Protein AF-A0A7C3UW31-F1 (afdb_monomer_lite)

Sequence (428 aa):
MVKKEIFLSFMVFFFLNVLSAPSYPFHGLLKGRIVSFPKDRMHVSVGDRIEVDLGAKEGLVKGDMLILGSEQRSVIDASGRCVVRAVDEKGSLCEVIRVKREIGAEDFVFARPLTCRDHKFRPLVYSLASRIMEPYEPHERPRVWVDEIFDESGNVTEFSRRLKGEILYTMAQKAQIRLREDLPEGLSPLGASEADREIEEAFRKGVDVFVT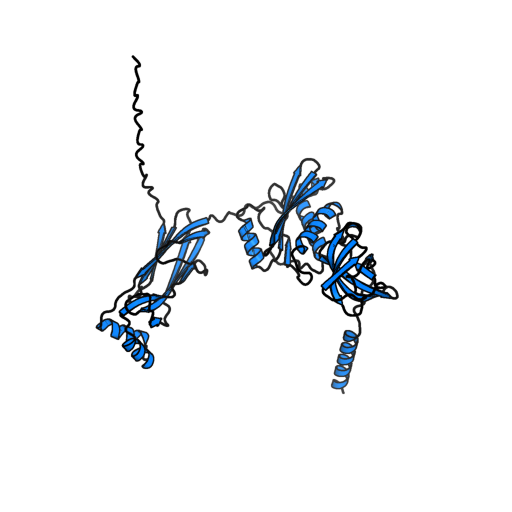GLYKTSGDLIEVEIRKYDARHGGERLSYTIHVDREAEEISKVVLPFRERERKALVGVKVVRMEKGFVPKASEKREIIAYEAQGDPFLQKFLATSGFNVVAPRDVKILIDNKIVPVESENPLHVQLEKGTHRIAISFRRGYFQDSRDVCVFTSLKEIRKEILVELKEEGPYTVITRIDASFVKDPITLAVRRGVERERMVLREIMEETLDDTVELFR

Foldseek 3Di:
DVVVVVVVVVVVVVVVVVPDDDWDQLPQKDKWFFPDWPPPDQWDDQFTKTKIQDAVCNQDAFLFKKFKADDDPRIGRGQFIWTFQAGDNGMTITGTHTGNDTGGRNIIIIGRHFDFPDPLCSVVLRVVLRVVCNVDDSPAAFAEEEAWEAEPQFFGFLVRVSNSVRNCSRQVVRPRYHYDPVDDHDDTPDDPVSVVVVVVVCVVVRGQKYKYWYWYDDPQKIWIWIWIQGPPPGIDIDIDIGGRDPCPVRVPGGPGHHDPDPPQDKAKEKEAAAWDKDFDDPVVQLVVLCVLCVPPPVSSVQSVPLQFGMKIWDPKFKAKQNDTDPDDNGDIDIDIDGQAKIKIKIKTWIFTAHPDPPHTSDTGPDIDMDMDIDGRHDHAYKYWYWYAYRDPDPPRIDTDIDGDPDPPPPPPDDDDPPDPPPPDDDDD

Radius of gyration: 35.06 Å; chains: 1; bounding box: 73×136×91 Å

pLDDT: mean 81.32, std 17.06, range [28.28, 95.81]

Structure (mmCIF, N/CA/C/O backbone):
data_AF-A0A7C3UW31-F1
#
_entry.id   AF-A0A7C3UW31-F1
#
loop_
_atom_site.group_PDB
_atom_site.id
_atom_site.type_symbol
_atom_site.label_atom_id
_atom_site.label_alt_id
_atom_site.label_comp_id
_atom_site.label_asym_id
_atom_site.label_entity_id
_atom_site.label_seq_id
_atom_site.pdbx_PDB_ins_code
_atom_site.Cartn_x
_atom_site.Cartn_y
_atom_site.Cartn_z
_atom_site.occupancy
_atom_site.B_iso_or_equiv
_atom_site.auth_seq_id
_atom_site.auth_comp_id
_atom_site.auth_asym_id
_atom_site.auth_atom_id
_atom_site.pdbx_PDB_model_num
ATOM 1 N N . MET A 1 1 ? 16.174 -56.436 -1.802 1.00 50.59 1 MET A N 1
ATOM 2 C CA . MET A 1 1 ? 16.988 -55.690 -2.792 1.00 50.59 1 MET A CA 1
ATOM 3 C C . MET A 1 1 ? 16.473 -54.276 -3.075 1.00 50.59 1 MET A C 1
ATOM 5 O O . MET A 1 1 ? 17.295 -53.382 -3.174 1.00 50.59 1 MET A O 1
ATOM 9 N N . VAL A 1 2 ? 15.159 -54.023 -3.070 1.00 50.16 2 VAL A N 1
ATOM 10 C CA . VAL A 1 2 ? 14.540 -52.736 -3.472 1.00 50.16 2 VAL A CA 1
ATOM 11 C C . VAL A 1 2 ? 14.982 -51.486 -2.671 1.00 50.16 2 VAL A C 1
ATOM 13 O O . VAL A 1 2 ? 15.043 -50.391 -3.217 1.00 50.16 2 VAL A O 1
ATOM 16 N N . LYS A 1 3 ? 15.365 -51.607 -1.388 1.00 50.91 3 LYS A N 1
ATOM 17 C CA . LYS A 1 3 ? 15.746 -50.436 -0.562 1.00 50.91 3 LYS A CA 1
ATOM 18 C C . LYS A 1 3 ? 17.105 -49.804 -0.910 1.00 50.91 3 LYS A C 1
ATOM 20 O O . LYS A 1 3 ? 17.285 -48.620 -0.646 1.00 50.91 3 LYS A O 1
ATOM 25 N N . LYS A 1 4 ? 18.055 -50.556 -1.484 1.00 50.47 4 LYS A N 1
ATOM 26 C CA . LYS A 1 4 ? 19.385 -50.015 -1.839 1.00 50.47 4 LYS A CA 1
ATOM 27 C C . LYS A 1 4 ? 19.361 -49.220 -3.147 1.00 50.47 4 LYS A C 1
ATOM 29 O O . LYS A 1 4 ? 20.062 -48.222 -3.251 1.00 50.47 4 LYS A O 1
ATOM 34 N N . GLU A 1 5 ? 18.518 -49.614 -4.098 1.00 51.91 5 GLU A N 1
ATOM 35 C CA . GLU A 1 5 ? 18.401 -48.935 -5.397 1.00 51.91 5 GLU A CA 1
ATOM 36 C C . GLU A 1 5 ? 17.684 -47.585 -5.283 1.00 51.91 5 GLU A C 1
ATOM 38 O O . GLU A 1 5 ? 18.119 -46.607 -5.884 1.00 51.91 5 GLU A O 1
ATOM 43 N N . ILE A 1 6 ? 16.667 -47.485 -4.418 1.00 61.50 6 ILE A N 1
ATOM 44 C CA . ILE A 1 6 ? 15.974 -46.214 -4.155 1.00 61.50 6 ILE A CA 1
ATOM 45 C C . ILE A 1 6 ? 16.914 -45.209 -3.474 1.00 61.50 6 ILE A C 1
ATOM 47 O O . ILE A 1 6 ? 16.918 -44.032 -3.828 1.00 61.50 6 ILE A O 1
ATOM 51 N N . PHE A 1 7 ? 17.750 -45.665 -2.534 1.00 63.69 7 PHE A N 1
ATOM 52 C CA . PHE A 1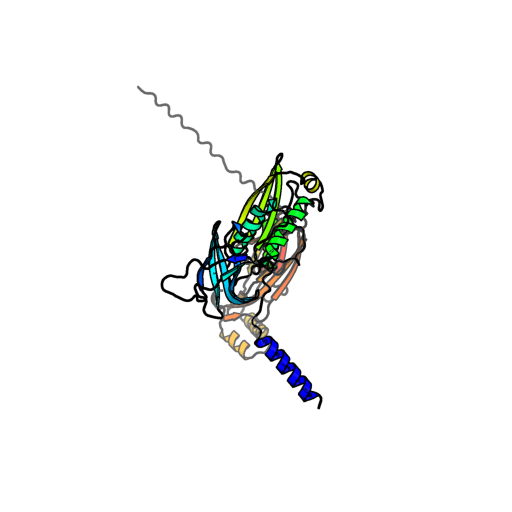 7 ? 18.689 -44.789 -1.830 1.00 63.69 7 PHE A CA 1
ATOM 53 C C . PHE A 1 7 ? 19.815 -44.293 -2.750 1.00 63.69 7 PHE A C 1
ATOM 55 O O . PHE A 1 7 ? 20.170 -43.118 -2.705 1.00 63.69 7 PHE A O 1
ATOM 62 N N . LEU A 1 8 ? 20.325 -45.157 -3.639 1.00 61.97 8 LEU A N 1
ATOM 63 C CA . LEU A 1 8 ? 21.324 -44.776 -4.639 1.00 61.97 8 LEU A CA 1
ATOM 64 C C . LEU A 1 8 ? 20.741 -43.791 -5.667 1.00 61.97 8 LEU A C 1
ATOM 66 O O . LEU A 1 8 ? 21.383 -42.795 -5.988 1.00 61.97 8 LEU A O 1
ATOM 70 N N . SER A 1 9 ? 19.498 -44.007 -6.110 1.00 58.41 9 SER A N 1
ATOM 71 C CA . SER A 1 9 ? 18.806 -43.085 -7.017 1.00 58.41 9 SER A CA 1
ATOM 72 C C . SER A 1 9 ? 18.563 -41.719 -6.373 1.00 58.41 9 SER A C 1
ATOM 74 O O . SER A 1 9 ? 18.753 -40.702 -7.034 1.00 58.41 9 SER A O 1
ATOM 76 N N . PHE A 1 10 ? 18.199 -41.669 -5.086 1.00 61.31 10 PHE A N 1
ATOM 77 C CA . PHE A 1 10 ? 18.030 -40.402 -4.365 1.00 61.31 10 PHE A CA 1
ATOM 78 C C . PHE A 1 10 ? 19.360 -39.668 -4.183 1.00 61.31 10 PHE A C 1
ATOM 80 O O . PHE A 1 10 ? 19.412 -38.451 -4.337 1.00 61.31 10 PHE A O 1
ATOM 87 N N . MET A 1 11 ? 20.447 -40.394 -3.906 1.00 57.91 11 MET A N 1
ATOM 88 C CA . MET A 1 11 ? 21.761 -39.784 -3.710 1.00 57.91 11 MET A CA 1
ATOM 89 C C . MET A 1 11 ? 22.353 -39.237 -5.017 1.00 57.91 11 MET A C 1
ATOM 91 O O . MET A 1 11 ? 22.917 -38.147 -5.009 1.00 57.91 11 MET A O 1
ATOM 95 N N . VAL A 1 12 ? 22.161 -39.933 -6.145 1.00 59.00 12 VAL A N 1
ATOM 96 C CA . VAL A 1 12 ? 22.562 -39.451 -7.479 1.00 59.00 12 VAL A CA 1
ATOM 97 C C . VAL A 1 12 ? 21.731 -38.231 -7.893 1.00 59.00 12 VAL A C 1
ATOM 99 O O . VAL A 1 12 ? 22.290 -37.264 -8.405 1.00 59.00 12 VAL A O 1
ATOM 102 N N . PHE A 1 13 ? 20.425 -38.211 -7.597 1.00 51.75 13 PHE A N 1
ATOM 103 C CA . PHE A 1 13 ? 19.570 -37.048 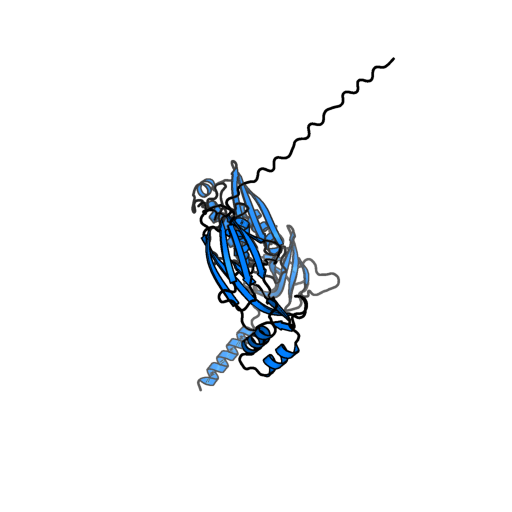-7.870 1.00 51.75 13 PHE A CA 1
ATOM 104 C C . PHE A 1 13 ? 19.938 -35.836 -7.000 1.00 51.75 13 PHE A C 1
ATOM 106 O O . PHE A 1 13 ? 19.914 -34.700 -7.474 1.00 51.75 13 PHE A O 1
ATOM 113 N N . PHE A 1 14 ? 20.326 -36.062 -5.741 1.00 49.41 14 PHE A N 1
ATOM 114 C CA . PHE A 1 14 ? 20.783 -34.996 -4.849 1.00 49.41 14 PHE A CA 1
ATOM 115 C C . PHE A 1 14 ? 22.159 -34.458 -5.276 1.00 49.41 14 PHE A C 1
ATOM 117 O O . PHE A 1 14 ? 22.354 -33.247 -5.312 1.00 49.41 14 PHE A O 1
ATOM 124 N N . PHE A 1 15 ? 23.089 -35.325 -5.695 1.00 47.75 15 PHE A N 1
ATOM 125 C CA . PHE A 1 15 ? 24.402 -34.899 -6.193 1.00 47.75 15 PHE A CA 1
ATOM 126 C C . PHE A 1 15 ? 24.334 -34.166 -7.541 1.00 47.75 15 PHE A C 1
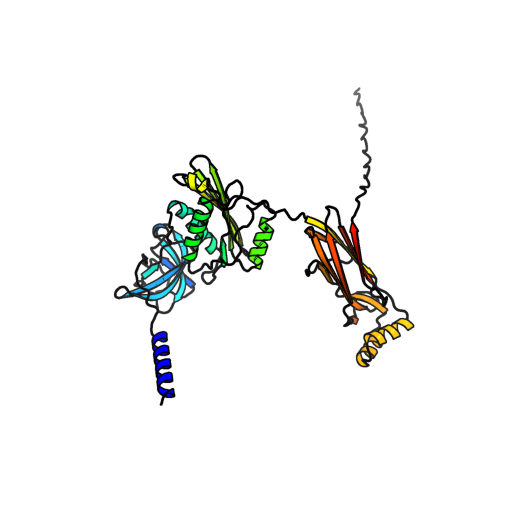ATOM 128 O O . PHE A 1 15 ? 25.063 -33.191 -7.724 1.00 47.75 15 PHE A O 1
ATOM 135 N N . LEU A 1 16 ? 23.433 -34.555 -8.456 1.00 42.38 16 LEU A N 1
ATOM 136 C CA . LEU A 1 16 ? 23.244 -33.828 -9.719 1.00 42.38 16 LEU A CA 1
ATOM 137 C C . LEU A 1 16 ? 22.656 -32.423 -9.516 1.00 42.38 16 LEU A C 1
ATOM 139 O O . LEU A 1 16 ? 23.034 -31.509 -10.241 1.00 42.38 16 LEU A O 1
ATOM 143 N N . ASN A 1 17 ? 21.792 -32.221 -8.514 1.00 40.34 17 ASN A N 1
ATOM 144 C CA . ASN A 1 17 ? 21.222 -30.899 -8.219 1.00 40.34 17 ASN A CA 1
ATOM 145 C C . ASN A 1 17 ? 22.174 -29.979 -7.433 1.00 40.34 17 ASN A C 1
ATOM 147 O O . ASN A 1 17 ? 22.025 -28.760 -7.484 1.00 40.34 17 ASN A O 1
ATOM 151 N N . VAL A 1 18 ? 23.154 -30.534 -6.711 1.00 45.91 18 VAL A N 1
ATOM 152 C CA . VAL A 1 18 ? 24.107 -29.746 -5.904 1.00 45.91 18 VAL A CA 1
ATOM 153 C C . VAL A 1 18 ? 25.330 -29.293 -6.719 1.00 45.91 18 VAL A C 1
ATOM 155 O O . VAL A 1 18 ? 25.956 -28.297 -6.362 1.00 45.91 18 VAL A O 1
ATOM 158 N N . LEU A 1 19 ? 25.647 -29.954 -7.840 1.00 35.84 19 LEU A N 1
ATOM 159 C CA . LEU A 1 19 ? 26.820 -29.632 -8.671 1.00 35.84 19 LEU A CA 1
ATOM 160 C C . LEU A 1 19 ? 26.526 -28.811 -9.936 1.00 35.84 19 LEU A C 1
ATOM 162 O O . LEU A 1 19 ? 27.460 -28.271 -10.529 1.00 35.84 19 LEU A O 1
ATOM 166 N N . SER A 1 20 ? 25.268 -28.648 -10.348 1.00 33.97 20 SER A N 1
ATOM 167 C CA . SER A 1 20 ? 24.935 -27.736 -11.445 1.00 33.97 20 SER A CA 1
ATOM 168 C C . SER A 1 20 ? 24.818 -26.302 -10.925 1.00 33.97 20 SER A C 1
ATOM 170 O O . SER A 1 20 ? 23.807 -25.916 -10.331 1.00 33.97 20 SER A O 1
ATOM 172 N N . ALA A 1 21 ? 25.843 -25.480 -11.166 1.00 40.66 21 ALA A N 1
ATOM 173 C CA . ALA A 1 21 ? 25.660 -24.033 -11.141 1.00 40.66 21 ALA A CA 1
ATOM 174 C C . ALA A 1 21 ? 24.498 -23.679 -12.095 1.00 40.66 21 ALA A C 1
ATOM 176 O O . ALA A 1 21 ? 24.407 -24.271 -13.170 1.00 40.66 21 ALA A O 1
ATOM 177 N N . PRO A 1 22 ? 23.581 -22.766 -11.724 1.00 40.03 22 PRO A N 1
ATOM 178 C CA . PRO A 1 22 ? 22.459 -22.422 -12.585 1.00 40.03 22 PRO A CA 1
ATOM 179 C C . PRO A 1 22 ? 22.987 -21.769 -13.867 1.00 40.03 22 PRO A C 1
ATOM 181 O O . PRO A 1 22 ? 23.393 -20.609 -13.848 1.00 40.03 22 PRO A O 1
ATOM 184 N N . SER A 1 23 ? 22.996 -22.533 -14.956 1.00 41.38 23 SER A N 1
ATOM 185 C CA . SER A 1 23 ? 23.279 -22.077 -16.312 1.00 41.38 23 SER A CA 1
ATOM 186 C C . SER A 1 23 ? 22.018 -21.437 -16.887 1.00 41.38 23 SER A C 1
ATOM 188 O O . SER A 1 23 ? 21.002 -22.115 -17.053 1.00 41.38 23 SER A O 1
ATOM 190 N N . TYR A 1 24 ? 22.069 -20.138 -17.176 1.00 48.62 24 TYR A N 1
ATOM 191 C CA . TYR A 1 24 ? 20.974 -19.427 -17.835 1.00 48.62 24 TYR A CA 1
ATOM 192 C C . TYR A 1 24 ? 21.246 -19.392 -19.346 1.00 48.62 24 TYR A C 1
ATOM 194 O O . TYR A 1 24 ? 22.352 -19.008 -19.737 1.00 48.62 24 TYR A O 1
ATOM 202 N N . PRO A 1 25 ? 20.289 -19.792 -20.205 1.00 52.75 25 PRO A N 1
ATOM 203 C CA . PRO A 1 25 ? 20.436 -19.608 -21.644 1.00 52.75 25 PRO A CA 1
ATOM 204 C C . PRO A 1 25 ? 20.530 -18.109 -21.975 1.00 52.75 25 PRO A C 1
ATOM 206 O O . PRO A 1 25 ? 19.784 -17.303 -21.424 1.00 52.75 25 PRO A O 1
ATOM 209 N N . PHE A 1 26 ? 21.435 -17.742 -22.887 1.00 53.62 26 PHE A N 1
ATOM 210 C CA . PHE A 1 26 ? 21.744 -16.350 -23.256 1.00 53.62 26 PHE A CA 1
ATOM 211 C C . PHE A 1 26 ? 20.622 -15.621 -24.033 1.00 53.62 26 PHE A C 1
ATOM 213 O O . PHE A 1 26 ? 20.703 -14.417 -24.270 1.00 53.62 26 PHE A O 1
ATOM 220 N N . HIS A 1 27 ? 19.558 -16.317 -24.450 1.00 61.22 27 HIS A N 1
ATOM 221 C CA . HIS A 1 27 ? 18.514 -15.728 -25.294 1.00 61.22 27 HIS A CA 1
ATOM 222 C C . HIS A 1 27 ? 17.815 -14.531 -24.623 1.00 61.22 27 HIS A C 1
ATOM 224 O O . HIS A 1 27 ? 17.085 -14.686 -23.647 1.00 61.22 27 HIS A O 1
ATOM 230 N N . GLY A 1 28 ? 18.005 -13.339 -25.201 1.00 70.12 28 GLY A N 1
ATOM 231 C CA . GLY A 1 28 ? 17.332 -12.102 -24.790 1.00 70.12 28 GLY A CA 1
ATOM 232 C C . GLY A 1 28 ? 18.005 -11.333 -23.649 1.00 70.12 28 GLY A C 1
ATOM 233 O O . GLY A 1 28 ? 17.405 -10.386 -23.143 1.00 70.12 28 GLY A O 1
ATOM 234 N N . LEU A 1 29 ? 19.221 -11.715 -23.241 1.00 86.38 29 LEU A N 1
ATOM 235 C CA . LEU A 1 29 ? 20.023 -10.949 -22.285 1.00 86.38 29 LEU A CA 1
ATOM 236 C C . LEU A 1 29 ? 20.954 -9.977 -23.017 1.00 86.38 29 LEU A C 1
ATOM 238 O O . LEU A 1 29 ? 21.604 -10.334 -23.998 1.00 86.38 29 LEU A O 1
ATOM 242 N N . LEU A 1 30 ? 21.031 -8.747 -22.518 1.00 89.94 30 LEU A N 1
ATOM 243 C CA . LEU A 1 30 ? 22.027 -7.768 -22.930 1.00 89.94 30 LEU A CA 1
ATOM 244 C C . LEU A 1 30 ? 23.336 -8.052 -22.211 1.00 89.94 30 LEU A C 1
ATOM 246 O O . LEU A 1 30 ? 23.337 -8.313 -21.010 1.00 89.94 30 LEU A O 1
ATOM 250 N N . LYS A 1 31 ? 24.439 -7.974 -22.951 1.00 92.75 31 LYS A N 1
ATOM 251 C CA . LYS A 1 31 ? 25.794 -8.113 -22.426 1.00 92.75 31 LYS A CA 1
ATOM 252 C C . LYS A 1 31 ? 26.446 -6.739 -22.349 1.00 92.75 31 LYS A C 1
ATOM 254 O O . LYS A 1 31 ? 26.498 -6.040 -23.356 1.00 92.75 31 LYS A O 1
ATOM 259 N N . GLY A 1 32 ? 26.973 -6.409 -21.179 1.00 92.25 32 GLY A N 1
ATOM 260 C CA . GLY A 1 32 ? 27.764 -5.213 -20.920 1.00 92.25 32 GLY A CA 1
ATOM 261 C C . GLY A 1 32 ? 29.061 -5.537 -20.188 1.00 92.25 32 GLY A C 1
ATOM 262 O O . GLY A 1 32 ? 29.323 -6.686 -19.821 1.00 92.25 32 GLY A O 1
ATOM 263 N N . ARG A 1 33 ? 29.878 -4.515 -19.971 1.00 92.31 33 ARG A N 1
ATOM 264 C CA . ARG A 1 33 ? 31.160 -4.550 -19.267 1.00 92.31 33 ARG A CA 1
ATOM 265 C C . ARG A 1 33 ? 31.065 -3.829 -17.930 1.00 92.31 33 ARG A C 1
ATOM 267 O O . ARG A 1 33 ? 30.300 -2.879 -17.765 1.00 92.31 33 ARG A O 1
ATOM 274 N N . ILE A 1 34 ? 31.894 -4.269 -16.991 1.00 90.19 34 ILE A N 1
ATOM 275 C CA . ILE A 1 34 ? 32.153 -3.540 -15.751 1.00 90.19 34 ILE A CA 1
ATOM 276 C C . ILE A 1 34 ? 33.192 -2.462 -16.075 1.00 90.19 34 ILE A C 1
ATOM 278 O O . ILE A 1 34 ? 34.306 -2.770 -16.491 1.00 90.19 34 ILE A O 1
ATOM 282 N N . VAL A 1 35 ? 32.803 -1.195 -15.947 1.00 87.00 35 VAL A N 1
ATOM 283 C CA . VAL A 1 35 ? 33.617 -0.033 -16.340 1.00 87.00 35 VAL A CA 1
ATOM 284 C C . VAL A 1 35 ? 34.512 0.422 -15.193 1.00 87.00 35 VAL A C 1
ATOM 286 O O . VAL A 1 35 ? 35.631 0.879 -15.425 1.00 87.00 35 VAL A O 1
ATOM 289 N N . SER A 1 36 ? 34.045 0.282 -13.951 1.00 84.06 36 SER A N 1
ATOM 290 C CA . SER A 1 36 ? 34.819 0.667 -12.775 1.00 84.06 36 SER A CA 1
ATOM 291 C C . SER A 1 36 ? 34.530 -0.217 -11.560 1.00 84.06 36 SER A C 1
ATOM 293 O O . SER A 1 36 ? 33.429 -0.747 -11.377 1.00 84.06 36 SER A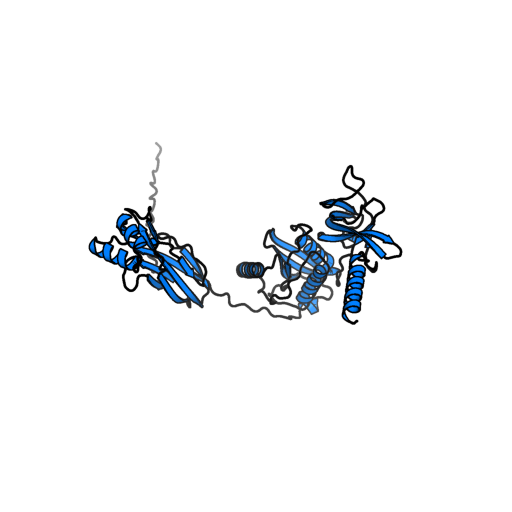 O 1
ATOM 295 N N . PHE A 1 37 ? 35.567 -0.364 -10.732 1.00 81.12 37 PHE A N 1
ATOM 296 C CA . PHE A 1 37 ? 35.561 -1.060 -9.447 1.00 81.12 37 PHE A CA 1
ATOM 297 C C . PHE A 1 37 ? 35.774 -0.040 -8.313 1.00 81.12 37 PHE A C 1
ATOM 299 O O . PHE A 1 37 ? 36.331 1.038 -8.556 1.00 81.12 37 PHE A O 1
ATOM 306 N N . PRO A 1 38 ? 35.381 -0.358 -7.066 1.00 74.75 38 PRO A N 1
ATOM 307 C CA . PRO A 1 38 ? 35.715 0.463 -5.907 1.00 74.75 38 PRO A CA 1
ATOM 308 C C . PRO A 1 38 ? 37.224 0.728 -5.825 1.00 74.75 38 PRO A C 1
ATOM 310 O O . PRO A 1 38 ? 38.031 -0.171 -6.075 1.00 74.75 38 PRO A O 1
ATOM 313 N N . LYS A 1 39 ? 37.608 1.958 -5.457 1.00 61.38 39 LYS A N 1
ATOM 314 C CA . LYS A 1 39 ? 39.020 2.356 -5.341 1.00 61.38 39 LYS A CA 1
ATOM 315 C C . LYS A 1 39 ? 39.789 1.363 -4.453 1.00 61.38 39 LYS A C 1
ATOM 317 O O . LYS A 1 39 ? 39.315 0.987 -3.384 1.00 61.38 39 LYS A O 1
ATOM 322 N N . ASP A 1 40 ? 40.966 0.962 -4.931 1.00 62.72 40 ASP A N 1
ATOM 323 C CA . ASP A 1 40 ? 41.961 0.115 -4.254 1.00 62.72 40 ASP A CA 1
ATOM 324 C C . ASP A 1 40 ? 41.663 -1.397 -4.145 1.00 62.72 40 ASP A C 1
ATOM 326 O O . ASP A 1 40 ? 42.360 -2.099 -3.408 1.00 62.72 40 ASP A O 1
ATOM 330 N N . ARG A 1 41 ? 40.688 -1.950 -4.889 1.00 66.00 41 ARG A N 1
ATOM 331 C CA . ARG A 1 41 ? 40.416 -3.406 -4.894 1.00 66.00 41 ARG A CA 1
ATOM 332 C C . ARG A 1 41 ? 40.364 -4.010 -6.299 1.00 66.00 41 ARG A C 1
ATOM 334 O O . ARG A 1 41 ? 39.706 -3.481 -7.184 1.00 66.00 41 ARG A O 1
ATOM 341 N N . MET A 1 42 ? 41.033 -5.157 -6.476 1.00 62.56 42 MET A N 1
ATOM 342 C CA . MET A 1 42 ? 40.993 -5.961 -7.714 1.00 62.56 42 MET A CA 1
ATOM 343 C C . MET A 1 42 ? 39.780 -6.906 -7.793 1.00 62.56 42 MET A C 1
ATOM 345 O O . MET A 1 42 ? 39.551 -7.505 -8.838 1.00 62.56 42 MET A O 1
ATOM 349 N N . HIS A 1 43 ? 39.014 -7.041 -6.704 1.00 72.19 43 HIS A N 1
ATOM 350 C CA . HIS A 1 43 ? 37.860 -7.934 -6.605 1.00 72.19 43 HIS A CA 1
ATOM 351 C C . HIS A 1 43 ? 36.665 -7.249 -5.941 1.00 72.19 43 HIS A C 1
ATOM 353 O O . HIS A 1 43 ? 36.824 -6.373 -5.088 1.00 72.19 43 HIS A O 1
ATOM 359 N N . VAL A 1 44 ? 35.466 -7.701 -6.309 1.00 82.56 44 VAL A N 1
ATOM 360 C CA . VAL A 1 44 ? 34.188 -7.182 -5.804 1.00 82.56 44 VAL A CA 1
ATOM 361 C C . VAL A 1 44 ? 33.651 -8.052 -4.670 1.00 82.56 44 VAL A C 1
ATOM 363 O O . VAL A 1 44 ? 33.593 -9.276 -4.784 1.00 82.56 44 VAL A O 1
ATOM 366 N N . SER A 1 45 ? 33.204 -7.415 -3.592 1.00 86.31 45 SER A N 1
ATOM 367 C CA . SER A 1 45 ? 32.519 -8.034 -2.454 1.00 86.31 45 SER A CA 1
ATOM 368 C C . SER A 1 45 ? 31.037 -7.652 -2.404 1.00 86.31 45 SER A C 1
ATOM 370 O O . SER A 1 45 ? 30.576 -6.737 -3.081 1.00 86.31 45 SER A O 1
ATOM 372 N N . VAL A 1 46 ? 30.257 -8.356 -1.581 1.00 88.81 46 VAL A N 1
ATOM 373 C CA . VAL A 1 46 ? 28.867 -7.959 -1.302 1.00 88.81 46 VAL A CA 1
ATOM 374 C C . VAL A 1 46 ? 28.853 -6.575 -0.637 1.00 88.81 46 VAL A C 1
ATOM 376 O O . VAL A 1 46 ? 29.604 -6.342 0.305 1.00 88.81 46 VAL A O 1
ATOM 379 N N . GLY A 1 47 ? 27.996 -5.678 -1.126 1.00 87.50 47 GLY A N 1
ATOM 380 C CA . GLY A 1 47 ? 27.884 -4.276 -0.713 1.00 87.50 47 GLY A CA 1
ATOM 381 C C . GLY A 1 47 ? 28.712 -3.303 -1.559 1.00 87.50 47 GLY A C 1
ATOM 382 O O . GLY A 1 47 ? 28.449 -2.100 -1.532 1.00 87.50 47 GLY A O 1
ATOM 383 N N . ASP A 1 48 ? 29.669 -3.800 -2.347 1.00 90.00 48 ASP A N 1
ATOM 384 C CA . ASP A 1 48 ? 30.464 -2.951 -3.230 1.00 90.00 48 ASP A CA 1
ATOM 385 C C . ASP A 1 48 ? 29.614 -2.404 -4.382 1.00 90.00 48 ASP A C 1
ATOM 387 O O . ASP A 1 48 ? 28.664 -3.040 -4.856 1.00 90.00 48 ASP A O 1
ATOM 391 N N . ARG A 1 49 ? 29.979 -1.208 -4.849 1.00 91.62 49 ARG A N 1
ATOM 392 C CA . ARG A 1 49 ? 29.335 -0.549 -5.985 1.00 91.62 49 ARG A CA 1
ATOM 393 C C . ARG A 1 49 ? 30.237 -0.612 -7.208 1.00 91.62 49 ARG A C 1
ATOM 395 O O . ARG A 1 49 ? 31.406 -0.247 -7.127 1.00 91.62 49 ARG A O 1
ATOM 402 N N . ILE A 1 50 ? 29.670 -1.062 -8.318 1.00 91.75 50 ILE A N 1
ATOM 403 C CA . ILE A 1 50 ? 30.334 -1.174 -9.617 1.00 91.75 50 ILE A CA 1
ATOM 404 C C . ILE A 1 50 ? 29.577 -0.349 -10.651 1.00 91.75 50 ILE A C 1
ATOM 406 O O . ILE A 1 50 ? 28.347 -0.258 -10.593 1.00 91.75 50 ILE A O 1
ATOM 410 N N . GLU A 1 51 ? 30.295 0.226 -11.607 1.00 93.12 51 GLU A N 1
ATOM 411 C CA . GLU A 1 51 ? 29.677 0.880 -12.762 1.00 93.12 51 GLU A CA 1
ATOM 412 C C . GLU A 1 51 ? 29.688 -0.060 -13.958 1.00 93.12 51 GLU A C 1
ATOM 414 O O . GLU A 1 51 ? 30.662 -0.778 -14.198 1.00 93.12 51 GLU A O 1
ATOM 419 N N . VAL A 1 52 ? 28.598 -0.046 -14.716 1.00 93.88 52 VAL A N 1
ATOM 420 C CA . VAL A 1 52 ? 28.436 -0.855 -15.924 1.00 93.88 52 VAL A CA 1
ATOM 421 C C . VAL A 1 52 ? 28.017 0.008 -17.106 1.00 93.88 52 VAL A C 1
ATOM 423 O O . VAL A 1 52 ? 27.348 1.022 -16.920 1.00 93.88 52 VAL A O 1
ATOM 426 N N . ASP A 1 53 ? 28.369 -0.411 -18.319 1.00 94.19 53 ASP A N 1
ATOM 427 C CA . ASP A 1 53 ? 28.061 0.284 -19.584 1.00 94.19 53 ASP A CA 1
ATOM 428 C C . ASP A 1 53 ? 26.668 -0.043 -20.159 1.00 94.19 53 ASP A C 1
ATOM 430 O O . ASP A 1 53 ? 26.427 0.084 -21.359 1.00 94.19 53 ASP A O 1
ATOM 434 N N . LEU A 1 54 ? 25.742 -0.466 -19.296 1.00 94.56 54 LEU A N 1
ATOM 435 C CA . LEU A 1 54 ? 24.328 -0.646 -19.619 1.00 94.56 54 LEU A CA 1
ATOM 436 C C . LEU A 1 54 ? 23.517 0.394 -18.851 1.00 94.56 54 LEU A C 1
ATOM 438 O O . LEU A 1 54 ? 23.647 0.494 -17.630 1.00 94.56 54 LEU A O 1
ATOM 442 N N . GLY A 1 55 ? 22.672 1.154 -19.539 1.00 92.50 55 GLY A N 1
ATOM 443 C CA . GLY A 1 55 ? 21.888 2.243 -18.970 1.00 92.50 55 GLY A CA 1
ATOM 444 C C . GLY A 1 55 ? 20.430 2.245 -19.423 1.00 92.50 55 GLY A C 1
ATOM 445 O O . GLY A 1 55 ? 19.855 1.233 -19.832 1.00 92.50 55 GLY A O 1
ATOM 446 N N . ALA A 1 56 ? 19.801 3.415 -19.331 1.00 90.88 56 ALA A N 1
ATOM 447 C CA . ALA A 1 56 ? 18.391 3.588 -19.667 1.00 90.88 56 ALA A CA 1
ATOM 448 C C . ALA A 1 56 ? 18.102 3.364 -21.161 1.00 90.88 56 ALA A C 1
ATOM 450 O O . ALA A 1 56 ? 17.002 2.920 -21.502 1.00 90.88 56 ALA A O 1
ATOM 451 N N . LYS A 1 57 ? 19.065 3.630 -22.062 1.00 89.25 57 LYS A N 1
ATOM 452 C CA . LYS A 1 57 ? 18.905 3.376 -23.509 1.00 89.25 57 LYS A CA 1
ATOM 453 C C . LYS A 1 57 ? 18.742 1.896 -23.816 1.00 89.25 57 LYS A C 1
ATOM 455 O O . LYS A 1 57 ? 17.980 1.527 -24.706 1.00 89.25 57 LYS A O 1
ATOM 460 N N . GLU A 1 58 ? 19.405 1.066 -23.028 1.00 90.31 58 GLU A N 1
ATOM 461 C CA . GLU A 1 58 ? 19.331 -0.385 -23.067 1.00 90.31 58 GLU A CA 1
ATOM 462 C C . GLU A 1 58 ? 18.085 -0.923 -22.343 1.00 90.31 58 GLU A C 1
ATOM 464 O O . GLU A 1 58 ? 17.821 -2.120 -22.375 1.00 90.31 58 GLU A O 1
ATOM 469 N N . GLY A 1 59 ? 17.280 -0.054 -21.724 1.00 88.75 59 GLY A N 1
ATOM 470 C CA . GLY A 1 59 ? 16.051 -0.428 -21.030 1.00 88.75 59 GLY A CA 1
ATOM 471 C C . GLY A 1 59 ? 16.260 -0.887 -19.589 1.00 88.75 59 GLY A C 1
ATOM 472 O O . GLY A 1 59 ? 15.413 -1.619 -19.076 1.00 88.75 59 GLY A O 1
ATOM 473 N N . LEU A 1 60 ? 17.361 -0.484 -18.943 1.00 93.00 60 LEU A N 1
ATOM 474 C CA . LEU A 1 60 ? 17.551 -0.679 -17.506 1.00 93.00 60 LEU A CA 1
ATOM 475 C C . LEU A 1 60 ? 16.841 0.425 -16.719 1.00 93.00 60 LEU A C 1
ATOM 477 O O . LEU A 1 60 ? 16.811 1.588 -17.120 1.00 93.00 60 LEU A O 1
ATOM 481 N N . VAL A 1 61 ? 16.310 0.067 -15.554 1.00 92.88 61 VAL A N 1
ATOM 482 C CA . VAL A 1 61 ? 15.776 1.010 -14.565 1.00 92.88 61 VAL A CA 1
ATOM 483 C C . VAL A 1 61 ? 16.245 0.627 -13.160 1.00 92.88 61 VAL A C 1
ATOM 485 O O . VAL A 1 61 ? 16.694 -0.494 -12.903 1.00 92.88 61 VAL A O 1
ATOM 488 N N . LYS A 1 62 ? 16.104 1.551 -12.205 1.00 92.81 62 LYS A N 1
ATOM 489 C CA . LYS A 1 62 ? 16.445 1.300 -10.797 1.00 92.81 62 LYS A CA 1
ATOM 490 C C . LYS A 1 62 ? 15.751 0.035 -10.269 1.00 92.81 62 LYS A C 1
ATOM 492 O O . LYS A 1 62 ? 14.594 -0.255 -10.590 1.00 92.81 62 LYS A O 1
ATOM 49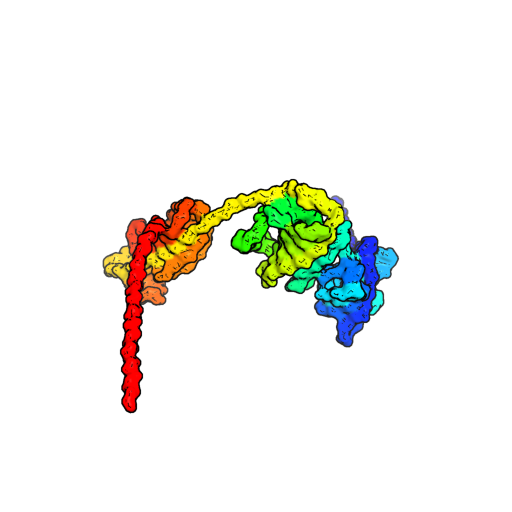7 N N . GLY A 1 63 ? 16.480 -0.759 -9.492 1.00 90.94 63 GLY A N 1
ATOM 498 C CA . GLY A 1 63 ? 16.023 -2.050 -8.972 1.00 90.94 63 GLY A CA 1
ATOM 499 C C . GLY A 1 63 ? 16.069 -3.214 -9.972 1.00 90.94 63 GLY A C 1
ATOM 500 O O . GLY A 1 63 ? 15.561 -4.297 -9.680 1.00 90.94 63 GLY A O 1
ATOM 501 N N . ASP A 1 64 ? 16.629 -3.040 -11.173 1.00 92.69 64 ASP A N 1
ATOM 502 C CA . ASP A 1 64 ? 16.916 -4.196 -12.029 1.00 92.69 64 ASP A CA 1
ATOM 503 C C . ASP A 1 64 ? 18.032 -5.055 -11.438 1.00 92.69 64 ASP A C 1
ATOM 505 O O . ASP A 1 64 ? 19.010 -4.554 -10.885 1.00 92.69 64 ASP A O 1
ATOM 509 N N . MET A 1 65 ? 17.864 -6.374 -11.542 1.00 92.31 65 MET A N 1
ATOM 510 C CA . MET A 1 65 ? 18.839 -7.348 -11.065 1.00 92.31 65 MET A CA 1
ATOM 511 C C . MET A 1 65 ? 19.673 -7.844 -12.238 1.00 92.31 65 MET A C 1
ATOM 513 O O . MET A 1 65 ? 19.142 -8.416 -13.189 1.00 92.31 65 MET A O 1
ATOM 517 N N . LEU A 1 66 ? 20.983 -7.670 -12.127 1.00 93.62 66 LEU A N 1
ATOM 518 C CA . LEU A 1 66 ? 21.951 -8.060 -13.137 1.00 93.62 66 LEU A CA 1
ATOM 519 C C . LEU A 1 66 ? 22.721 -9.301 -12.688 1.00 93.62 66 LEU A C 1
ATOM 521 O O . LEU A 1 66 ? 22.918 -9.546 -11.491 1.00 93.62 66 LEU A O 1
ATOM 525 N N . ILE A 1 67 ? 23.157 -10.093 -13.661 1.00 93.69 67 ILE A N 1
ATOM 526 C CA . ILE A 1 67 ? 24.005 -11.266 -13.447 1.00 93.69 67 ILE A CA 1
ATOM 527 C C . ILE A 1 67 ? 25.445 -10.863 -13.746 1.00 93.69 67 ILE A C 1
ATOM 529 O O . ILE A 1 67 ? 25.717 -10.302 -14.801 1.00 93.69 67 ILE A O 1
ATOM 533 N N . LEU A 1 68 ? 26.358 -11.172 -12.830 1.00 92.50 68 LEU A N 1
ATOM 534 C CA . LEU A 1 68 ? 27.795 -10.983 -13.021 1.00 92.50 68 LEU A CA 1
ATOM 535 C C . LEU A 1 68 ? 28.429 -12.336 -13.330 1.00 92.50 68 LEU A C 1
ATOM 537 O O . LEU A 1 68 ? 28.123 -13.314 -12.638 1.00 92.50 68 LEU A O 1
ATOM 541 N N . GLY A 1 69 ? 29.295 -12.408 -14.335 1.00 91.31 69 GLY A N 1
ATOM 542 C CA . GLY A 1 69 ? 30.038 -13.629 -14.630 1.00 91.31 69 GLY A CA 1
ATOM 543 C C . GLY A 1 69 ? 30.666 -13.673 -16.014 1.00 91.31 69 GLY A C 1
ATOM 544 O O . GLY A 1 69 ? 30.690 -12.684 -16.747 1.00 91.31 69 GLY A O 1
ATOM 545 N N . SER A 1 70 ? 31.129 -14.863 -16.384 1.00 88.25 70 SER A N 1
ATOM 546 C CA . SER A 1 70 ? 31.789 -15.105 -17.666 1.00 88.25 70 SER A CA 1
ATOM 547 C C . SER A 1 70 ? 30.859 -15.806 -18.654 1.00 88.25 70 SER A C 1
ATOM 549 O O . SER A 1 70 ? 29.921 -16.515 -18.279 1.00 88.25 70 SER A O 1
ATOM 551 N N . GLU A 1 71 ? 31.111 -15.599 -19.944 1.00 82.75 71 GLU A N 1
ATOM 552 C CA . GLU A 1 71 ? 30.400 -16.288 -21.017 1.00 82.75 71 GLU A CA 1
ATOM 553 C C . GLU A 1 71 ? 31.265 -17.430 -21.557 1.00 82.75 71 GLU A C 1
ATOM 555 O O . GLU A 1 71 ? 32.372 -17.203 -22.046 1.00 82.75 71 GLU A O 1
ATOM 560 N N . GLN A 1 72 ? 30.748 -18.658 -21.518 1.00 79.12 72 GLN A N 1
ATOM 561 C CA . GLN A 1 72 ? 31.391 -19.823 -22.122 1.00 79.12 72 GLN A CA 1
ATOM 562 C C . GLN A 1 72 ? 30.407 -20.534 -23.046 1.00 79.12 72 GLN A C 1
ATOM 564 O O . GLN A 1 72 ? 29.399 -21.069 -22.594 1.00 79.12 72 GLN A O 1
ATOM 569 N N . ARG A 1 73 ? 30.706 -20.569 -24.353 1.00 69.69 73 ARG A N 1
ATOM 570 C CA . ARG A 1 73 ? 29.903 -21.286 -25.369 1.00 69.69 73 ARG A CA 1
ATOM 571 C C . ARG A 1 73 ? 28.393 -20.980 -25.264 1.00 69.69 73 ARG A C 1
ATOM 573 O O . ARG A 1 73 ? 27.575 -21.896 -25.266 1.00 69.69 73 ARG A O 1
ATOM 580 N N . SER A 1 74 ? 28.047 -19.694 -25.139 1.00 70.81 74 SER A N 1
ATOM 581 C CA . SER A 1 74 ? 26.664 -19.189 -25.018 1.00 70.81 74 SER A CA 1
ATOM 582 C C . SER A 1 74 ? 25.921 -19.571 -23.729 1.00 70.81 74 SER A C 1
ATOM 584 O O . SER A 1 74 ? 24.701 -19.419 -23.640 1.00 70.81 74 SER A O 1
ATOM 586 N N . VAL A 1 75 ? 26.650 -20.034 -22.714 1.00 78.31 75 VAL A N 1
ATOM 587 C CA . VAL A 1 75 ? 26.158 -20.220 -21.348 1.00 78.31 75 VAL A CA 1
ATOM 588 C C . VAL A 1 75 ? 26.818 -19.186 -20.445 1.00 78.31 75 VAL A C 1
ATOM 590 O O . VAL A 1 75 ? 28.026 -18.959 -20.521 1.00 78.31 75 VAL A O 1
ATOM 593 N N . ILE A 1 76 ? 26.019 -18.564 -19.579 1.00 82.88 76 ILE A N 1
ATOM 594 C CA . ILE A 1 76 ? 26.521 -17.643 -18.558 1.00 82.88 76 ILE A CA 1
ATOM 595 C C . ILE A 1 76 ? 26.911 -18.457 -17.320 1.00 82.88 76 ILE A C 1
ATOM 597 O O . ILE A 1 76 ? 26.040 -19.051 -16.675 1.00 82.88 76 ILE A O 1
ATOM 601 N N . ASP A 1 77 ? 28.200 -18.460 -16.970 1.00 86.06 77 ASP A N 1
ATOM 602 C CA . ASP A 1 77 ? 28.673 -18.952 -15.672 1.00 86.06 77 ASP A CA 1
ATOM 603 C C . ASP A 1 77 ? 28.525 -17.830 -14.637 1.00 86.06 77 ASP A C 1
ATOM 605 O O . ASP A 1 77 ? 29.332 -16.903 -14.562 1.00 86.06 77 ASP A O 1
ATOM 609 N N . ALA A 1 78 ? 27.425 -17.872 -13.881 1.00 88.81 78 ALA A N 1
ATOM 610 C CA . ALA A 1 78 ? 27.040 -16.805 -12.964 1.00 88.81 78 ALA A CA 1
ATOM 611 C C . ALA A 1 78 ? 27.909 -16.786 -11.690 1.00 88.81 78 ALA A C 1
ATOM 613 O O . ALA A 1 78 ? 27.629 -17.503 -10.717 1.00 88.81 78 ALA A O 1
ATOM 614 N N . SER A 1 79 ? 28.892 -15.885 -11.670 1.00 89.06 79 SER A N 1
ATOM 615 C CA . SER A 1 79 ? 29.785 -15.585 -10.544 1.00 89.06 79 SER A CA 1
ATOM 616 C C . SER A 1 79 ? 29.134 -14.714 -9.467 1.00 89.06 79 SER A C 1
ATOM 618 O O . SER A 1 79 ? 29.501 -14.812 -8.298 1.00 89.06 79 SER A O 1
ATOM 620 N N . GLY A 1 80 ? 28.125 -13.908 -9.805 1.00 91.38 80 GLY A N 1
ATOM 621 C CA . GLY A 1 80 ? 27.483 -13.007 -8.849 1.00 91.38 80 GLY A CA 1
ATOM 622 C C . GLY A 1 80 ? 26.185 -12.373 -9.337 1.00 91.38 80 GLY A C 1
ATOM 623 O O . GLY A 1 80 ? 25.660 -12.707 -10.401 1.00 91.38 80 GLY A O 1
ATOM 624 N N . ARG A 1 81 ? 25.635 -11.478 -8.513 1.00 93.25 81 ARG A N 1
ATOM 625 C CA . ARG A 1 81 ? 24.479 -10.635 -8.840 1.00 93.25 81 ARG A CA 1
ATOM 626 C C . ARG A 1 81 ? 24.632 -9.252 -8.231 1.00 93.25 81 ARG A C 1
ATOM 628 O O . ARG A 1 81 ? 25.079 -9.128 -7.089 1.00 93.25 81 ARG A O 1
ATOM 635 N N . CYS A 1 82 ? 24.164 -8.246 -8.950 1.00 93.31 82 CYS A N 1
ATOM 636 C CA . CYS A 1 82 ? 24.047 -6.883 -8.452 1.00 93.31 82 CYS A CA 1
ATOM 637 C C . CYS A 1 82 ? 22.671 -6.298 -8.773 1.00 93.31 82 CYS A C 1
ATOM 639 O O . CYS A 1 82 ? 21.907 -6.859 -9.561 1.00 93.31 82 CYS A O 1
ATOM 641 N N . VAL A 1 83 ? 22.337 -5.207 -8.096 1.00 94.88 83 VAL A N 1
ATOM 642 C CA . VAL A 1 83 ? 21.080 -4.480 -8.259 1.00 94.88 83 VAL A CA 1
ATOM 643 C C . VAL A 1 83 ? 21.395 -3.055 -8.667 1.00 94.88 83 VAL A C 1
ATOM 645 O O . VAL A 1 83 ? 22.214 -2.389 -8.038 1.00 94.88 83 VAL A O 1
ATOM 648 N N . VAL A 1 84 ? 20.716 -2.582 -9.700 1.00 95.06 84 VAL A N 1
ATOM 649 C CA . VAL A 1 84 ? 20.843 -1.222 -10.212 1.00 95.06 84 VAL A CA 1
ATOM 650 C C . VAL A 1 84 ? 20.338 -0.213 -9.175 1.00 95.06 84 VAL A C 1
ATOM 652 O O . VAL A 1 84 ? 19.178 -0.257 -8.762 1.00 95.06 84 VAL A O 1
ATOM 655 N N . ARG A 1 85 ? 21.200 0.717 -8.756 1.00 93.88 85 ARG A N 1
ATOM 656 C CA . ARG A 1 85 ? 20.901 1.774 -7.773 1.00 93.88 85 ARG A CA 1
ATOM 657 C C . ARG A 1 85 ? 20.737 3.152 -8.403 1.00 93.88 85 ARG A C 1
ATOM 659 O O . ARG A 1 85 ? 19.934 3.942 -7.912 1.00 93.88 85 ARG A O 1
ATOM 666 N N . ALA A 1 86 ? 21.462 3.418 -9.481 1.00 93.12 86 ALA A N 1
ATOM 667 C CA . ALA A 1 86 ? 21.300 4.606 -10.307 1.00 93.12 86 ALA A CA 1
ATOM 668 C C . ALA A 1 86 ? 21.472 4.221 -11.777 1.00 93.12 86 ALA A C 1
ATOM 670 O O . ALA A 1 86 ? 22.212 3.284 -12.081 1.00 93.12 86 ALA A O 1
ATOM 671 N N . VAL A 1 87 ? 20.771 4.927 -12.659 1.00 93.44 87 VAL A N 1
ATOM 672 C CA . VAL A 1 87 ? 20.784 4.690 -14.104 1.00 93.44 87 VAL A CA 1
ATOM 673 C C . VAL A 1 87 ? 20.937 6.022 -14.809 1.00 93.44 87 VAL A C 1
ATOM 675 O O . VAL A 1 87 ? 20.121 6.918 -14.602 1.00 93.44 87 VAL A O 1
ATOM 678 N N . ASP A 1 88 ? 21.933 6.091 -15.679 1.00 92.81 88 ASP A N 1
ATOM 679 C CA . ASP A 1 88 ? 22.128 7.157 -16.650 1.00 92.81 88 ASP A CA 1
ATOM 680 C C . ASP A 1 88 ? 21.801 6.637 -18.058 1.00 92.81 88 ASP A C 1
ATOM 682 O O . ASP A 1 88 ? 21.524 5.454 -18.265 1.00 92.81 88 ASP A O 1
ATOM 686 N N . GLU A 1 89 ? 21.849 7.499 -19.077 1.00 90.06 89 GLU A N 1
ATOM 687 C CA . GLU A 1 89 ? 21.522 7.081 -20.448 1.00 90.06 89 GLU A CA 1
ATOM 688 C C . GLU A 1 89 ? 22.376 5.918 -20.969 1.00 90.06 89 GLU A C 1
ATOM 690 O O . GLU A 1 89 ? 21.868 5.116 -21.744 1.00 90.06 89 GLU A O 1
ATOM 695 N N . LYS A 1 90 ? 23.662 5.864 -20.595 1.00 91.62 90 LYS A N 1
ATOM 696 C CA . LYS A 1 90 ? 24.669 4.945 -21.164 1.00 91.62 90 LYS A CA 1
ATOM 697 C C . LYS A 1 90 ? 25.298 3.997 -20.141 1.00 91.62 90 LYS A C 1
ATOM 699 O O . LYS A 1 90 ? 26.218 3.264 -20.479 1.00 91.62 90 LYS A O 1
ATOM 704 N N . GLY A 1 91 ? 24.887 4.072 -18.882 1.00 94.19 91 GLY A N 1
ATOM 705 C CA . GLY A 1 91 ? 25.511 3.297 -17.822 1.00 94.19 91 GLY A CA 1
ATOM 706 C C . GLY A 1 91 ? 24.676 3.275 -16.558 1.00 94.19 91 GLY A C 1
ATOM 707 O O . GLY A 1 91 ? 23.699 4.012 -16.432 1.00 94.19 91 GLY A O 1
ATOM 708 N N . SER A 1 92 ? 25.057 2.407 -15.630 1.00 95.50 92 SER A N 1
ATOM 709 C CA . SER A 1 92 ? 24.353 2.230 -14.364 1.00 95.50 92 SER A CA 1
ATOM 710 C C . SER A 1 92 ? 25.328 1.981 -13.224 1.00 95.50 92 SER A C 1
ATOM 712 O O . SER A 1 92 ? 26.319 1.267 -13.378 1.00 95.50 92 SER A O 1
ATOM 714 N N . LEU A 1 93 ? 24.993 2.503 -12.046 1.00 94.69 93 LEU A N 1
ATOM 715 C CA . LEU A 1 93 ? 25.659 2.169 -10.794 1.00 94.69 93 LEU A CA 1
ATOM 716 C C . LEU A 1 93 ? 24.918 1.008 -10.136 1.00 94.69 93 LEU A C 1
ATOM 718 O O . LEU A 1 93 ? 23.729 1.122 -9.827 1.00 94.69 93 LEU A O 1
ATOM 722 N N . CYS A 1 94 ? 25.615 -0.094 -9.888 1.00 94.12 94 CYS A N 1
ATOM 723 C CA . CYS A 1 94 ? 25.028 -1.316 -9.355 1.00 94.12 94 CYS A CA 1
ATOM 724 C C . CYS A 1 94 ? 25.674 -1.707 -8.029 1.00 94.12 94 CYS A C 1
ATOM 726 O O . CYS A 1 94 ? 26.891 -1.679 -7.892 1.00 94.12 94 CYS A O 1
ATOM 728 N N . GLU A 1 95 ? 24.863 -2.122 -7.063 1.00 93.94 95 GLU A N 1
ATOM 729 C CA . GLU A 1 95 ? 25.327 -2.633 -5.775 1.00 93.94 95 GLU A CA 1
ATOM 730 C C . GLU A 1 95 ? 25.330 -4.159 -5.786 1.00 93.94 95 GLU A C 1
ATOM 732 O O . GLU A 1 95 ? 24.328 -4.796 -6.125 1.00 93.94 95 GLU A O 1
ATOM 737 N N . VAL A 1 96 ? 26.459 -4.762 -5.436 1.00 92.69 96 VAL A N 1
ATOM 738 C CA . VAL A 1 96 ? 26.629 -6.213 -5.469 1.00 92.69 96 VAL A CA 1
ATOM 739 C C . VAL A 1 96 ? 25.948 -6.848 -4.268 1.00 92.69 96 VAL A C 1
ATOM 741 O O . VAL A 1 96 ? 26.292 -6.590 -3.123 1.00 92.69 96 VAL A O 1
ATOM 744 N N . ILE A 1 97 ? 24.993 -7.734 -4.530 1.00 92.06 97 ILE A N 1
ATOM 745 C CA . ILE A 1 97 ? 24.197 -8.400 -3.488 1.00 92.06 97 ILE A CA 1
ATOM 746 C C . ILE A 1 97 ? 24.594 -9.858 -3.280 1.00 92.06 97 ILE A C 1
ATOM 748 O O . ILE A 1 97 ? 24.193 -10.487 -2.302 1.00 92.06 97 ILE A O 1
ATOM 752 N N . ARG A 1 98 ? 25.344 -10.437 -4.224 1.00 91.62 98 ARG A N 1
ATOM 753 C CA . ARG A 1 98 ? 25.790 -11.826 -4.146 1.00 91.62 98 ARG A CA 1
ATOM 754 C C . ARG A 1 98 ? 27.070 -12.036 -4.935 1.00 91.62 98 ARG A C 1
ATOM 756 O O . ARG A 1 98 ? 27.122 -11.699 -6.113 1.00 91.62 98 ARG A O 1
ATOM 763 N N . VAL A 1 99 ? 28.021 -12.726 -4.318 1.00 90.69 99 VAL A N 1
ATOM 764 C CA . VAL A 1 99 ? 29.269 -13.180 -4.940 1.00 90.69 99 VAL A CA 1
ATOM 765 C C . VAL A 1 99 ? 29.441 -14.669 -4.632 1.00 90.69 99 VAL A C 1
ATOM 767 O O . VAL A 1 99 ? 29.219 -15.102 -3.503 1.00 90.69 99 VAL A O 1
ATOM 770 N N . LYS A 1 100 ? 29.747 -15.476 -5.649 1.00 88.31 100 LYS A N 1
ATOM 771 C CA . LYS A 1 100 ? 30.052 -16.915 -5.537 1.00 88.31 100 LYS A CA 1
ATOM 772 C C . LYS A 1 100 ? 31.511 -17.221 -5.861 1.00 88.31 100 LYS A C 1
ATOM 774 O O . LYS A 1 100 ? 32.053 -18.192 -5.345 1.00 88.31 100 LYS A O 1
ATOM 779 N N . ARG A 1 101 ? 32.103 -16.432 -6.753 1.00 85.31 101 ARG A N 1
ATOM 780 C CA . ARG A 1 101 ? 33.506 -16.475 -7.165 1.00 85.31 101 ARG A CA 1
ATOM 781 C C . ARG A 1 101 ? 34.002 -15.047 -7.299 1.00 85.31 101 ARG A C 1
ATOM 783 O O . ARG A 1 101 ? 33.184 -14.136 -7.392 1.00 85.31 101 ARG A O 1
ATOM 790 N N . GLU A 1 102 ? 35.316 -14.883 -7.294 1.00 83.50 102 GLU A N 1
ATOM 791 C CA . GLU A 1 102 ? 35.949 -13.599 -7.568 1.00 83.50 102 GLU A CA 1
ATOM 792 C C . GLU A 1 102 ? 35.427 -13.022 -8.890 1.00 83.50 102 GLU A C 1
ATOM 794 O O . GLU A 1 102 ? 35.285 -13.756 -9.869 1.00 83.50 102 GLU A O 1
ATOM 799 N N . ILE A 1 103 ? 35.072 -11.736 -8.864 1.00 85.12 103 ILE A N 1
ATOM 800 C CA . ILE A 1 103 ? 34.578 -10.988 -10.019 1.00 85.12 103 ILE A CA 1
ATOM 801 C C . ILE A 1 103 ? 35.662 -9.982 -10.372 1.00 85.12 103 ILE A C 1
ATOM 803 O O . ILE A 1 103 ? 35.961 -9.103 -9.558 1.00 85.12 103 ILE A O 1
ATOM 807 N N . GLY A 1 104 ? 36.255 -10.152 -11.548 1.00 77.81 104 GLY A N 1
ATOM 808 C CA . GLY A 1 104 ? 37.363 -9.343 -12.044 1.00 77.81 104 GLY A CA 1
ATOM 809 C C . GLY A 1 104 ? 36.983 -8.503 -13.261 1.00 77.81 104 GLY A C 1
ATOM 810 O O . GLY A 1 104 ? 35.850 -8.527 -13.735 1.00 77.81 104 GLY A O 1
ATOM 811 N N . ALA A 1 105 ? 37.956 -7.764 -13.795 1.00 74.44 105 ALA A N 1
ATOM 812 C CA . ALA A 1 105 ? 37.767 -6.885 -14.956 1.00 74.44 105 ALA A CA 1
ATOM 813 C C . ALA A 1 105 ? 37.391 -7.622 -16.258 1.00 74.44 105 ALA A C 1
ATOM 815 O O . ALA A 1 105 ? 36.824 -7.016 -17.162 1.00 74.44 105 ALA A O 1
ATOM 816 N N . GLU A 1 106 ? 37.685 -8.921 -16.343 1.00 79.56 106 GLU A N 1
ATOM 817 C CA . GLU A 1 106 ? 37.354 -9.773 -17.494 1.00 79.56 106 GLU A CA 1
ATOM 818 C C . GLU A 1 106 ? 35.921 -10.337 -17.435 1.00 79.56 106 GLU A C 1
ATOM 820 O O . GLU A 1 106 ? 35.458 -10.965 -18.390 1.00 79.56 106 GLU A O 1
ATOM 825 N N . ASP A 1 107 ? 35.211 -10.139 -16.318 1.00 88.00 107 ASP A N 1
ATOM 826 C CA . ASP A 1 107 ? 33.814 -10.541 -16.193 1.00 88.00 107 ASP A CA 1
ATOM 827 C C . ASP A 1 107 ? 32.875 -9.539 -16.871 1.00 88.00 107 ASP A C 1
ATOM 829 O O . ASP A 1 107 ? 33.120 -8.334 -16.966 1.00 88.00 107 ASP A O 1
ATOM 833 N N . PHE A 1 108 ? 31.737 -10.059 -17.319 1.00 92.19 108 PHE A N 1
ATOM 834 C CA . PHE A 1 108 ? 30.683 -9.283 -17.946 1.00 92.19 108 PHE A CA 1
ATOM 835 C C . PHE A 1 108 ? 29.492 -9.126 -17.009 1.00 92.19 108 PHE A C 1
ATOM 837 O O . PHE A 1 108 ? 29.291 -9.881 -16.050 1.00 92.19 108 PHE A O 1
ATOM 844 N N . VAL A 1 109 ? 28.660 -8.147 -17.345 1.00 93.38 109 VAL A N 1
ATOM 845 C CA . VAL A 1 109 ? 27.331 -8.006 -16.772 1.00 93.38 109 VAL A CA 1
ATOM 846 C C . VAL A 1 109 ? 26.284 -8.432 -17.792 1.00 93.38 109 VAL A C 1
ATOM 848 O O . VAL A 1 109 ? 26.377 -8.106 -18.976 1.00 93.38 109 VAL A O 1
ATOM 851 N N . PHE A 1 110 ? 25.275 -9.164 -17.330 1.00 93.88 110 PHE A N 1
ATOM 852 C CA . PHE A 1 110 ? 24.148 -9.586 -18.146 1.00 93.88 110 PHE A CA 1
ATOM 853 C C . PHE A 1 110 ? 22.846 -9.057 -17.556 1.00 93.88 110 PHE A C 1
ATOM 855 O O . PHE A 1 110 ? 22.519 -9.324 -16.394 1.00 93.88 110 PHE A O 1
ATOM 862 N N . ALA A 1 111 ? 22.104 -8.310 -18.369 1.00 92.31 111 ALA A N 1
ATOM 863 C CA . ALA A 1 111 ? 20.847 -7.677 -18.000 1.00 92.31 111 ALA A CA 1
ATOM 864 C C . ALA A 1 111 ? 19.699 -8.264 -18.812 1.00 92.31 111 ALA A C 1
ATOM 866 O O . ALA A 1 111 ? 19.841 -8.504 -20.010 1.00 92.31 111 ALA A O 1
ATOM 867 N N . ARG A 1 112 ? 18.530 -8.426 -18.193 1.00 90.38 112 ARG A N 1
ATOM 868 C CA . ARG A 1 112 ? 17.291 -8.568 -18.956 1.00 90.38 112 ARG A CA 1
ATOM 869 C C . ARG A 1 112 ? 16.676 -7.175 -19.086 1.00 90.38 112 ARG A C 1
ATOM 871 O O . ARG A 1 112 ? 16.292 -6.631 -18.054 1.00 90.38 112 ARG A O 1
ATOM 878 N N . PRO A 1 113 ? 16.598 -6.598 -20.294 1.00 87.38 113 PRO A N 1
ATOM 879 C CA . PRO A 1 113 ? 16.017 -5.278 -20.457 1.00 87.38 113 PRO A CA 1
ATOM 880 C C . PRO A 1 113 ? 14.527 -5.336 -20.145 1.00 87.38 113 PRO A C 1
ATOM 882 O O . PRO A 1 113 ? 13.853 -6.322 -20.473 1.00 87.38 113 PRO A O 1
ATOM 885 N N . LEU A 1 114 ? 14.005 -4.276 -19.531 1.00 88.94 114 LEU A N 1
ATOM 886 C CA . LEU A 1 114 ? 12.564 -4.114 -19.436 1.00 88.94 114 LEU A CA 1
ATOM 887 C C . LEU A 1 114 ? 11.981 -3.977 -20.836 1.00 88.94 114 LEU A C 1
ATOM 889 O O . LEU A 1 114 ? 12.563 -3.354 -21.728 1.00 88.94 114 LEU A O 1
ATOM 893 N N . THR A 1 115 ? 10.812 -4.576 -21.018 1.00 88.25 115 THR A N 1
ATOM 894 C CA . THR A 1 115 ? 10.034 -4.456 -22.245 1.00 88.25 115 THR A CA 1
ATOM 895 C C . THR A 1 115 ? 8.672 -3.859 -21.929 1.00 88.25 115 THR A C 1
ATOM 897 O O . THR A 1 115 ? 8.083 -4.153 -20.890 1.00 88.25 115 THR A O 1
ATOM 900 N N . CYS A 1 116 ? 8.173 -3.039 -22.847 1.00 85.06 116 CYS A N 1
ATOM 901 C CA . CYS A 1 116 ? 6.820 -2.491 -22.843 1.00 85.06 116 CYS A CA 1
ATOM 902 C C . CYS A 1 116 ? 6.141 -2.967 -24.129 1.00 85.06 116 CYS A C 1
ATOM 904 O O . CYS A 1 116 ? 6.808 -2.982 -25.170 1.00 85.06 116 CYS A O 1
ATOM 906 N N . ARG A 1 117 ? 4.869 -3.381 -24.087 1.00 88.56 117 ARG A N 1
ATOM 907 C CA . ARG A 1 117 ? 4.186 -3.852 -25.307 1.00 88.56 117 ARG A CA 1
ATOM 908 C C . ARG A 1 117 ? 3.813 -2.669 -26.187 1.00 88.56 117 ARG A C 1
ATOM 910 O O . ARG A 1 117 ? 3.914 -2.763 -27.407 1.00 88.56 117 ARG A O 1
ATOM 917 N N . ASP A 1 118 ? 3.477 -1.546 -25.560 1.00 87.94 118 ASP A N 1
ATOM 918 C CA . ASP A 1 118 ? 3.263 -0.276 -26.240 1.00 87.94 118 ASP A CA 1
ATOM 919 C C . ASP A 1 118 ? 4.294 0.773 -25.799 1.00 87.94 118 ASP A C 1
ATOM 921 O O . ASP A 1 118 ? 4.338 1.239 -24.660 1.00 87.94 118 ASP A O 1
ATOM 925 N N . HIS A 1 119 ? 5.151 1.154 -26.743 1.00 86.50 119 HIS A N 1
ATOM 926 C CA . HIS A 1 119 ? 6.231 2.114 -26.549 1.00 86.50 119 HIS A CA 1
ATOM 927 C C . HIS A 1 119 ? 5.761 3.489 -26.052 1.00 86.50 119 HIS A C 1
ATOM 929 O O . HIS A 1 119 ? 6.549 4.167 -25.392 1.00 86.50 119 HIS A O 1
ATOM 935 N N . LYS A 1 120 ? 4.502 3.879 -26.300 1.00 87.75 120 LYS A N 1
ATOM 936 C CA . LYS A 1 120 ? 3.936 5.147 -25.816 1.00 87.75 120 LYS A CA 1
ATOM 937 C C . LYS A 1 120 ? 3.914 5.240 -24.292 1.00 87.75 120 LYS A C 1
ATOM 939 O O . LYS A 1 120 ? 4.157 6.309 -23.741 1.00 87.75 120 LYS A O 1
ATOM 944 N N . PHE A 1 121 ? 3.690 4.123 -23.597 1.00 90.31 121 PHE A N 1
ATOM 945 C CA . PHE A 1 121 ? 3.666 4.100 -22.131 1.00 90.31 121 PHE A CA 1
ATOM 946 C C . PHE A 1 121 ? 5.047 3.933 -21.501 1.00 90.31 121 PHE A C 1
ATOM 948 O O . PHE A 1 121 ? 5.165 4.033 -20.280 1.00 90.31 121 PHE A O 1
ATOM 955 N N . ARG A 1 122 ? 6.102 3.709 -22.300 1.00 89.69 122 ARG A N 1
ATOM 956 C CA . ARG A 1 122 ? 7.457 3.446 -21.795 1.00 89.69 122 ARG A CA 1
ATOM 957 C C . ARG A 1 122 ? 7.929 4.493 -20.774 1.00 89.69 122 ARG A C 1
ATOM 959 O O . ARG A 1 122 ? 8.386 4.067 -19.714 1.00 89.69 122 ARG A O 1
ATOM 966 N N . PRO A 1 123 ? 7.803 5.817 -21.015 1.00 90.38 123 PRO A N 1
ATOM 967 C CA . PRO A 1 123 ? 8.241 6.817 -20.039 1.00 90.38 123 PRO A CA 1
ATOM 968 C C . PRO A 1 123 ? 7.518 6.682 -18.693 1.00 90.38 123 PRO A C 1
ATOM 970 O O . PRO A 1 123 ? 8.161 6.732 -17.644 1.00 90.38 123 PRO A O 1
ATOM 973 N N . LEU A 1 124 ? 6.203 6.440 -18.728 1.00 93.50 124 LEU A N 1
ATOM 974 C CA . LEU A 1 124 ? 5.358 6.283 -17.545 1.00 93.50 124 LEU A CA 1
ATOM 975 C C . LEU A 1 124 ? 5.724 5.023 -16.762 1.00 93.50 124 LEU A C 1
ATOM 977 O O . LEU A 1 124 ? 6.044 5.100 -15.577 1.00 93.50 124 LEU A O 1
ATOM 981 N N . VAL A 1 125 ? 5.713 3.858 -17.414 1.00 93.88 125 VAL A N 1
ATOM 982 C CA . VAL A 1 125 ? 5.879 2.575 -16.715 1.00 93.88 125 VAL A CA 1
ATOM 983 C C . VAL A 1 125 ? 7.308 2.372 -16.207 1.00 93.88 125 VAL A C 1
ATOM 985 O O . VAL A 1 125 ? 7.493 1.796 -15.135 1.00 93.88 125 VAL A O 1
ATOM 988 N N . TYR A 1 126 ? 8.324 2.898 -16.904 1.00 92.94 126 TYR A N 1
ATOM 989 C CA . TYR A 1 126 ? 9.724 2.794 -16.460 1.00 92.94 126 TYR A CA 1
ATOM 990 C C . TYR A 1 126 ? 9.993 3.718 -15.278 1.00 92.94 126 TYR A C 1
ATOM 992 O O . TYR A 1 126 ? 10.636 3.319 -14.304 1.00 92.94 126 TYR A O 1
ATOM 1000 N N . SER A 1 127 ? 9.474 4.944 -15.342 1.00 93.12 127 SER A N 1
ATOM 1001 C CA . SER A 1 127 ? 9.606 5.903 -14.253 1.00 93.12 127 SER A CA 1
ATOM 1002 C C . SER A 1 127 ? 8.868 5.420 -13.003 1.00 93.12 127 SER A C 1
ATOM 1004 O O . SER A 1 127 ? 9.473 5.378 -11.933 1.00 93.12 127 SER A O 1
ATOM 1006 N N . LEU A 1 128 ? 7.632 4.926 -13.140 1.00 95.38 128 LEU A N 1
ATOM 1007 C CA . LEU A 1 128 ? 6.882 4.316 -12.041 1.00 95.38 128 LEU A CA 1
ATOM 1008 C C . LEU A 1 128 ? 7.640 3.132 -11.419 1.00 95.38 128 LEU A C 1
ATOM 1010 O O . LEU A 1 128 ? 7.804 3.079 -10.202 1.00 95.38 128 LEU A O 1
ATOM 1014 N N . ALA A 1 129 ? 8.158 2.209 -12.236 1.00 93.56 129 ALA A N 1
ATOM 1015 C CA . ALA A 1 129 ? 8.929 1.068 -11.744 1.00 93.56 129 ALA A CA 1
ATOM 1016 C C . ALA A 1 129 ? 10.189 1.495 -10.969 1.00 93.56 129 ALA A C 1
ATOM 1018 O O . ALA A 1 129 ? 10.503 0.911 -9.931 1.00 93.56 129 ALA A O 1
ATOM 1019 N N . SER A 1 130 ? 10.887 2.531 -11.444 1.00 93.12 130 SER A N 1
ATOM 1020 C CA . SER A 1 130 ? 12.041 3.118 -10.755 1.00 93.12 130 SER A CA 1
ATOM 1021 C C . SER A 1 130 ? 11.642 3.744 -9.411 1.00 93.12 130 SER A C 1
ATOM 1023 O O . SER A 1 130 ? 12.254 3.449 -8.384 1.00 93.12 130 SER A O 1
ATOM 1025 N N . ARG A 1 131 ? 10.563 4.541 -9.390 1.00 94.44 131 ARG A N 1
ATOM 1026 C CA . ARG A 1 131 ? 10.044 5.228 -8.192 1.00 94.44 131 ARG A CA 1
ATOM 1027 C C . ARG A 1 131 ? 9.539 4.283 -7.114 1.00 94.44 131 ARG A C 1
ATOM 1029 O O . ARG A 1 131 ? 9.627 4.592 -5.926 1.00 94.44 131 ARG A O 1
ATOM 1036 N N . ILE A 1 132 ? 9.006 3.132 -7.503 1.00 94.69 132 ILE A N 1
ATOM 1037 C CA . ILE A 1 132 ? 8.600 2.089 -6.556 1.00 94.69 132 ILE A CA 1
ATOM 1038 C C . ILE A 1 132 ? 9.817 1.491 -5.863 1.00 94.69 132 ILE A C 1
ATOM 1040 O O . ILE A 1 132 ? 9.779 1.296 -4.657 1.00 94.69 132 ILE A O 1
ATOM 1044 N N . MET A 1 133 ? 10.895 1.236 -6.605 1.00 93.31 133 MET A N 1
ATOM 1045 C CA . MET A 1 133 ? 12.094 0.599 -6.059 1.00 93.31 133 MET A CA 1
ATOM 1046 C C . MET A 1 133 ? 13.035 1.568 -5.344 1.00 93.31 133 MET A C 1
ATOM 1048 O O . MET A 1 133 ? 13.868 1.136 -4.556 1.00 93.31 133 MET A O 1
ATOM 1052 N N . GLU A 1 134 ? 12.919 2.867 -5.611 1.00 91.19 134 GLU A N 1
ATOM 1053 C CA . GLU A 1 134 ? 13.813 3.899 -5.095 1.00 91.19 134 GLU A CA 1
ATOM 1054 C C . GLU A 1 134 ? 14.076 3.869 -3.579 1.00 91.19 134 GLU A C 1
ATOM 1056 O O . GLU A 1 134 ? 15.256 3.941 -3.223 1.00 91.19 134 GLU A O 1
ATOM 1061 N N . PRO A 1 135 ? 13.057 3.755 -2.706 1.00 91.81 135 PRO A N 1
ATOM 1062 C CA . PRO A 1 135 ? 13.268 3.792 -1.263 1.00 91.81 135 PRO A CA 1
ATOM 1063 C C . PRO A 1 135 ? 13.602 2.425 -0.637 1.00 91.81 135 PRO A C 1
ATOM 1065 O O . PRO A 1 135 ? 13.844 2.365 0.564 1.00 91.81 135 PRO A O 1
ATOM 1068 N N . TYR A 1 136 ? 13.610 1.337 -1.417 1.00 91.75 136 TYR A N 1
ATOM 1069 C CA . TYR A 1 136 ? 13.810 -0.022 -0.904 1.00 91.75 136 TYR A CA 1
ATOM 1070 C C . TYR A 1 136 ? 15.272 -0.471 -0.994 1.00 91.75 136 TYR A C 1
ATOM 1072 O O . TYR A 1 136 ? 16.002 -0.189 -1.954 1.00 91.75 136 TYR A O 1
ATOM 1080 N N . GLU A 1 137 ? 15.696 -1.254 -0.008 1.00 90.00 137 GLU A N 1
ATOM 1081 C CA . GLU A 1 137 ? 16.995 -1.918 -0.027 1.00 90.00 137 GLU A CA 1
ATOM 1082 C C . GLU A 1 137 ? 17.022 -3.064 -1.058 1.00 90.00 137 GLU A C 1
ATOM 1084 O O . GLU A 1 137 ? 15.985 -3.624 -1.416 1.00 90.00 137 GLU A O 1
ATOM 1089 N N . PRO A 1 138 ? 18.193 -3.484 -1.571 1.00 86.44 138 PRO A N 1
ATOM 1090 C CA . PRO A 1 138 ? 18.269 -4.329 -2.756 1.00 86.44 138 PRO A CA 1
ATOM 1091 C C . PRO A 1 138 ? 17.957 -5.804 -2.441 1.00 86.44 138 PRO A C 1
ATOM 1093 O O . PRO A 1 138 ? 17.858 -6.646 -3.336 1.00 86.44 138 PRO A O 1
ATOM 1096 N N . HIS A 1 139 ? 17.792 -6.141 -1.165 1.00 84.12 139 HIS A N 1
ATOM 1097 C CA . HIS A 1 139 ? 17.292 -7.434 -0.715 1.00 84.12 139 HIS A CA 1
ATOM 1098 C C . HIS A 1 139 ? 15.781 -7.413 -0.432 1.00 84.12 139 HIS A C 1
ATOM 1100 O O . HIS A 1 139 ? 15.171 -8.482 -0.337 1.00 84.12 139 HIS A O 1
ATOM 1106 N N . GLU A 1 140 ? 15.172 -6.230 -0.313 1.00 89.88 140 GLU A N 1
ATOM 1107 C CA . GLU A 1 140 ? 13.740 -6.092 -0.078 1.00 89.88 140 GLU A CA 1
ATOM 1108 C C . GLU A 1 140 ? 12.942 -6.377 -1.350 1.00 89.88 140 GLU A C 1
ATOM 1110 O O . GLU A 1 140 ? 13.420 -6.226 -2.478 1.00 89.88 140 GLU A O 1
ATOM 1115 N N . ARG A 1 141 ? 11.706 -6.845 -1.153 1.00 92.69 141 ARG A N 1
ATOM 1116 C CA . ARG A 1 141 ? 10.778 -7.128 -2.245 1.00 92.69 141 ARG A CA 1
ATOM 1117 C C . ARG A 1 141 ? 9.388 -6.582 -1.936 1.00 92.69 141 ARG A C 1
ATOM 1119 O O . ARG A 1 141 ? 8.592 -7.341 -1.371 1.00 92.69 141 ARG A O 1
ATOM 1126 N N . PRO A 1 142 ? 9.099 -5.306 -2.257 1.00 94.88 142 PRO A N 1
ATOM 1127 C CA . PRO A 1 142 ? 7.796 -4.721 -1.976 1.00 94.88 142 PRO A CA 1
ATOM 1128 C C . PRO A 1 142 ? 6.665 -5.510 -2.630 1.00 94.88 142 PRO A C 1
ATOM 1130 O O . PRO A 1 142 ? 6.754 -5.931 -3.789 1.00 94.88 142 PRO A O 1
ATOM 1133 N N . ARG A 1 143 ? 5.581 -5.680 -1.875 1.00 95.81 143 ARG A N 1
ATOM 1134 C CA . ARG A 1 143 ? 4.293 -6.165 -2.362 1.00 95.81 143 ARG A CA 1
ATOM 1135 C C . ARG A 1 143 ? 3.535 -4.992 -2.960 1.00 95.81 143 ARG A C 1
ATOM 1137 O O . ARG A 1 143 ? 3.067 -4.119 -2.230 1.00 95.81 143 ARG A O 1
ATOM 1144 N N . VAL A 1 144 ? 3.439 -4.976 -4.280 1.00 95.19 144 VAL A N 1
ATOM 1145 C CA . VAL A 1 144 ? 2.813 -3.899 -5.041 1.00 95.19 144 VAL A CA 1
ATOM 1146 C C . VAL A 1 144 ? 1.417 -4.331 -5.458 1.00 95.19 144 VAL A C 1
ATOM 1148 O O . VAL A 1 144 ? 1.243 -5.411 -6.025 1.00 95.19 144 VAL A O 1
ATOM 1151 N N . TRP A 1 145 ? 0.432 -3.483 -5.195 1.00 93.25 145 TRP A N 1
ATOM 1152 C CA . TRP A 1 145 ? -0.919 -3.629 -5.717 1.00 93.25 145 TRP A CA 1
ATOM 1153 C C . TRP A 1 145 ? -1.220 -2.460 -6.652 1.00 93.25 145 TRP A C 1
ATOM 1155 O O . TRP A 1 145 ? -1.032 -1.302 -6.278 1.00 93.25 145 TRP A O 1
ATOM 1165 N N . VAL A 1 146 ? -1.647 -2.778 -7.873 1.00 92.44 146 VAL A N 1
ATOM 1166 C CA . VAL A 1 146 ? -2.074 -1.802 -8.878 1.00 92.44 146 VAL A CA 1
ATOM 1167 C C . VAL A 1 146 ? -3.582 -1.931 -9.014 1.00 92.44 146 VAL A C 1
ATOM 1169 O O . VAL A 1 146 ? -4.083 -2.942 -9.507 1.00 92.44 146 VAL A O 1
ATOM 1172 N N . ASP A 1 147 ? -4.290 -0.922 -8.539 1.00 90.44 147 ASP A N 1
ATOM 1173 C CA . ASP A 1 147 ? -5.734 -0.820 -8.667 1.00 90.44 147 ASP A CA 1
ATOM 1174 C C . ASP A 1 147 ? -6.127 -0.214 -10.027 1.00 90.44 147 ASP A C 1
ATOM 1176 O O . ASP A 1 147 ? -5.302 -0.087 -10.939 1.00 90.44 147 ASP A O 1
ATOM 1180 N N . GLU A 1 148 ? -7.410 0.079 -10.207 1.00 89.88 148 GLU A N 1
ATOM 1181 C CA . GLU A 1 148 ? -7.948 0.678 -11.412 1.00 89.88 148 GLU A CA 1
ATOM 1182 C C . GLU A 1 148 ? -7.388 2.076 -11.692 1.00 89.88 148 GLU A C 1
ATOM 1184 O O . GLU A 1 148 ? -6.902 2.806 -10.819 1.00 89.88 148 GLU A O 1
ATOM 1189 N N . ILE A 1 149 ? -7.464 2.424 -12.974 1.00 91.62 149 ILE A N 1
ATOM 1190 C CA . ILE A 1 149 ? -7.132 3.741 -13.499 1.00 91.62 149 ILE A CA 1
ATOM 1191 C C . ILE A 1 149 ? -8.415 4.321 -14.070 1.00 91.62 149 ILE A C 1
ATOM 1193 O O . ILE A 1 149 ? -9.076 3.685 -14.889 1.00 91.62 149 ILE A O 1
ATOM 1197 N N . PHE A 1 150 ? -8.770 5.521 -13.644 1.00 91.00 150 PHE A N 1
ATOM 1198 C CA . PHE A 1 150 ? -10.074 6.099 -13.941 1.00 91.00 150 PHE A CA 1
ATOM 1199 C C . PHE A 1 150 ? -9.977 7.185 -15.008 1.00 91.00 150 PHE A C 1
ATOM 1201 O O . PHE A 1 150 ? -8.963 7.872 -15.103 1.00 91.00 150 PHE A O 1
ATOM 1208 N N . ASP A 1 151 ? -11.030 7.355 -15.798 1.00 90.88 151 ASP A N 1
ATOM 1209 C CA . ASP A 1 151 ? -11.222 8.573 -16.581 1.00 90.88 151 ASP A CA 1
ATOM 1210 C C . ASP A 1 151 ? -11.642 9.749 -15.672 1.00 90.88 151 ASP A C 1
ATOM 1212 O O . ASP A 1 151 ? -11.834 9.606 -14.460 1.00 90.88 151 ASP A O 1
ATOM 1216 N N . GLU A 1 152 ? -11.813 10.933 -16.256 1.00 88.56 152 GLU A N 1
ATOM 1217 C CA . GLU A 1 152 ? -12.239 12.147 -15.545 1.00 88.56 152 GLU A CA 1
ATOM 1218 C C . GLU A 1 152 ? -13.639 12.057 -14.916 1.00 88.56 152 GLU A C 1
ATOM 1220 O O . GLU A 1 152 ? -13.947 12.796 -13.982 1.00 88.56 152 GLU A O 1
ATOM 1225 N N . SER A 1 153 ? -14.475 11.143 -15.411 1.00 86.94 153 SER A N 1
ATOM 1226 C CA . SER A 1 153 ? -15.818 10.863 -14.897 1.00 86.94 153 SER A CA 1
ATOM 1227 C C . SER A 1 153 ? -15.828 9.722 -13.874 1.00 86.94 153 SER A C 1
ATOM 1229 O O . SER A 1 153 ? -16.888 9.372 -13.356 1.00 86.94 153 SER A O 1
ATOM 1231 N N . GLY A 1 154 ? -14.668 9.139 -13.563 1.00 85.44 154 GLY A N 1
ATOM 1232 C CA . GLY A 1 154 ? -14.545 8.057 -12.601 1.00 85.44 154 GLY A CA 1
ATOM 1233 C C . GLY A 1 154 ? -14.825 6.653 -13.144 1.00 85.44 154 GLY A C 1
ATOM 1234 O O . GLY A 1 154 ? -14.966 5.719 -12.353 1.00 85.44 154 GLY A O 1
ATOM 1235 N N . ASN A 1 155 ? -14.937 6.482 -14.461 1.00 88.69 155 ASN A N 1
ATOM 1236 C CA . ASN A 1 155 ? -15.139 5.185 -15.104 1.00 88.69 155 ASN A CA 1
ATOM 1237 C C . ASN A 1 155 ? -13.807 4.478 -15.379 1.00 88.69 155 ASN A C 1
ATOM 1239 O O . ASN A 1 155 ? -12.764 5.109 -15.527 1.00 88.69 155 ASN A O 1
ATOM 1243 N N . VAL A 1 156 ? -13.862 3.159 -15.556 1.00 89.94 156 VAL A N 1
ATOM 1244 C CA . VAL A 1 156 ? -12.772 2.365 -16.136 1.00 89.94 156 VAL A CA 1
ATOM 1245 C C . VAL A 1 156 ? -13.111 2.071 -17.591 1.00 89.94 156 VAL A C 1
ATOM 1247 O O . VAL A 1 156 ? -14.128 1.435 -17.881 1.00 89.94 156 VAL A O 1
ATOM 1250 N N . THR A 1 157 ? -12.255 2.501 -18.509 1.00 93.19 157 THR A N 1
ATOM 1251 C CA . THR A 1 157 ? -12.424 2.330 -19.960 1.00 93.19 157 THR A CA 1
ATOM 1252 C C . THR A 1 157 ? -11.526 1.213 -20.501 1.00 93.19 157 THR A C 1
ATOM 1254 O O . THR A 1 157 ? -10.767 0.578 -19.760 1.00 93.19 157 THR A O 1
ATOM 1257 N N . GLU A 1 158 ? -11.595 0.933 -21.803 1.00 93.44 158 GLU A N 1
ATOM 1258 C CA . GLU A 1 158 ? -10.651 0.011 -22.444 1.00 93.44 158 GLU A CA 1
ATOM 1259 C C . GLU A 1 158 ? -9.221 0.574 -22.399 1.00 93.44 158 GLU A C 1
ATOM 1261 O O . GLU A 1 158 ? -8.281 -0.173 -22.108 1.00 93.44 158 GLU A O 1
ATOM 1266 N N . PHE A 1 159 ? -9.071 1.898 -22.529 1.00 94.06 159 PHE A N 1
ATOM 1267 C CA . PHE A 1 159 ? -7.793 2.585 -22.339 1.00 94.06 159 PHE A CA 1
ATOM 1268 C C . PHE A 1 159 ? -7.255 2.405 -20.909 1.00 94.06 159 PHE A C 1
ATOM 1270 O O . PHE A 1 159 ? -6.088 2.042 -20.736 1.00 94.06 159 PHE A O 1
ATOM 1277 N N . SER A 1 160 ? -8.103 2.565 -19.880 1.00 93.56 160 SER A N 1
ATOM 1278 C CA . SER A 1 160 ? -7.731 2.304 -18.480 1.00 93.56 160 SER A CA 1
ATOM 1279 C C . SER A 1 160 ? -7.136 0.911 -18.292 1.00 93.56 160 SER A C 1
ATOM 1281 O O . SER A 1 160 ? -6.073 0.751 -17.689 1.00 93.56 160 SER A O 1
ATOM 1283 N N . ARG A 1 161 ? -7.815 -0.112 -18.830 1.00 92.56 161 ARG A N 1
ATOM 1284 C CA . ARG A 1 161 ? -7.382 -1.509 -18.716 1.00 92.56 161 ARG A CA 1
ATOM 1285 C C . ARG A 1 161 ? -6.090 -1.773 -19.470 1.00 92.56 161 ARG A C 1
ATOM 1287 O O . ARG A 1 161 ? -5.236 -2.494 -18.955 1.00 92.56 161 ARG A O 1
ATOM 1294 N N . ARG A 1 162 ? -5.928 -1.190 -20.661 1.00 93.69 162 ARG A N 1
ATOM 1295 C CA . ARG A 1 162 ? -4.686 -1.286 -21.435 1.00 93.69 162 ARG A CA 1
ATOM 1296 C C . ARG A 1 162 ? -3.520 -0.695 -20.648 1.00 93.69 162 ARG A C 1
ATOM 1298 O O . ARG A 1 162 ? -2.517 -1.377 -20.458 1.00 93.69 162 ARG A O 1
ATOM 1305 N N . LEU A 1 163 ? -3.678 0.515 -20.111 1.00 94.38 163 LEU A N 1
ATOM 1306 C CA . LEU A 1 163 ? -2.653 1.174 -19.303 1.00 94.38 163 LEU A CA 1
ATOM 1307 C C . LEU A 1 163 ? -2.316 0.377 -18.031 1.00 94.38 163 LEU A C 1
ATOM 1309 O O . LEU A 1 163 ? -1.140 0.120 -17.769 1.00 94.38 163 LEU A O 1
ATOM 1313 N N . LYS A 1 164 ? -3.323 -0.084 -17.273 1.00 94.12 164 LYS A N 1
ATOM 1314 C CA . LYS A 1 164 ? -3.123 -0.965 -16.106 1.00 94.12 164 LYS A CA 1
ATOM 1315 C C . LYS A 1 164 ? -2.370 -2.241 -16.499 1.00 94.12 164 LYS A C 1
ATOM 1317 O O . LYS A 1 164 ? -1.430 -2.645 -15.815 1.00 94.12 164 LYS A O 1
ATOM 1322 N N . GLY A 1 165 ? -2.738 -2.846 -17.628 1.00 93.56 165 GLY A N 1
ATOM 1323 C CA . GLY A 1 165 ? -2.085 -4.028 -18.185 1.00 93.56 165 GLY A CA 1
ATOM 1324 C C . GLY A 1 165 ? -0.606 -3.809 -18.504 1.00 93.56 165 GLY A C 1
ATOM 1325 O O . GLY A 1 165 ? 0.214 -4.666 -18.180 1.00 93.56 165 GLY A O 1
ATOM 1326 N N . GLU A 1 166 ? -0.241 -2.659 -19.072 1.00 94.12 166 GLU A N 1
ATOM 1327 C CA . GLU A 1 166 ? 1.161 -2.310 -19.344 1.00 94.12 166 GLU A CA 1
ATOM 1328 C C . GLU A 1 166 ? 1.966 -2.089 -18.063 1.00 94.12 166 GLU A C 1
ATOM 1330 O O . GLU A 1 166 ? 3.114 -2.536 -17.964 1.00 94.12 166 GLU A O 1
ATOM 1335 N N . ILE A 1 167 ? 1.359 -1.459 -17.054 1.00 95.19 167 ILE A N 1
ATOM 1336 C CA . ILE A 1 167 ? 1.969 -1.298 -15.732 1.00 95.19 167 ILE A CA 1
ATOM 1337 C C . ILE A 1 167 ? 2.257 -2.674 -15.117 1.00 95.19 167 ILE A C 1
ATOM 1339 O O . ILE A 1 167 ? 3.401 -2.960 -14.754 1.00 95.19 167 ILE A O 1
ATOM 1343 N N . LEU A 1 168 ? 1.247 -3.547 -15.046 1.00 94.31 168 LEU A N 1
ATOM 1344 C CA . LEU A 1 168 ? 1.381 -4.895 -14.489 1.00 94.31 168 LEU A CA 1
ATOM 1345 C C . LEU A 1 168 ? 2.413 -5.725 -15.261 1.00 94.31 168 LEU A C 1
ATOM 1347 O O . LEU A 1 168 ? 3.288 -6.342 -14.654 1.00 94.31 168 LEU A O 1
ATOM 1351 N N . TYR A 1 169 ? 2.368 -5.690 -16.595 1.00 93.88 169 TYR A N 1
ATOM 1352 C CA . TYR A 1 169 ? 3.324 -6.391 -17.453 1.00 93.88 169 TYR A CA 1
ATOM 1353 C C . TYR A 1 169 ? 4.769 -5.942 -17.199 1.00 93.88 169 TYR A C 1
ATOM 1355 O O . TYR A 1 169 ? 5.681 -6.769 -17.126 1.00 93.88 169 TYR A O 1
ATOM 1363 N N . THR A 1 170 ? 4.986 -4.637 -17.040 1.00 91.75 170 THR A N 1
ATOM 1364 C CA . THR A 1 170 ? 6.306 -4.059 -16.757 1.00 91.75 170 THR A CA 1
ATOM 1365 C C . THR A 1 170 ? 6.792 -4.463 -15.363 1.00 91.75 170 THR A C 1
ATOM 1367 O O . THR A 1 170 ? 7.916 -4.937 -15.205 1.00 91.75 170 THR A O 1
ATOM 1370 N N . MET A 1 171 ? 5.937 -4.348 -14.343 1.00 92.12 171 MET A N 1
ATOM 1371 C CA . MET A 1 171 ? 6.285 -4.700 -12.964 1.00 92.12 171 MET A CA 1
ATOM 1372 C C . MET A 1 171 ? 6.567 -6.195 -12.779 1.00 92.12 171 MET A C 1
ATOM 1374 O O . MET A 1 171 ? 7.499 -6.551 -12.060 1.00 92.12 171 MET A O 1
ATOM 1378 N N . ALA A 1 172 ? 5.822 -7.071 -13.461 1.00 91.62 172 ALA A N 1
ATOM 1379 C CA . ALA A 1 172 ? 5.999 -8.523 -13.391 1.00 91.62 172 ALA A CA 1
ATOM 1380 C C . ALA A 1 172 ? 7.380 -8.992 -13.885 1.00 91.62 172 ALA A C 1
ATOM 1382 O O . ALA A 1 172 ? 7.857 -10.057 -13.491 1.00 91.62 172 ALA A O 1
ATOM 1383 N N . GLN A 1 173 ? 8.048 -8.202 -14.733 1.00 90.44 173 GLN A N 1
ATOM 1384 C CA . GLN A 1 173 ? 9.401 -8.499 -15.211 1.00 90.44 173 GLN A CA 1
ATOM 1385 C C . GLN A 1 173 ? 10.474 -8.255 -14.134 1.00 90.44 173 GLN A C 1
ATOM 1387 O O . GLN A 1 173 ? 11.582 -8.788 -14.245 1.00 90.44 173 GLN A O 1
ATOM 1392 N N . LYS A 1 174 ? 10.172 -7.487 -13.076 1.00 88.12 174 LYS A N 1
ATOM 1393 C CA . LYS A 1 174 ? 11.143 -7.124 -12.038 1.00 88.12 174 LYS A CA 1
ATOM 1394 C C . LYS A 1 174 ? 11.182 -8.162 -10.925 1.00 88.12 174 LYS A C 1
ATOM 1396 O O . LYS A 1 174 ? 10.258 -8.293 -10.131 1.00 88.12 174 LYS A O 1
ATOM 1401 N N . ALA A 1 175 ? 12.328 -8.826 -10.776 1.00 86.44 175 ALA A N 1
ATOM 1402 C CA . ALA A 1 175 ? 12.538 -9.851 -9.747 1.00 86.44 175 ALA A CA 1
ATOM 1403 C C . ALA A 1 175 ? 12.397 -9.338 -8.295 1.00 86.44 175 ALA A C 1
ATOM 1405 O O . ALA A 1 175 ? 12.219 -10.138 -7.369 1.00 86.44 175 ALA A O 1
ATOM 1406 N N . GLN A 1 176 ? 12.524 -8.022 -8.092 1.00 87.62 176 GLN A N 1
ATOM 1407 C CA . GLN A 1 176 ? 12.388 -7.371 -6.790 1.00 87.62 176 GLN A CA 1
ATOM 1408 C C . GLN A 1 176 ? 10.953 -6.942 -6.462 1.00 87.62 176 GLN A C 1
ATOM 1410 O O . GLN A 1 176 ? 10.694 -6.593 -5.322 1.00 87.62 176 GLN A O 1
ATOM 1415 N N . ILE A 1 177 ? 10.004 -7.009 -7.395 1.00 93.00 177 ILE A N 1
ATOM 1416 C CA . ILE A 1 177 ? 8.607 -6.654 -7.127 1.00 93.00 177 ILE A CA 1
ATOM 1417 C C . ILE A 1 177 ? 7.786 -7.929 -6.926 1.00 93.00 177 ILE A C 1
ATOM 1419 O O . ILE A 1 177 ? 7.966 -8.923 -7.629 1.00 93.00 177 ILE A O 1
ATOM 1423 N N . ARG A 1 178 ? 6.874 -7.915 -5.950 1.00 94.25 178 ARG A N 1
ATOM 1424 C CA . ARG A 1 178 ? 5.843 -8.947 -5.785 1.00 94.25 178 ARG A CA 1
ATOM 1425 C C . ARG A 1 178 ? 4.479 -8.338 -6.072 1.00 94.25 178 ARG A C 1
ATOM 1427 O O . ARG A 1 178 ? 3.995 -7.547 -5.273 1.00 94.25 178 ARG A O 1
ATOM 1434 N N . LEU A 1 179 ? 3.857 -8.709 -7.184 1.00 92.44 179 LEU A N 1
ATOM 1435 C CA . LEU A 1 179 ? 2.504 -8.251 -7.495 1.00 92.44 179 LEU A CA 1
ATOM 1436 C C . LEU A 1 179 ? 1.470 -8.948 -6.602 1.00 92.44 179 LEU A C 1
ATOM 1438 O O . LEU A 1 179 ? 1.569 -10.148 -6.335 1.00 92.44 179 LEU A O 1
ATOM 1442 N N . ARG A 1 180 ? 0.494 -8.177 -6.122 1.00 88.19 180 ARG A N 1
ATOM 1443 C CA . ARG A 1 180 ? -0.693 -8.652 -5.405 1.00 88.19 180 ARG A CA 1
ATOM 1444 C C . ARG A 1 180 ? -1.890 -8.571 -6.346 1.00 88.19 180 ARG A C 1
ATOM 1446 O O . ARG A 1 180 ? -2.373 -7.482 -6.625 1.00 88.19 180 ARG A O 1
ATOM 1453 N N . GLU A 1 181 ? -2.340 -9.722 -6.831 1.00 79.94 181 GLU A N 1
ATOM 1454 C CA . GLU A 1 181 ? -3.507 -9.857 -7.723 1.00 79.94 181 GLU A CA 1
ATOM 1455 C C . GLU A 1 181 ? -4.729 -10.440 -6.989 1.00 79.94 181 GLU A C 1
ATOM 1457 O O . GLU A 1 181 ? -5.820 -10.525 -7.534 1.00 79.94 181 GLU A O 1
ATOM 1462 N N . ASP A 1 182 ? -4.550 -10.847 -5.731 1.00 74.94 182 ASP A N 1
ATOM 1463 C CA . ASP A 1 182 ? -5.561 -11.482 -4.880 1.00 74.94 182 ASP A CA 1
ATOM 1464 C C . ASP A 1 182 ? -6.534 -10.488 -4.224 1.00 74.94 182 ASP A C 1
ATOM 1466 O O . ASP A 1 182 ? -7.465 -10.894 -3.525 1.00 74.94 182 ASP A O 1
ATOM 1470 N N . LEU A 1 183 ? -6.314 -9.186 -4.413 1.00 73.50 183 LEU A N 1
ATOM 1471 C CA . LEU A 1 183 ? -7.149 -8.128 -3.857 1.00 73.50 183 LEU A CA 1
ATOM 1472 C C . LEU A 1 183 ? -8.243 -7.736 -4.860 1.00 73.50 183 LEU A C 1
ATOM 1474 O O . LEU A 1 183 ? -7.955 -7.633 -6.051 1.00 73.50 183 LEU A O 1
ATOM 1478 N N . PRO A 1 184 ? -9.493 -7.531 -4.403 1.00 66.62 184 PRO A N 1
ATOM 1479 C CA . PRO A 1 184 ? -10.601 -7.218 -5.296 1.00 66.62 184 PRO A CA 1
ATOM 1480 C C . PRO A 1 184 ? -10.344 -5.911 -6.053 1.00 66.62 184 PRO A C 1
ATOM 1482 O O . PRO A 1 184 ? -9.990 -4.903 -5.446 1.00 66.62 184 PRO A O 1
ATOM 1485 N N . GLU A 1 185 ? -10.551 -5.948 -7.369 1.00 62.47 185 GLU A N 1
ATOM 1486 C CA . GLU A 1 185 ? -10.498 -4.778 -8.247 1.00 62.47 185 GLU A CA 1
ATOM 1487 C C . GLU A 1 185 ? -11.687 -3.844 -7.977 1.00 62.47 185 GLU A C 1
ATOM 1489 O O . GLU A 1 185 ? -12.817 -4.305 -7.772 1.00 62.47 185 GLU A O 1
ATOM 1494 N N . GLY A 1 186 ? -11.445 -2.532 -8.006 1.00 54.78 186 GLY A N 1
ATOM 1495 C CA . GLY A 1 186 ? -12.500 -1.522 -7.967 1.00 54.78 186 GLY A CA 1
ATOM 1496 C C . GLY A 1 186 ? -12.534 -0.735 -6.666 1.00 54.78 186 GLY A C 1
ATOM 1497 O O . GLY A 1 186 ? -13.493 -0.836 -5.888 1.00 54.78 186 GLY A O 1
ATOM 1498 N N . LEU A 1 187 ? -11.508 0.082 -6.444 1.00 56.50 187 LEU A N 1
ATOM 1499 C CA . LEU A 1 187 ? -11.670 1.249 -5.585 1.00 56.50 187 LEU A CA 1
ATOM 1500 C C . LEU A 1 187 ? -12.491 2.321 -6.313 1.00 56.50 187 LEU A C 1
ATOM 1502 O O . LEU A 1 187 ? -12.710 2.260 -7.523 1.00 56.50 187 LEU A O 1
ATOM 1506 N N . SER A 1 188 ? -13.044 3.257 -5.550 1.00 55.88 188 SER A N 1
ATOM 1507 C CA . SER A 1 188 ? -13.745 4.410 -6.120 1.00 55.88 188 SER A CA 1
ATOM 1508 C C . SER A 1 188 ? -12.701 5.369 -6.717 1.00 55.88 188 SER A C 1
ATOM 1510 O O . SER A 1 188 ? -11.609 5.468 -6.150 1.00 55.88 188 SER A O 1
ATOM 1512 N N . PRO A 1 189 ? -12.984 6.107 -7.807 1.00 53.75 189 PRO A N 1
ATOM 1513 C CA . PRO A 1 189 ? -12.155 7.236 -8.225 1.00 53.75 189 PRO A CA 1
ATOM 1514 C C . PRO A 1 189 ? -11.948 8.156 -7.023 1.00 53.75 189 PRO A C 1
ATOM 1516 O O . PRO A 1 189 ? -12.879 8.764 -6.496 1.00 53.75 189 PRO A O 1
ATOM 1519 N N . LEU A 1 190 ? -10.717 8.157 -6.527 1.00 54.59 190 LEU A N 1
ATOM 1520 C CA . LEU A 1 190 ? -10.390 8.581 -5.174 1.00 54.59 190 LEU A CA 1
ATOM 1521 C C . LEU A 1 190 ? -10.821 10.029 -4.897 1.00 54.59 190 LEU A C 1
ATOM 1523 O O . LEU A 1 190 ? -10.123 10.980 -5.263 1.00 54.59 190 LEU A O 1
ATOM 1527 N N . GLY A 1 191 ? -11.932 10.187 -4.174 1.00 51.47 191 GLY A N 1
ATOM 1528 C CA . GLY A 1 191 ? -12.194 11.366 -3.358 1.00 51.47 191 GLY A CA 1
ATOM 1529 C C . GLY A 1 191 ? -11.281 11.345 -2.129 1.00 51.47 191 GLY A C 1
ATOM 1530 O O . GLY A 1 191 ? -11.039 10.285 -1.553 1.00 51.47 191 GLY A O 1
ATOM 1531 N N . ALA A 1 192 ? -10.774 12.511 -1.719 1.00 46.66 192 ALA A N 1
ATOM 1532 C CA . ALA A 1 192 ? -9.698 12.631 -0.727 1.00 46.66 192 ALA A CA 1
ATOM 1533 C C . ALA A 1 192 ? -9.919 11.849 0.589 1.00 46.66 192 ALA A C 1
ATOM 1535 O O . ALA A 1 192 ? -8.952 11.365 1.155 1.00 46.66 192 ALA A O 1
ATOM 1536 N N . SER A 1 193 ? -11.160 11.682 1.068 1.00 50.53 193 SER A N 1
ATOM 1537 C CA . SER A 1 193 ? -11.446 11.013 2.351 1.00 50.53 193 SER A CA 1
ATOM 1538 C C . SER A 1 193 ? -11.649 9.493 2.278 1.00 50.53 193 SER A C 1
ATOM 1540 O O . SER A 1 193 ? -11.447 8.803 3.275 1.00 50.53 193 SER A O 1
ATOM 1542 N N . GLU A 1 194 ? -12.109 8.959 1.143 1.00 55.75 194 GLU A N 1
ATOM 1543 C CA . GLU A 1 194 ? -12.284 7.505 0.954 1.00 55.75 194 GLU A CA 1
ATOM 1544 C C . GLU A 1 194 ? -10.960 6.839 0.588 1.00 55.75 194 GLU A C 1
ATOM 1546 O O . GLU A 1 194 ? -10.681 5.727 1.039 1.00 55.75 194 GLU A O 1
ATOM 1551 N N . ALA A 1 195 ? -10.107 7.587 -0.116 1.00 61.34 195 ALA A N 1
ATOM 1552 C CA . ALA A 1 195 ? -8.772 7.163 -0.488 1.00 61.34 195 ALA A CA 1
ATOM 1553 C C . ALA A 1 195 ? -7.936 6.718 0.710 1.00 61.34 195 ALA A C 1
ATOM 1555 O O . ALA A 1 195 ? -7.367 5.631 0.690 1.00 61.34 195 ALA A O 1
ATOM 1556 N N . ASP A 1 196 ? -7.919 7.510 1.782 1.00 66.69 196 ASP A N 1
ATOM 1557 C CA . ASP A 1 196 ? -7.083 7.227 2.950 1.00 66.69 196 ASP A CA 1
ATOM 1558 C C . ASP A 1 196 ? -7.485 5.918 3.645 1.00 66.69 196 ASP A C 1
ATOM 1560 O O . ASP A 1 196 ? -6.626 5.131 4.041 1.00 66.69 196 ASP A O 1
ATOM 1564 N N . ARG A 1 197 ? -8.790 5.624 3.738 1.00 69.25 197 ARG A N 1
ATOM 1565 C CA . ARG A 1 197 ? -9.287 4.377 4.345 1.00 69.25 197 ARG A CA 1
ATOM 1566 C C . ARG A 1 197 ? -8.962 3.150 3.505 1.00 69.25 197 ARG A C 1
ATOM 1568 O O . ARG A 1 197 ? -8.607 2.112 4.059 1.00 69.25 197 ARG A O 1
ATOM 1575 N N . GLU A 1 198 ? -9.115 3.254 2.193 1.00 72.25 198 GLU A N 1
ATOM 1576 C CA . GLU A 1 198 ? -8.866 2.145 1.273 1.00 72.25 198 GLU A CA 1
ATOM 1577 C C . GLU A 1 198 ? -7.364 1.847 1.162 1.00 72.25 198 GLU A C 1
ATOM 1579 O O . GLU A 1 198 ? -6.960 0.683 1.205 1.00 72.25 198 GLU A O 1
ATOM 1584 N N . ILE A 1 199 ? -6.529 2.889 1.148 1.00 79.38 199 ILE A N 1
ATOM 1585 C CA . ILE A 1 199 ? -5.068 2.779 1.240 1.00 79.38 199 ILE A CA 1
ATOM 1586 C C . ILE A 1 199 ? -4.665 2.133 2.574 1.00 79.38 199 ILE A C 1
ATOM 1588 O O . ILE A 1 199 ? -3.881 1.181 2.591 1.00 79.38 199 ILE A O 1
ATOM 1592 N N . GLU A 1 200 ? -5.242 2.575 3.698 1.00 81.00 200 GLU A N 1
ATOM 1593 C CA . GLU A 1 200 ? -5.025 1.937 5.002 1.00 81.00 200 GLU A CA 1
ATOM 1594 C C . GLU A 1 200 ? -5.430 0.457 4.998 1.00 81.00 200 GLU A C 1
ATOM 1596 O O . GLU A 1 200 ? -4.736 -0.385 5.575 1.00 81.00 200 GLU A O 1
ATOM 1601 N N . GLU A 1 201 ? -6.564 0.117 4.384 1.00 80.31 201 GLU A N 1
ATOM 1602 C CA . GLU A 1 201 ? -7.032 -1.263 4.298 1.00 80.31 201 GLU A CA 1
ATOM 1603 C C . GLU A 1 201 ? -6.094 -2.117 3.437 1.00 80.31 201 GLU A C 1
ATOM 1605 O O . GLU A 1 201 ? -5.755 -3.236 3.836 1.00 80.31 201 GLU A O 1
ATOM 1610 N N . ALA A 1 202 ? -5.614 -1.589 2.309 1.00 84.06 202 ALA A N 1
ATOM 1611 C CA . ALA A 1 202 ? -4.606 -2.240 1.480 1.00 84.06 202 ALA A CA 1
ATOM 1612 C C . ALA A 1 202 ? -3.335 -2.539 2.289 1.00 84.06 202 ALA A C 1
ATOM 1614 O O . ALA A 1 202 ? -2.854 -3.678 2.302 1.00 84.06 202 ALA A O 1
ATOM 1615 N N . PHE A 1 203 ? -2.836 -1.560 3.047 1.00 88.50 203 PHE A N 1
ATOM 1616 C CA . PHE A 1 203 ? -1.666 -1.739 3.908 1.00 88.50 203 PHE A CA 1
ATOM 1617 C C . PHE A 1 203 ? -1.914 -2.768 5.018 1.00 88.50 203 PHE A C 1
ATOM 1619 O O . PHE A 1 203 ? -1.071 -3.637 5.256 1.00 88.50 203 PHE A O 1
ATOM 1626 N N . ARG A 1 204 ? -3.106 -2.781 5.633 1.00 84.75 204 ARG A N 1
ATOM 1627 C CA . ARG A 1 204 ? -3.501 -3.831 6.597 1.00 84.75 204 ARG A CA 1
ATOM 1628 C C . ARG A 1 204 ? -3.546 -5.224 5.968 1.00 84.75 204 ARG A C 1
ATOM 1630 O O . ARG A 1 204 ? -3.224 -6.199 6.643 1.00 84.75 204 ARG A O 1
ATOM 1637 N N . LYS A 1 205 ? -3.892 -5.333 4.682 1.00 85.44 205 LYS A N 1
ATOM 1638 C CA . LYS A 1 205 ? -3.851 -6.587 3.904 1.00 85.44 205 LYS A CA 1
ATOM 1639 C C . LYS A 1 205 ? -2.443 -6.949 3.410 1.00 85.44 205 LYS A C 1
ATOM 1641 O O . LYS A 1 205 ? -2.275 -7.901 2.640 1.00 85.44 205 LYS A O 1
ATOM 1646 N N . GLY A 1 206 ? -1.415 -6.232 3.863 1.00 87.38 206 GLY A N 1
ATOM 1647 C CA . GLY A 1 206 ? -0.024 -6.504 3.526 1.00 87.38 206 GLY A CA 1
ATOM 1648 C C . GLY A 1 206 ? 0.341 -6.072 2.109 1.00 87.38 206 GLY A C 1
ATOM 1649 O O . GLY A 1 206 ? 1.052 -6.793 1.412 1.00 87.38 206 GLY A O 1
ATOM 1650 N N . VAL A 1 207 ? -0.193 -4.950 1.645 1.00 91.88 207 VAL A N 1
ATOM 1651 C CA . VAL A 1 207 ? 0.375 -4.211 0.514 1.00 91.88 207 VAL A CA 1
ATOM 1652 C C . VAL A 1 207 ? 1.446 -3.275 1.068 1.00 91.88 207 VAL A C 1
ATOM 1654 O O . VAL A 1 207 ? 1.224 -2.637 2.091 1.00 91.88 207 VAL A O 1
ATOM 1657 N N . ASP A 1 208 ? 2.604 -3.214 0.417 1.00 94.12 208 ASP A N 1
ATOM 1658 C CA . ASP A 1 208 ? 3.678 -2.285 0.788 1.00 94.12 208 ASP A CA 1
ATOM 1659 C C . ASP A 1 208 ? 3.607 -1.015 -0.081 1.00 94.12 208 ASP A C 1
ATOM 1661 O O . ASP A 1 208 ? 3.823 0.092 0.410 1.00 94.12 208 ASP A O 1
ATOM 1665 N N . VAL A 1 209 ? 3.221 -1.171 -1.356 1.00 94.81 209 VAL A N 1
ATOM 1666 C CA . VAL A 1 209 ? 3.012 -0.065 -2.300 1.00 94.81 209 VAL A CA 1
ATOM 1667 C C . VAL A 1 209 ? 1.678 -0.216 -3.021 1.00 94.81 209 VAL A C 1
ATOM 1669 O O . VAL A 1 209 ? 1.417 -1.232 -3.664 1.00 94.81 209 VAL A O 1
ATOM 1672 N N . PHE A 1 210 ? 0.853 0.817 -2.942 1.00 92.12 210 PHE A N 1
ATOM 1673 C CA . PHE A 1 210 ? -0.435 0.921 -3.610 1.00 92.12 210 PHE A CA 1
ATOM 1674 C C . PHE A 1 210 ? -0.346 1.919 -4.773 1.00 92.12 210 PHE A C 1
ATOM 1676 O O . PHE A 1 210 ? 0.191 3.016 -4.611 1.00 92.12 210 PHE A O 1
ATOM 1683 N N . VAL A 1 211 ? -0.844 1.542 -5.951 1.00 92.94 211 VAL A N 1
ATOM 1684 C CA . VAL A 1 211 ? -0.794 2.357 -7.171 1.00 92.94 211 VAL A CA 1
ATOM 1685 C C . VAL A 1 211 ? -2.177 2.439 -7.802 1.00 92.94 211 VAL A C 1
ATOM 1687 O O . VAL A 1 211 ? -2.859 1.432 -7.940 1.00 92.94 211 VAL A O 1
ATOM 1690 N N . THR A 1 212 ? -2.558 3.632 -8.236 1.00 92.12 212 THR A N 1
ATOM 1691 C CA . THR A 1 212 ? -3.799 3.920 -8.971 1.00 92.12 212 THR A CA 1
ATOM 1692 C C . THR A 1 212 ? -3.565 5.127 -9.876 1.00 92.12 212 THR A C 1
ATOM 1694 O O . THR A 1 212 ? -2.489 5.731 -9.839 1.00 92.12 212 THR A O 1
ATOM 1697 N N . GLY A 1 213 ? -4.540 5.513 -10.690 1.00 91.69 213 GLY A N 1
ATOM 1698 C CA . GLY A 1 213 ? -4.409 6.715 -11.495 1.00 91.69 213 GLY A CA 1
ATOM 1699 C C . GLY A 1 213 ? -5.726 7.294 -11.969 1.00 91.69 213 GLY A C 1
ATOM 1700 O O . GLY A 1 213 ? -6.782 6.677 -11.865 1.00 91.69 213 GLY A O 1
ATOM 1701 N N . LEU A 1 214 ? -5.627 8.493 -12.520 1.00 92.19 214 LEU A N 1
ATOM 1702 C CA . LEU A 1 214 ? -6.692 9.172 -13.234 1.00 92.19 214 LEU A CA 1
ATOM 1703 C C . LEU A 1 214 ? -6.122 9.692 -14.550 1.00 92.19 214 LEU A C 1
ATOM 1705 O O . LEU A 1 214 ? -4.971 10.119 -14.593 1.00 92.19 214 LEU A O 1
ATOM 1709 N N . TYR A 1 215 ? -6.908 9.690 -15.614 1.00 93.56 215 TYR A N 1
ATOM 1710 C CA . TYR A 1 215 ? -6.557 10.389 -16.836 1.00 93.56 215 TYR A CA 1
ATOM 1711 C C . TYR A 1 215 ? -7.703 11.268 -17.324 1.00 93.56 215 TYR A C 1
ATOM 1713 O O . TYR A 1 215 ? -8.874 11.003 -17.061 1.00 93.56 215 TYR A O 1
ATOM 1721 N N . LYS A 1 216 ? -7.351 12.318 -18.058 1.00 93.25 216 LYS A N 1
ATOM 1722 C CA . LYS A 1 216 ? -8.299 13.196 -18.748 1.00 93.25 216 LYS A CA 1
ATOM 1723 C C . LYS A 1 216 ? -7.831 13.448 -20.173 1.00 93.25 216 LYS A C 1
ATOM 1725 O O . LYS A 1 216 ? -6.633 13.385 -20.460 1.00 93.25 216 LYS A O 1
ATOM 1730 N N . THR A 1 217 ? -8.774 13.754 -21.049 1.00 90.50 217 THR A N 1
ATOM 1731 C CA . THR A 1 217 ? -8.494 13.997 -22.467 1.00 90.50 217 THR A CA 1
ATOM 1732 C C . THR A 1 217 ? -8.629 15.489 -22.742 1.00 90.50 217 THR A C 1
ATOM 1734 O O . THR A 1 217 ? -9.655 16.086 -22.432 1.00 90.50 217 THR A O 1
ATOM 1737 N N . SER A 1 218 ? -7.592 16.110 -23.297 1.00 86.81 218 SER A N 1
ATOM 1738 C CA . SER A 1 218 ? -7.541 17.542 -23.600 1.00 86.81 218 SER A CA 1
ATOM 1739 C C . SER A 1 218 ? -7.059 17.731 -25.038 1.00 86.81 218 SER A C 1
ATOM 1741 O O . SER A 1 218 ? -5.859 17.739 -25.315 1.00 86.81 218 SER A O 1
ATOM 1743 N N . GLY A 1 219 ? -8.007 17.820 -25.976 1.00 83.88 219 GLY A N 1
ATOM 1744 C CA . GLY A 1 219 ? -7.704 17.823 -27.411 1.00 83.88 219 GLY A CA 1
ATOM 1745 C C . GLY A 1 219 ? -7.018 16.524 -27.841 1.00 83.88 219 GLY A C 1
ATOM 1746 O O . GLY A 1 219 ? -7.516 15.438 -27.553 1.00 83.88 219 GLY A O 1
ATOM 1747 N N . ASP A 1 220 ? -5.849 16.643 -28.472 1.00 86.44 220 ASP A N 1
ATOM 1748 C CA . ASP A 1 220 ? -5.059 15.509 -28.976 1.00 86.44 220 ASP A CA 1
ATOM 1749 C C . ASP A 1 220 ? -4.128 14.899 -27.910 1.00 86.44 220 ASP A C 1
ATOM 1751 O O . ASP A 1 220 ? -3.173 14.187 -28.231 1.00 86.44 220 ASP A O 1
ATOM 1755 N N . LEU A 1 221 ? -4.358 15.205 -26.629 1.00 90.56 221 LEU A N 1
ATOM 1756 C CA . LEU A 1 221 ? -3.521 14.772 -25.514 1.00 90.56 221 LEU A CA 1
ATOM 1757 C C . LEU A 1 221 ? -4.340 14.047 -24.446 1.00 90.56 221 LEU A C 1
ATOM 1759 O O . LEU A 1 221 ? -5.431 14.469 -24.069 1.00 90.56 221 LEU A O 1
ATOM 1763 N N . ILE A 1 222 ? -3.756 12.984 -23.907 1.00 91.81 222 ILE A N 1
ATOM 1764 C CA . ILE A 1 222 ? -4.204 12.291 -22.704 1.00 91.81 222 ILE A CA 1
ATOM 1765 C C . ILE A 1 222 ? -3.256 12.690 -21.581 1.00 91.81 222 ILE A C 1
ATOM 1767 O O . ILE A 1 222 ? -2.067 12.367 -21.617 1.00 91.81 222 ILE A O 1
ATOM 1771 N N . GLU A 1 223 ? -3.774 13.389 -20.581 1.00 94.19 223 GLU A N 1
ATOM 1772 C CA . GLU A 1 223 ? -3.046 13.701 -19.356 1.00 94.19 223 GLU A CA 1
ATOM 1773 C C . GLU A 1 223 ? -3.315 12.592 -18.340 1.00 94.19 223 GLU A C 1
ATOM 1775 O O . GLU A 1 223 ? -4.441 12.444 -17.874 1.00 94.19 223 GLU A O 1
ATOM 1780 N N . VAL A 1 224 ? -2.288 11.812 -18.008 1.00 94.69 224 VAL A N 1
ATOM 1781 C CA . VAL A 1 224 ? -2.349 10.695 -17.061 1.00 94.69 224 VAL A CA 1
ATOM 1782 C C . VAL A 1 224 ? -1.655 11.098 -15.762 1.00 94.69 224 VAL A C 1
ATOM 1784 O O . VAL A 1 224 ? -0.475 11.444 -15.764 1.00 94.69 224 VAL A O 1
ATOM 1787 N N . GLU A 1 225 ? -2.360 11.008 -14.640 1.00 94.69 225 GLU A N 1
ATOM 1788 C CA . GLU A 1 225 ? -1.828 11.141 -13.286 1.00 94.69 225 GLU A CA 1
ATOM 1789 C C . GLU A 1 225 ? -1.826 9.769 -12.603 1.00 94.69 225 GLU A C 1
ATOM 1791 O O . GLU A 1 225 ? -2.878 9.208 -12.307 1.00 94.69 225 GLU A O 1
ATOM 1796 N N . ILE A 1 226 ? -0.643 9.238 -12.303 1.00 94.75 226 ILE A N 1
ATOM 1797 C CA . ILE A 1 226 ? -0.475 8.051 -11.466 1.00 94.75 226 ILE A CA 1
ATOM 1798 C C . ILE A 1 226 ? -0.200 8.493 -10.032 1.00 94.75 226 ILE A C 1
ATOM 1800 O O . ILE A 1 226 ? 0.685 9.310 -9.775 1.00 94.75 226 ILE A O 1
ATOM 1804 N N . ARG A 1 227 ? -0.931 7.918 -9.081 1.00 92.00 227 ARG A N 1
ATOM 1805 C CA . ARG A 1 227 ? -0.718 8.101 -7.646 1.00 92.00 227 ARG A CA 1
ATOM 1806 C C . ARG A 1 227 ? -0.107 6.833 -7.073 1.00 92.00 227 ARG A C 1
ATOM 1808 O O . ARG A 1 227 ? -0.673 5.749 -7.199 1.00 92.00 227 ARG A O 1
ATOM 1815 N N . LYS A 1 228 ? 1.048 6.981 -6.434 1.00 92.50 228 LYS A N 1
ATOM 1816 C CA . LYS A 1 228 ? 1.759 5.923 -5.716 1.00 92.50 228 LYS A CA 1
ATOM 1817 C C . LYS A 1 228 ? 1.690 6.242 -4.227 1.00 92.50 228 LYS A C 1
ATOM 1819 O O . LYS A 1 228 ? 2.056 7.340 -3.827 1.00 92.50 228 LYS A O 1
ATOM 1824 N N . TYR A 1 229 ? 1.302 5.276 -3.411 1.00 91.75 229 TYR A N 1
ATOM 1825 C CA . TYR A 1 229 ? 1.317 5.367 -1.956 1.00 91.75 229 TYR A CA 1
ATOM 1826 C C . TYR A 1 229 ? 2.171 4.246 -1.390 1.00 91.75 229 TYR A C 1
ATOM 1828 O O . TYR A 1 229 ? 1.966 3.077 -1.704 1.00 91.75 229 TYR A O 1
ATOM 1836 N N . ASP A 1 230 ? 3.131 4.604 -0.553 1.00 91.38 230 ASP A N 1
ATOM 1837 C CA . ASP A 1 230 ? 4.027 3.674 0.112 1.00 91.38 230 ASP A CA 1
ATOM 1838 C C . ASP A 1 230 ? 3.751 3.670 1.618 1.00 91.38 230 ASP A C 1
ATOM 1840 O O . ASP A 1 230 ? 3.702 4.730 2.248 1.00 91.38 230 ASP A O 1
ATOM 1844 N N . ALA A 1 231 ? 3.600 2.478 2.198 1.00 88.69 231 ALA A N 1
ATOM 1845 C CA . ALA A 1 231 ? 3.282 2.307 3.614 1.00 88.69 231 ALA A CA 1
ATOM 1846 C C . ALA A 1 231 ? 4.337 2.912 4.561 1.00 88.69 231 ALA A C 1
ATOM 1848 O O . ALA A 1 231 ? 4.027 3.223 5.711 1.00 88.69 231 ALA A O 1
ATOM 1849 N N . ARG A 1 232 ? 5.586 3.060 4.099 1.00 89.12 232 ARG A N 1
ATOM 1850 C CA . ARG A 1 232 ? 6.735 3.548 4.879 1.00 89.12 232 ARG A CA 1
ATOM 1851 C C . ARG A 1 232 ? 7.264 4.894 4.387 1.00 89.12 232 ARG A C 1
ATOM 1853 O O . ARG A 1 232 ? 7.898 5.607 5.161 1.00 89.12 232 ARG A O 1
ATOM 1860 N N . HIS A 1 233 ? 7.020 5.235 3.123 1.00 85.75 233 HIS A N 1
ATOM 1861 C CA . HIS A 1 233 ? 7.661 6.374 2.455 1.00 85.75 233 HIS A CA 1
ATOM 1862 C C . HIS A 1 233 ? 6.683 7.431 1.914 1.00 85.75 233 HIS A C 1
ATOM 1864 O O . HIS A 1 233 ? 7.121 8.405 1.305 1.00 85.75 233 HIS A O 1
ATOM 1870 N N . GLY A 1 234 ? 5.378 7.286 2.170 1.00 84.50 234 GLY A N 1
ATOM 1871 C CA . GLY A 1 234 ? 4.368 8.295 1.844 1.00 84.50 234 GLY A CA 1
ATOM 1872 C C . GLY A 1 234 ? 3.871 8.252 0.395 1.00 84.50 234 GLY A C 1
ATOM 1873 O O . GLY A 1 234 ? 4.079 7.278 -0.328 1.00 84.50 234 GLY A O 1
ATOM 1874 N N . GLY A 1 235 ? 3.145 9.300 -0.007 1.00 86.75 235 GLY A N 1
ATOM 1875 C CA . GLY A 1 235 ? 2.505 9.408 -1.321 1.00 86.75 235 GLY A CA 1
ATOM 1876 C C . GLY A 1 235 ? 3.295 10.249 -2.328 1.00 86.75 235 GLY A C 1
ATOM 1877 O O . GLY A 1 235 ? 3.876 11.270 -1.972 1.00 86.75 235 GLY A O 1
ATOM 1878 N N . GLU A 1 236 ? 3.259 9.854 -3.598 1.00 89.75 236 GLU A N 1
ATOM 1879 C CA . GLU A 1 236 ? 3.854 10.556 -4.740 1.00 89.75 236 GLU A CA 1
ATOM 1880 C C . GLU A 1 236 ? 2.850 10.608 -5.904 1.00 89.75 236 GLU A C 1
ATOM 1882 O O . GLU A 1 236 ? 2.063 9.678 -6.107 1.00 89.75 236 GLU A O 1
ATOM 1887 N N . ARG A 1 237 ? 2.880 11.696 -6.683 1.00 91.50 237 ARG A N 1
ATOM 1888 C CA . ARG A 1 237 ? 2.104 11.845 -7.922 1.00 91.50 237 ARG A CA 1
ATOM 1889 C C . ARG A 1 237 ? 3.046 11.941 -9.112 1.00 91.50 237 ARG A C 1
ATOM 1891 O O . ARG A 1 237 ? 4.021 12.686 -9.066 1.00 91.50 237 ARG A O 1
ATOM 1898 N N . LEU A 1 238 ? 2.729 11.210 -10.172 1.00 92.12 238 LEU A N 1
ATOM 1899 C CA . LEU A 1 238 ? 3.481 11.186 -11.419 1.00 92.12 238 LEU A CA 1
ATOM 1900 C C . LEU A 1 238 ? 2.548 11.582 -12.560 1.00 92.12 238 LEU A C 1
ATOM 1902 O O . LEU A 1 238 ? 1.543 10.914 -12.793 1.00 92.12 238 LEU A O 1
ATOM 1906 N N . SER A 1 239 ? 2.884 12.655 -13.267 1.00 93.94 239 SER A N 1
ATOM 1907 C CA . SER A 1 239 ? 2.076 13.176 -14.372 1.00 93.94 239 SER A CA 1
ATOM 1908 C C . SER A 1 239 ? 2.768 12.921 -15.707 1.00 93.94 239 SER A C 1
ATOM 1910 O O . SER A 1 239 ? 3.958 13.199 -15.854 1.00 93.94 239 SER A O 1
ATOM 1912 N N . TYR A 1 240 ? 2.014 12.420 -16.683 1.00 93.44 240 TYR A N 1
ATOM 1913 C CA . TYR A 1 240 ? 2.483 12.152 -18.041 1.00 93.44 240 TYR A CA 1
ATOM 1914 C C . TYR A 1 240 ? 1.470 12.632 -19.067 1.00 93.44 240 TYR A C 1
ATOM 1916 O O . TYR A 1 240 ? 0.269 12.672 -18.811 1.00 93.44 240 TYR A O 1
ATOM 1924 N N . THR A 1 241 ? 1.967 12.933 -20.259 1.00 92.00 241 THR A N 1
ATOM 1925 C CA . THR A 1 241 ? 1.143 13.304 -21.404 1.00 92.00 241 THR A CA 1
ATOM 1926 C C . THR A 1 241 ? 1.402 12.326 -22.539 1.00 92.00 241 THR A C 1
ATOM 1928 O O . THR A 1 241 ? 2.554 12.018 -22.845 1.00 92.00 241 THR A O 1
ATOM 1931 N N . ILE A 1 242 ? 0.330 11.828 -23.149 1.00 90.00 242 ILE A N 1
ATOM 1932 C CA . ILE A 1 242 ? 0.365 10.867 -24.254 1.00 90.00 242 ILE A CA 1
ATOM 1933 C C . ILE A 1 242 ? -0.440 11.455 -25.411 1.00 90.00 242 ILE A C 1
ATOM 1935 O O . ILE A 1 242 ? -1.524 11.981 -25.189 1.00 90.00 242 ILE A O 1
ATOM 1939 N N . HIS A 1 243 ? 0.066 11.370 -26.639 1.00 85.94 243 HIS A N 1
ATOM 1940 C CA . HIS A 1 243 ? -0.698 11.791 -27.814 1.00 85.94 243 HIS A CA 1
ATOM 1941 C C . HIS A 1 243 ? -1.832 10.803 -28.121 1.00 85.94 243 HIS A C 1
ATOM 1943 O O . HIS A 1 243 ? -1.611 9.586 -28.163 1.00 85.94 243 HIS A O 1
ATOM 1949 N N . VAL A 1 244 ? -3.033 11.345 -28.331 1.00 77.94 244 VAL A N 1
ATOM 1950 C CA . VAL A 1 244 ? -4.223 10.615 -28.776 1.00 77.94 244 VAL A CA 1
ATOM 1951 C C . VAL A 1 244 ? -4.047 10.319 -30.267 1.00 77.94 244 VAL A C 1
ATOM 1953 O O . VAL A 1 244 ? -4.185 11.222 -31.083 1.00 77.94 244 VAL A O 1
ATOM 1956 N N . ASP A 1 245 ? -3.753 9.070 -30.638 1.00 77.69 245 ASP A N 1
ATOM 1957 C CA . ASP A 1 245 ? -3.739 8.666 -32.053 1.00 77.69 245 ASP A CA 1
ATOM 1958 C C . ASP A 1 245 ? -4.950 7.780 -32.369 1.00 77.69 245 ASP A C 1
ATOM 1960 O O . ASP A 1 245 ? -5.826 8.139 -33.148 1.00 77.69 245 ASP A O 1
ATOM 1964 N N . ARG A 1 246 ? -5.003 6.587 -31.767 1.00 75.31 246 ARG A N 1
ATOM 1965 C CA . ARG A 1 246 ? -6.039 5.559 -31.998 1.00 75.31 246 ARG A CA 1
ATOM 1966 C C . ARG A 1 246 ? -6.835 5.235 -30.737 1.00 75.31 246 ARG A C 1
ATOM 1968 O O . ARG A 1 246 ? -7.741 4.415 -30.763 1.00 75.31 246 ARG A O 1
ATOM 1975 N N . GLU A 1 247 ? -6.492 5.882 -29.634 1.00 80.88 247 GLU A N 1
ATOM 1976 C CA . GLU A 1 247 ? -7.036 5.625 -28.308 1.00 80.88 247 GLU A CA 1
ATOM 1977 C C . GLU A 1 247 ? -8.438 6.224 -28.119 1.00 80.88 247 GLU A C 1
ATOM 1979 O O . GLU A 1 247 ? -9.110 5.878 -27.158 1.00 80.88 247 GLU A O 1
ATOM 1984 N N . ALA A 1 248 ? -8.917 7.078 -29.033 1.00 80.00 248 ALA A N 1
ATOM 1985 C CA . ALA A 1 248 ? -10.239 7.704 -28.933 1.00 80.00 248 ALA A CA 1
ATOM 1986 C C . ALA A 1 248 ? -11.380 6.676 -28.805 1.00 80.00 248 ALA A C 1
ATOM 1988 O O . ALA A 1 248 ? -12.293 6.859 -27.999 1.00 80.00 248 ALA A O 1
ATOM 1989 N N . GLU A 1 249 ? -11.305 5.566 -29.548 1.00 85.25 249 GLU A N 1
ATOM 1990 C CA . GLU A 1 249 ? -12.276 4.471 -29.444 1.00 85.25 249 GLU A CA 1
ATOM 1991 C C . GLU A 1 249 ? -12.187 3.782 -28.072 1.00 85.25 249 GLU A C 1
ATOM 1993 O O . GLU A 1 249 ? -13.202 3.621 -27.392 1.00 85.25 249 GLU A O 1
ATOM 1998 N N . GLU A 1 250 ? -10.974 3.462 -27.615 1.00 87.88 250 GLU A N 1
ATOM 1999 C CA . GLU A 1 250 ? -10.733 2.803 -26.325 1.00 87.88 250 GLU A CA 1
ATOM 2000 C C . GLU A 1 250 ? -11.145 3.671 -25.125 1.00 87.88 250 GLU A C 1
ATOM 2002 O O . GLU A 1 250 ? -11.657 3.154 -24.130 1.00 87.88 250 GLU A O 1
ATOM 2007 N N . ILE A 1 251 ? -10.946 4.989 -25.218 1.00 89.62 251 ILE A N 1
ATOM 2008 C CA . ILE A 1 251 ? -11.366 5.973 -24.212 1.00 89.62 251 ILE A CA 1
ATOM 2009 C C . ILE A 1 251 ? -12.893 6.049 -24.153 1.00 89.62 251 ILE A C 1
ATOM 2011 O O . ILE A 1 251 ? -13.457 6.140 -23.068 1.00 89.62 251 ILE A O 1
ATOM 2015 N N . SER A 1 252 ? -13.579 5.981 -25.297 1.00 86.50 252 SER A N 1
ATOM 2016 C CA . SER A 1 252 ? -15.045 6.072 -25.344 1.00 86.50 252 SER A CA 1
ATOM 2017 C C . SER A 1 252 ? -15.759 4.830 -24.794 1.00 86.50 252 SER A C 1
ATOM 2019 O O . SER A 1 252 ? -16.926 4.891 -24.400 1.00 86.50 252 SER A O 1
ATOM 2021 N N . LYS A 1 253 ? -15.070 3.686 -24.755 1.00 92.88 253 LYS A N 1
ATOM 2022 C CA . LYS A 1 253 ? -15.660 2.404 -24.381 1.00 92.88 253 LYS A CA 1
ATOM 2023 C C . LYS A 1 253 ? -15.493 2.136 -22.890 1.00 92.88 253 LYS A C 1
ATOM 2025 O O . LYS A 1 253 ? -14.488 1.590 -22.432 1.00 92.88 253 LYS A O 1
ATOM 2030 N N . VAL A 1 254 ? -16.528 2.484 -22.133 1.00 90.75 254 VAL A N 1
ATOM 2031 C CA . VAL A 1 254 ? -16.616 2.200 -20.697 1.00 90.75 254 VAL A CA 1
ATOM 2032 C C . VAL A 1 254 ? -16.747 0.696 -20.460 1.00 90.75 254 VAL A C 1
ATOM 2034 O O . VAL A 1 254 ? -17.663 0.044 -20.960 1.00 90.75 254 VAL A O 1
ATOM 2037 N N . VAL A 1 255 ? -15.832 0.150 -19.662 1.00 87.94 255 VAL A N 1
ATOM 2038 C CA . VAL A 1 255 ? -15.804 -1.263 -19.276 1.00 87.94 255 VAL A CA 1
ATOM 2039 C C . VAL A 1 255 ? -16.379 -1.468 -17.878 1.00 87.94 255 VAL A C 1
ATOM 2041 O O . VAL A 1 255 ? -17.125 -2.421 -17.655 1.00 87.94 255 VAL A O 1
ATOM 2044 N N . LEU A 1 256 ? -16.064 -0.569 -16.944 1.00 83.75 256 LEU A N 1
ATOM 2045 C CA . LEU A 1 256 ? -16.724 -0.485 -15.644 1.00 83.75 256 LEU A CA 1
ATOM 2046 C C . LEU A 1 256 ? -17.202 0.957 -15.446 1.00 83.75 256 LEU A C 1
ATOM 2048 O O . LEU A 1 256 ? -16.366 1.853 -15.332 1.00 83.75 256 LEU A O 1
ATOM 2052 N N . PRO A 1 257 ? -18.521 1.209 -15.428 1.00 82.50 257 PRO A N 1
ATOM 2053 C CA . PRO A 1 257 ? -19.025 2.546 -15.166 1.00 82.50 257 PRO A CA 1
ATOM 2054 C C . PRO A 1 257 ? -18.741 2.942 -13.720 1.00 82.50 257 PRO A C 1
ATOM 2056 O O . PRO A 1 257 ? -18.738 2.086 -12.826 1.00 82.50 257 PRO A O 1
ATOM 2059 N N . PHE A 1 258 ? -18.563 4.242 -13.496 1.00 78.50 258 PHE A N 1
ATOM 2060 C CA . PHE A 1 258 ? -18.503 4.805 -12.161 1.00 78.50 258 PHE A CA 1
ATOM 2061 C C . PHE A 1 258 ? -19.730 4.351 -11.373 1.00 78.50 258 PHE A C 1
ATOM 2063 O O . PHE A 1 258 ? -20.877 4.469 -11.815 1.00 78.50 258 PHE A O 1
ATOM 2070 N N . ARG A 1 259 ? -19.475 3.804 -10.190 1.00 66.69 259 ARG A N 1
ATOM 2071 C CA . ARG A 1 259 ? -20.509 3.522 -9.206 1.00 66.69 259 ARG A CA 1
ATOM 2072 C C . ARG A 1 259 ? -20.215 4.399 -8.015 1.00 66.69 259 ARG A C 1
ATOM 2074 O O . ARG A 1 259 ? -19.240 4.148 -7.309 1.00 66.69 259 ARG A O 1
ATOM 2081 N N . GLU A 1 260 ? -21.067 5.393 -7.794 1.00 59.34 260 GLU A N 1
ATOM 2082 C CA . GLU A 1 260 ? -21.052 6.146 -6.549 1.00 59.34 260 GLU A CA 1
ATOM 2083 C C . GLU A 1 260 ? -21.257 5.144 -5.412 1.00 59.34 260 GLU A C 1
ATOM 2085 O O . GLU A 1 260 ? -22.328 4.553 -5.253 1.00 59.34 260 GLU A O 1
ATOM 2090 N N . ARG A 1 261 ? -20.183 4.858 -4.671 1.00 53.31 261 ARG A N 1
ATOM 2091 C CA . ARG A 1 261 ? -20.316 4.130 -3.417 1.00 53.31 261 ARG A CA 1
ATOM 2092 C C . ARG A 1 261 ? -21.063 5.062 -2.482 1.00 53.31 261 ARG A C 1
ATOM 2094 O O . ARG A 1 261 ? -20.669 6.215 -2.327 1.00 53.31 261 ARG A O 1
ATOM 2101 N N . GLU A 1 262 ? -22.143 4.570 -1.878 1.00 51.12 262 GLU A N 1
ATOM 2102 C CA . GLU A 1 262 ? -22.800 5.289 -0.793 1.00 51.12 262 GLU A CA 1
ATOM 2103 C C . GLU A 1 262 ? -21.729 5.618 0.246 1.00 51.12 262 GLU A C 1
ATOM 2105 O O . GLU A 1 262 ? -21.235 4.730 0.949 1.00 51.12 262 GLU A O 1
ATOM 2110 N N . ARG A 1 263 ? -21.337 6.895 0.315 1.00 52.28 263 ARG A N 1
ATOM 2111 C CA . ARG A 1 263 ? -20.471 7.400 1.374 1.00 52.28 263 ARG A CA 1
ATOM 2112 C C . ARG A 1 263 ? -21.132 6.988 2.671 1.00 52.28 263 ARG A C 1
ATOM 2114 O O . ARG A 1 263 ? -22.216 7.481 2.989 1.00 52.28 263 ARG A O 1
ATOM 2121 N N . LYS A 1 264 ? -20.517 6.063 3.408 1.00 57.97 264 LYS A N 1
ATOM 2122 C CA . LYS A 1 264 ? -21.040 5.659 4.711 1.00 57.97 264 LYS A CA 1
ATOM 2123 C C . LYS A 1 264 ? -21.032 6.894 5.591 1.00 57.97 264 LYS A C 1
ATOM 2125 O O . LYS A 1 264 ? -19.977 7.314 6.065 1.00 57.97 264 LYS A O 1
ATOM 2130 N N . ALA A 1 265 ? -22.199 7.512 5.739 1.00 61.38 265 ALA A N 1
ATOM 2131 C CA . ALA A 1 265 ? -22.321 8.761 6.458 1.00 61.38 265 ALA A CA 1
ATOM 2132 C C . ALA A 1 265 ? -21.772 8.556 7.872 1.00 61.38 265 ALA A C 1
ATOM 2134 O O . ALA A 1 265 ? -22.143 7.606 8.567 1.00 61.38 265 ALA A O 1
ATOM 2135 N N . LEU A 1 266 ? -20.819 9.403 8.246 1.00 72.31 266 LEU A N 1
ATOM 2136 C CA . LEU A 1 266 ? -20.167 9.326 9.541 1.00 72.31 266 LEU A CA 1
ATOM 2137 C C . LEU A 1 266 ? -21.009 10.055 10.575 1.00 72.31 266 LEU A C 1
ATOM 2139 O O . LEU A 1 266 ? -21.640 11.075 10.297 1.00 72.31 266 LEU A O 1
ATOM 2143 N N . VAL A 1 267 ? -21.009 9.511 11.780 1.00 79.06 267 VAL A N 1
ATOM 2144 C CA . VAL A 1 267 ? -21.747 10.023 12.920 1.00 79.06 267 VAL A CA 1
ATOM 2145 C C . VAL A 1 267 ? -20.752 10.308 14.036 1.00 79.06 267 VAL A C 1
ATOM 2147 O O . VAL A 1 267 ? -20.036 9.417 14.503 1.00 79.06 267 VAL A O 1
ATOM 2150 N N . GLY A 1 268 ? -20.730 11.563 14.486 1.00 81.19 268 GLY A N 1
ATOM 2151 C CA . GLY A 1 268 ? -19.950 11.976 15.644 1.00 81.19 268 GLY A CA 1
ATOM 2152 C C . GLY A 1 268 ? -20.549 11.412 16.932 1.00 81.19 268 GLY A C 1
ATOM 2153 O O . GLY A 1 268 ? -21.689 11.719 17.294 1.00 81.19 268 GLY A O 1
ATOM 2154 N N . VAL A 1 269 ? -19.765 10.610 17.649 1.00 85.00 269 VAL A N 1
ATOM 2155 C CA . VAL A 1 269 ? -20.152 10.010 18.926 1.00 85.00 269 VAL A CA 1
ATOM 2156 C C . VAL A 1 269 ? -19.232 10.510 20.033 1.00 85.00 269 VAL A C 1
ATOM 2158 O O . VAL A 1 269 ? -18.016 10.342 19.987 1.00 85.00 269 VAL A O 1
ATOM 2161 N N . LYS A 1 270 ? -19.820 11.117 21.061 1.00 88.50 270 LYS A N 1
ATOM 2162 C CA . LYS A 1 270 ? -19.140 11.528 22.289 1.00 88.50 270 LYS A CA 1
ATOM 2163 C C . LYS A 1 270 ? -19.209 10.398 23.310 1.00 88.50 270 LYS A C 1
ATOM 2165 O O . LYS A 1 270 ? -20.292 10.022 23.749 1.00 88.50 270 LYS A O 1
ATOM 2170 N N . VAL A 1 271 ? -18.071 9.866 23.726 1.00 88.75 271 VAL A N 1
ATOM 2171 C CA . VAL A 1 271 ? -17.983 8.823 24.752 1.00 88.75 271 VAL A CA 1
ATOM 2172 C C . VAL A 1 271 ? -17.589 9.466 26.075 1.00 88.75 271 VAL A C 1
ATOM 2174 O O . VAL A 1 271 ? -16.563 10.132 26.166 1.00 88.75 271 VAL A O 1
ATOM 2177 N N . VAL A 1 272 ? -18.416 9.282 27.101 1.00 89.31 272 VAL A N 1
ATOM 2178 C CA . VAL A 1 272 ? -18.223 9.842 28.442 1.00 89.31 272 VAL A CA 1
ATOM 2179 C C . VAL A 1 272 ? -18.090 8.704 29.442 1.00 89.31 272 VAL A C 1
ATOM 2181 O O . VAL A 1 272 ? -19.016 7.905 29.604 1.00 89.31 272 VAL A O 1
ATOM 2184 N N . ARG A 1 273 ? -16.963 8.668 30.152 1.00 90.81 273 ARG A N 1
ATOM 2185 C CA . ARG A 1 273 ? -16.699 7.727 31.241 1.00 90.81 273 ARG A CA 1
ATOM 2186 C C . ARG A 1 273 ? -16.961 8.399 32.582 1.00 90.81 273 ARG A C 1
ATOM 2188 O O . ARG A 1 273 ? -16.529 9.515 32.809 1.00 90.81 273 ARG A O 1
ATOM 2195 N N . MET A 1 274 ? -17.691 7.721 33.462 1.00 90.81 274 MET A N 1
ATOM 2196 C CA . MET A 1 274 ? -17.958 8.165 34.829 1.00 90.81 274 MET A CA 1
ATOM 2197 C C . MET A 1 274 ? -17.682 7.016 35.787 1.00 90.81 274 MET A C 1
ATOM 2199 O O . MET A 1 274 ? -18.211 5.917 35.613 1.00 90.81 274 MET A O 1
ATOM 2203 N N . GLU A 1 275 ? -16.894 7.279 36.821 1.00 91.94 275 GLU A N 1
ATOM 2204 C CA . GLU A 1 275 ? -16.469 6.256 37.769 1.00 91.94 275 GLU A CA 1
ATOM 2205 C C . GLU A 1 275 ? -16.852 6.591 39.191 1.00 91.94 275 GLU A C 1
ATOM 2207 O O . GLU A 1 275 ? -16.590 7.684 39.692 1.00 91.94 275 GLU A O 1
ATOM 2212 N N . LYS A 1 276 ? -17.372 5.590 39.886 1.00 90.88 276 LYS A N 1
ATOM 2213 C CA . LYS A 1 276 ? -17.712 5.681 41.290 1.00 90.88 276 LYS A CA 1
ATOM 2214 C C . LYS A 1 276 ? -16.944 4.620 42.065 1.00 90.88 276 LYS A C 1
ATOM 2216 O O . LYS A 1 276 ? -17.121 3.418 41.868 1.00 90.88 276 LYS A O 1
ATOM 2221 N N . GLY A 1 277 ? -16.065 5.103 42.935 1.00 88.38 277 GLY A N 1
ATOM 2222 C CA . GLY A 1 277 ? -15.483 4.302 44.003 1.00 88.38 277 GLY A CA 1
ATOM 2223 C C . GLY A 1 277 ? -16.392 4.323 45.227 1.00 88.38 277 GLY A C 1
ATOM 2224 O O . GLY A 1 277 ? -17.295 5.157 45.325 1.00 88.38 277 GLY A O 1
ATOM 2225 N N . PHE A 1 278 ? -16.146 3.420 46.166 1.00 90.69 278 PHE A N 1
ATOM 2226 C CA . PHE A 1 278 ? -16.852 3.394 47.439 1.00 90.69 278 PHE A CA 1
ATOM 2227 C C . PHE A 1 278 ? -15.905 3.040 48.590 1.00 90.69 278 PHE A C 1
ATOM 2229 O O . PHE A 1 278 ? -14.905 2.345 48.406 1.00 90.69 278 PHE A O 1
ATOM 2236 N N . VAL A 1 279 ? -16.234 3.545 49.778 1.00 92.69 279 VAL A N 1
ATOM 2237 C CA . VAL A 1 279 ? -15.512 3.302 51.031 1.00 92.69 279 VAL A CA 1
ATOM 2238 C C . VAL A 1 279 ? -16.340 2.304 51.847 1.00 92.69 279 VAL A C 1
ATOM 2240 O O . VAL A 1 279 ? -17.419 2.679 52.314 1.00 92.69 279 VAL A O 1
ATOM 2243 N N . PRO A 1 280 ? -15.914 1.034 51.978 1.00 91.44 280 PRO A N 1
ATOM 2244 C CA . PRO A 1 280 ? -16.664 0.030 52.724 1.00 91.44 280 PRO A CA 1
ATOM 2245 C C . PRO A 1 280 ? -16.676 0.318 54.226 1.00 91.44 280 PRO A C 1
ATOM 2247 O O . PRO A 1 280 ? -15.665 0.708 54.815 1.00 91.44 280 PRO A O 1
ATOM 2250 N N . LYS A 1 281 ? -17.804 0.028 54.878 1.00 90.81 281 LYS A N 1
ATOM 2251 C CA . LYS A 1 281 ? -17.880 -0.016 56.347 1.00 90.81 281 LYS A CA 1
ATOM 2252 C C . LYS A 1 281 ? -17.118 -1.225 56.895 1.00 90.81 281 LYS A C 1
ATOM 2254 O O . LYS A 1 281 ? -16.868 -2.197 56.188 1.00 90.81 281 LYS A O 1
ATOM 2259 N N . ALA A 1 282 ? -16.796 -1.214 58.190 1.00 86.25 282 ALA A N 1
ATOM 2260 C CA . ALA A 1 282 ? -16.048 -2.304 58.826 1.00 86.25 282 ALA A CA 1
ATOM 2261 C C . ALA A 1 282 ? -16.729 -3.685 58.700 1.00 86.25 282 ALA A C 1
ATOM 2263 O O . ALA A 1 282 ? -16.036 -4.690 58.539 1.00 86.25 282 ALA A O 1
ATOM 2264 N N . SER A 1 283 ? -18.066 -3.744 58.749 1.00 86.88 283 SER A N 1
ATOM 2265 C CA . SER A 1 283 ? -18.840 -4.976 58.526 1.00 86.88 283 SER A CA 1
ATOM 2266 C C . SER A 1 283 ? -18.760 -5.444 57.069 1.00 86.88 283 SER A C 1
ATOM 2268 O O . SER A 1 283 ? -18.370 -6.580 56.817 1.00 86.88 283 SER A O 1
ATOM 2270 N N . GLU A 1 284 ? -19.019 -4.544 56.117 1.00 90.12 284 GLU A N 1
ATOM 2271 C CA . GLU A 1 284 ? -18.955 -4.808 54.671 1.00 90.12 284 GLU A CA 1
ATOM 2272 C C . GLU A 1 284 ? -17.551 -5.241 54.240 1.00 90.12 284 GLU A C 1
ATOM 2274 O O . GLU A 1 284 ? -17.396 -6.132 53.413 1.00 90.12 284 GLU A O 1
ATOM 2279 N N . LYS A 1 285 ? -16.502 -4.668 54.842 1.00 91.56 285 LYS A N 1
ATOM 2280 C CA . LYS A 1 285 ? -15.112 -5.034 54.554 1.00 91.56 285 LYS A CA 1
ATOM 2281 C C . LYS A 1 285 ? -14.858 -6.524 54.794 1.00 91.56 285 LYS A C 1
ATOM 2283 O O . LYS A 1 285 ? -14.154 -7.146 54.004 1.00 91.56 285 LYS A O 1
ATOM 2288 N N . ARG A 1 286 ? -15.444 -7.116 55.843 1.00 90.50 286 ARG A N 1
ATOM 2289 C CA . ARG A 1 286 ? -15.306 -8.557 56.124 1.00 90.50 286 ARG A CA 1
ATOM 2290 C C . ARG A 1 286 ? -15.976 -9.407 55.047 1.00 90.50 286 ARG A C 1
ATOM 2292 O O . ARG A 1 286 ? -15.385 -10.386 54.602 1.00 90.50 286 ARG A O 1
ATOM 2299 N N . GLU A 1 287 ? -17.167 -9.010 54.609 1.00 92.25 287 GLU A N 1
ATOM 2300 C CA . GLU A 1 287 ? -17.912 -9.692 53.543 1.00 92.25 287 GLU A CA 1
ATOM 2301 C C . GLU A 1 287 ? -17.187 -9.597 52.200 1.00 92.25 287 GLU A C 1
ATOM 2303 O O . GLU A 1 287 ? -17.061 -10.591 51.493 1.00 92.25 287 GLU A O 1
ATOM 2308 N N . ILE A 1 288 ? -16.635 -8.425 51.881 1.00 92.56 288 ILE A N 1
ATOM 2309 C CA . ILE A 1 288 ? -15.845 -8.188 50.670 1.00 92.56 288 ILE A CA 1
ATOM 2310 C C . ILE A 1 288 ? -14.593 -9.067 50.653 1.00 92.56 288 ILE A C 1
ATOM 2312 O O . ILE A 1 288 ? -14.301 -9.692 49.637 1.00 92.56 288 ILE A O 1
ATOM 2316 N N . ILE A 1 289 ? -13.867 -9.143 51.773 1.00 92.81 289 ILE A N 1
ATOM 2317 C CA . ILE A 1 289 ? -12.690 -10.011 51.895 1.00 92.81 289 ILE A CA 1
ATOM 2318 C C . ILE A 1 289 ? -13.086 -11.474 51.673 1.00 92.81 289 ILE A C 1
ATOM 2320 O O . ILE A 1 289 ? -12.419 -12.171 50.915 1.00 92.81 289 ILE A O 1
ATOM 2324 N N . ALA A 1 290 ? -14.168 -11.936 52.307 1.00 92.25 290 ALA A N 1
ATOM 2325 C CA . ALA A 1 290 ? -14.647 -13.306 52.140 1.00 92.25 290 ALA A CA 1
ATOM 2326 C C . ALA A 1 290 ? -15.077 -13.595 50.690 1.00 92.25 290 ALA A C 1
ATOM 2328 O O . ALA A 1 290 ? -14.752 -14.651 50.148 1.00 92.25 290 ALA A O 1
ATOM 2329 N N . TYR A 1 291 ? -15.761 -12.641 50.050 1.00 92.06 291 TYR A N 1
ATOM 2330 C CA . TYR A 1 291 ? -16.203 -12.742 48.662 1.00 92.06 291 TYR A CA 1
ATOM 2331 C C . TYR A 1 291 ? -15.026 -12.830 47.681 1.00 92.06 291 TYR A C 1
ATOM 2333 O O . TYR A 1 291 ? -15.055 -13.664 46.778 1.00 92.06 291 TYR A O 1
ATOM 2341 N N . GLU A 1 292 ? -13.996 -11.995 47.843 1.00 93.19 292 GLU A N 1
ATOM 2342 C CA . GLU A 1 292 ? -12.823 -12.017 46.957 1.00 93.19 292 GLU A CA 1
ATOM 2343 C C . GLU A 1 292 ? -11.920 -13.222 47.216 1.00 93.19 292 GLU A C 1
ATOM 2345 O O . GLU A 1 292 ? -11.374 -13.785 46.272 1.00 93.19 292 GLU A O 1
ATOM 2350 N N . ALA A 1 293 ? -11.782 -13.643 48.476 1.00 92.25 293 ALA A N 1
ATOM 2351 C CA . ALA A 1 293 ? -10.962 -14.793 48.829 1.00 92.25 293 ALA A CA 1
ATOM 2352 C C . ALA A 1 293 ? -11.539 -16.114 48.302 1.00 92.25 293 ALA A C 1
ATOM 2354 O O . ALA A 1 293 ? -10.775 -17.035 48.042 1.00 92.25 293 ALA A O 1
ATOM 2355 N N . GLN A 1 294 ? -12.868 -16.238 48.170 1.00 91.56 294 GLN A N 1
ATOM 2356 C CA . GLN A 1 294 ? -13.548 -17.475 47.743 1.00 91.56 294 GLN A CA 1
ATOM 2357 C C . GLN A 1 294 ? -13.064 -18.738 48.487 1.00 91.56 294 GLN A C 1
ATOM 2359 O O . GLN A 1 294 ? -13.030 -19.831 47.929 1.00 91.56 294 GLN A O 1
ATOM 2364 N N . GLY A 1 295 ? -12.691 -18.586 49.762 1.00 88.88 295 GLY A N 1
ATOM 2365 C CA . GLY A 1 295 ? -12.157 -19.668 50.594 1.00 88.88 295 GLY A CA 1
ATOM 2366 C C . GLY A 1 295 ? -10.630 -19.821 50.592 1.00 88.88 295 GLY A C 1
ATOM 2367 O O . GLY A 1 295 ? -10.138 -20.696 51.296 1.00 88.88 295 GLY A O 1
ATOM 2368 N N . ASP A 1 296 ? -9.872 -18.984 49.874 1.00 93.06 296 ASP A N 1
ATOM 2369 C CA . ASP A 1 296 ? -8.405 -18.942 49.947 1.00 93.06 296 ASP A CA 1
ATOM 2370 C C . ASP A 1 296 ? -7.937 -18.281 51.265 1.00 93.06 296 ASP A C 1
ATOM 2372 O O . ASP A 1 296 ? -8.103 -17.065 51.451 1.00 93.06 296 ASP A O 1
ATOM 2376 N N . PRO A 1 297 ? -7.309 -19.041 52.186 1.00 92.25 297 PRO A N 1
ATOM 2377 C CA . PRO A 1 297 ? -6.886 -18.518 53.481 1.00 92.25 297 PRO A CA 1
ATOM 2378 C C . PRO A 1 297 ? -5.719 -17.522 53.381 1.00 92.25 297 PRO A C 1
ATOM 2380 O O . PRO A 1 297 ? -5.587 -16.645 54.241 1.00 92.25 297 PRO A O 1
ATOM 2383 N N . PHE A 1 298 ? -4.873 -17.620 52.351 1.00 93.25 298 PHE A N 1
ATOM 2384 C CA . PHE A 1 298 ? -3.746 -16.710 52.152 1.00 93.25 298 PHE A CA 1
ATOM 2385 C C . PHE A 1 298 ? -4.229 -15.360 51.638 1.00 93.25 298 PHE A C 1
ATOM 2387 O O . PHE A 1 298 ? -3.859 -14.328 52.205 1.00 93.25 298 PHE A O 1
ATOM 2394 N N . LEU A 1 299 ? -5.102 -15.358 50.626 1.00 92.12 299 LEU A N 1
ATOM 2395 C CA . LEU A 1 299 ? -5.686 -14.127 50.092 1.00 92.12 299 LEU A CA 1
ATOM 2396 C C . LEU A 1 299 ? -6.557 -13.424 51.141 1.00 92.12 299 LEU A C 1
ATOM 2398 O O . LEU A 1 299 ? -6.476 -12.205 51.303 1.00 92.12 299 LEU A O 1
ATOM 2402 N N . GLN A 1 300 ? -7.324 -14.191 51.920 1.00 93.31 300 GLN A N 1
ATOM 2403 C CA . GLN A 1 300 ? -8.114 -13.663 53.029 1.00 93.31 300 GLN A CA 1
ATOM 2404 C C . GLN A 1 300 ? -7.238 -12.966 54.079 1.00 93.31 300 GLN A C 1
ATOM 2406 O O . GLN A 1 300 ? -7.536 -11.836 54.479 1.00 93.31 300 GLN A O 1
ATOM 2411 N N . LYS A 1 301 ? -6.142 -13.610 54.509 1.00 93.56 301 LYS A N 1
ATOM 2412 C CA . LYS A 1 301 ? -5.195 -13.025 55.469 1.00 93.56 301 LYS A CA 1
ATOM 2413 C C . LYS A 1 301 ? -4.528 -11.773 54.900 1.00 93.56 301 LYS A C 1
ATOM 2415 O O . LYS A 1 301 ? -4.477 -10.758 55.590 1.00 93.56 301 LYS A O 1
ATOM 2420 N N . PHE A 1 302 ? -4.075 -11.828 53.648 1.00 94.69 302 PHE A N 1
ATOM 2421 C CA . PHE A 1 302 ? -3.445 -10.702 52.961 1.00 94.69 302 PHE A CA 1
ATOM 2422 C C . PHE A 1 302 ? -4.366 -9.478 52.913 1.00 94.69 302 PHE A C 1
ATOM 2424 O O . PHE A 1 302 ? -3.989 -8.406 53.391 1.00 94.69 302 PHE A O 1
ATOM 2431 N N . LEU A 1 303 ? -5.598 -9.639 52.415 1.00 93.31 303 LEU A N 1
ATOM 2432 C CA . LEU A 1 303 ? -6.562 -8.543 52.314 1.00 93.31 303 LEU A CA 1
ATOM 2433 C C . LEU A 1 303 ? -6.934 -7.974 53.688 1.00 93.31 303 LEU A C 1
ATOM 2435 O O . LEU A 1 303 ? -7.039 -6.754 53.827 1.00 93.31 303 LEU A O 1
ATOM 2439 N N . ALA A 1 304 ? -7.067 -8.824 54.711 1.00 91.69 304 ALA A N 1
ATOM 2440 C CA . ALA A 1 304 ? -7.333 -8.382 56.079 1.00 91.69 304 ALA A CA 1
ATOM 2441 C C . ALA A 1 304 ? -6.213 -7.489 56.643 1.00 91.69 304 ALA A C 1
ATOM 2443 O O . ALA A 1 304 ? -6.509 -6.516 57.337 1.00 91.69 304 ALA A O 1
ATOM 2444 N N . THR A 1 305 ? -4.948 -7.775 56.312 1.00 92.69 305 THR A N 1
ATOM 2445 C CA . THR A 1 305 ? -3.782 -6.995 56.768 1.00 92.69 305 THR A CA 1
ATOM 2446 C C . THR A 1 305 ? -3.397 -5.832 55.851 1.00 92.69 305 THR A C 1
ATOM 2448 O O . THR A 1 305 ? -2.687 -4.937 56.287 1.00 92.69 305 THR A O 1
ATOM 2451 N N . SER A 1 306 ? -3.870 -5.813 54.602 1.00 89.25 306 SER A N 1
ATOM 2452 C CA . SER A 1 306 ? -3.452 -4.851 53.564 1.00 89.25 306 SER A CA 1
ATOM 2453 C C . SER A 1 306 ? -3.866 -3.392 53.801 1.00 89.25 306 SER A C 1
ATOM 2455 O O . SER A 1 306 ? -3.499 -2.520 53.024 1.00 89.25 306 SER A O 1
ATOM 2457 N N . GLY A 1 307 ? -4.676 -3.112 54.826 1.00 88.31 307 GLY A N 1
ATOM 2458 C CA . GLY A 1 307 ? -5.084 -1.745 55.154 1.00 88.31 307 GLY A CA 1
ATOM 2459 C C . GLY A 1 307 ? -6.088 -1.104 54.188 1.00 88.31 307 GLY A C 1
ATOM 2460 O O . GLY A 1 307 ? -6.483 0.029 54.434 1.00 88.31 307 GLY A O 1
ATOM 2461 N N . PHE A 1 308 ? -6.572 -1.805 53.150 1.00 93.00 308 PHE A N 1
ATOM 2462 C CA . PHE A 1 308 ? -7.461 -1.183 52.158 1.00 93.00 308 PHE A CA 1
ATOM 2463 C C . PHE A 1 308 ? -8.727 -0.580 52.787 1.00 93.00 308 PHE A C 1
ATOM 2465 O O . PHE A 1 308 ? -9.375 -1.189 53.644 1.00 93.00 308 PHE A O 1
ATOM 2472 N N . ASN A 1 309 ? -9.110 0.605 52.340 1.00 92.31 309 ASN A N 1
ATOM 2473 C CA . ASN A 1 309 ? -10.306 1.327 52.783 1.00 92.31 309 ASN A CA 1
ATOM 2474 C C . ASN A 1 309 ? -11.053 1.986 51.614 1.00 92.31 309 ASN A C 1
ATOM 2476 O O . ASN A 1 309 ? -12.116 2.558 51.825 1.00 92.31 309 ASN A O 1
ATOM 2480 N N . VAL A 1 310 ? -10.556 1.857 50.382 1.00 93.50 310 VAL A N 1
ATOM 2481 C CA . VAL A 1 310 ? -11.222 2.336 49.168 1.00 93.50 310 VAL A CA 1
ATOM 2482 C C . VAL A 1 310 ? -11.306 1.193 48.163 1.00 93.50 310 VAL A C 1
ATOM 2484 O O . VAL A 1 310 ? -10.335 0.471 47.942 1.00 93.50 310 VAL A O 1
ATOM 2487 N N . VAL A 1 311 ? -12.461 1.037 47.521 1.00 94.25 311 VAL A N 1
ATOM 2488 C CA . VAL A 1 311 ? -12.637 0.135 46.379 1.00 94.25 311 VAL A CA 1
ATOM 2489 C C . VAL A 1 311 ? -13.082 0.965 45.179 1.00 94.25 311 VAL A C 1
ATOM 2491 O O . VAL A 1 311 ? -14.091 1.669 45.238 1.00 94.25 311 VAL A O 1
ATOM 2494 N N . ALA A 1 312 ? -12.324 0.914 44.088 1.00 94.50 312 ALA A N 1
ATOM 2495 C CA . ALA A 1 312 ? -12.571 1.724 42.894 1.00 94.50 312 ALA A CA 1
ATOM 2496 C C . ALA A 1 312 ? -12.333 0.921 41.604 1.00 94.50 312 ALA A C 1
ATOM 2498 O O . ALA A 1 312 ? -11.690 -0.132 41.651 1.00 94.50 312 ALA A O 1
ATOM 2499 N N . PRO A 1 313 ? -12.861 1.370 40.449 1.00 93.75 313 PRO A N 1
ATOM 2500 C CA . PRO A 1 313 ? -12.610 0.693 39.183 1.00 93.75 313 PRO A CA 1
ATOM 2501 C C . PRO A 1 313 ? -11.121 0.714 38.821 1.00 93.75 313 PRO A C 1
ATOM 2503 O O . PRO A 1 313 ? -10.453 1.735 38.971 1.00 93.75 313 PRO A O 1
ATOM 2506 N N . ARG A 1 314 ? -10.607 -0.411 38.325 1.00 92.31 314 ARG A N 1
ATOM 2507 C CA . ARG A 1 314 ? -9.256 -0.567 37.776 1.00 92.31 314 ARG A CA 1
ATOM 2508 C C . ARG A 1 314 ? -9.334 -1.315 36.446 1.00 92.31 314 ARG A C 1
ATOM 2510 O O . ARG A 1 314 ? -10.302 -2.032 36.193 1.00 92.31 314 ARG A O 1
ATOM 2517 N N . ASP A 1 315 ? -8.330 -1.126 35.593 1.00 92.38 315 ASP A N 1
ATOM 2518 C CA . ASP A 1 315 ? -8.218 -1.774 34.279 1.00 92.38 315 ASP A CA 1
ATOM 2519 C C . ASP A 1 315 ? -9.471 -1.594 33.410 1.00 92.38 315 ASP A C 1
ATOM 2521 O O . ASP A 1 315 ? -9.920 -2.519 32.732 1.00 92.38 315 ASP A O 1
ATOM 2525 N N . VAL A 1 316 ? -10.063 -0.398 33.460 1.00 91.62 316 VAL A N 1
ATOM 2526 C CA . VAL A 1 316 ? -11.265 -0.088 32.688 1.00 91.62 316 VAL A CA 1
ATOM 2527 C C . VAL A 1 316 ? -10.938 -0.089 31.201 1.00 91.62 316 VAL A C 1
ATOM 2529 O O . VAL A 1 316 ? -10.052 0.637 30.749 1.00 91.62 316 VAL A O 1
ATOM 2532 N N . LYS A 1 317 ? -11.697 -0.866 30.433 1.00 93.19 317 LYS A N 1
ATOM 2533 C CA . LYS A 1 317 ? -11.588 -0.947 28.977 1.00 93.19 317 LYS A CA 1
ATOM 2534 C C . LYS A 1 317 ? -12.935 -0.633 28.360 1.00 93.19 317 LYS A C 1
ATOM 2536 O O . LYS A 1 317 ? -13.920 -1.288 28.682 1.00 93.19 317 LYS A O 1
ATOM 2541 N N . ILE A 1 318 ? -12.964 0.337 27.452 1.00 90.94 318 ILE A N 1
ATOM 2542 C CA . ILE A 1 318 ? -14.113 0.602 26.584 1.00 90.94 318 ILE A CA 1
ATOM 2543 C C . ILE A 1 318 ? -13.737 0.129 25.184 1.00 90.94 318 ILE A C 1
ATOM 2545 O O . ILE A 1 318 ? -12.690 0.497 24.657 1.00 90.94 318 ILE A O 1
ATOM 2549 N N . LEU A 1 319 ? -14.578 -0.720 24.610 1.00 89.94 319 LEU A N 1
ATOM 2550 C CA . LEU A 1 319 ? -14.424 -1.314 23.293 1.00 89.94 319 LEU A CA 1
ATOM 2551 C C . LEU A 1 319 ? -15.574 -0.846 22.406 1.00 89.94 319 LEU A C 1
ATOM 2553 O O . LEU A 1 319 ? -16.736 -1.020 22.774 1.00 89.94 319 LEU A O 1
ATOM 2557 N N . ILE A 1 320 ? -15.253 -0.313 21.231 1.00 88.69 320 ILE A N 1
ATOM 2558 C CA . ILE A 1 320 ? -16.218 -0.059 20.157 1.00 88.69 320 ILE A CA 1
ATOM 2559 C C . ILE A 1 320 ? -15.779 -0.899 18.961 1.00 88.69 320 ILE A C 1
ATOM 2561 O O . ILE A 1 320 ? -14.639 -0.789 18.516 1.00 88.69 320 ILE A O 1
ATOM 2565 N N . ASP A 1 321 ? -16.641 -1.810 18.512 1.00 85.31 321 ASP A N 1
ATOM 2566 C CA . ASP A 1 321 ? -16.364 -2.779 17.440 1.00 85.31 321 ASP A CA 1
ATOM 2567 C C . ASP A 1 321 ? -15.047 -3.543 17.647 1.00 85.31 321 ASP A C 1
ATOM 2569 O O . ASP A 1 321 ? -14.234 -3.723 16.742 1.00 85.31 321 ASP A O 1
ATOM 2573 N N . ASN A 1 322 ? -14.836 -3.986 18.890 1.00 83.56 322 ASN A N 1
ATOM 2574 C CA . ASN A 1 322 ? -13.640 -4.691 19.362 1.00 83.56 322 ASN A CA 1
ATOM 2575 C C . ASN A 1 322 ? -12.335 -3.868 19.348 1.00 83.56 322 ASN A C 1
ATOM 2577 O O . ASN A 1 322 ? -11.269 -4.431 19.595 1.00 83.56 322 ASN A O 1
ATOM 2581 N N . LYS A 1 323 ? -12.390 -2.549 19.122 1.00 86.00 323 LYS A N 1
ATOM 2582 C CA . LYS A 1 323 ? -11.236 -1.645 19.253 1.00 86.00 323 LYS A CA 1
ATOM 2583 C C . LYS A 1 323 ? -11.259 -0.938 20.601 1.00 86.00 323 LYS A C 1
ATOM 2585 O O . LYS A 1 323 ? -12.301 -0.431 21.007 1.00 86.00 323 LYS A O 1
ATOM 2590 N N . ILE A 1 324 ? -10.116 -0.898 21.288 1.00 86.81 324 ILE A N 1
ATOM 2591 C CA . ILE A 1 324 ? -9.979 -0.186 22.566 1.00 86.81 324 ILE A CA 1
ATOM 2592 C C . ILE A 1 324 ? -10.025 1.316 22.303 1.00 86.81 324 ILE A C 1
ATOM 2594 O O . ILE A 1 324 ? -9.297 1.830 21.456 1.00 86.81 324 ILE A O 1
ATOM 2598 N N . VAL A 1 325 ? -10.866 2.005 23.064 1.00 85.25 325 VAL A N 1
ATOM 2599 C CA . VAL A 1 325 ? -11.057 3.447 22.990 1.00 85.25 325 VAL A CA 1
ATOM 2600 C C . VAL A 1 325 ? -10.473 4.080 24.260 1.00 85.25 325 VAL A C 1
ATOM 2602 O O . VAL A 1 325 ? -10.951 3.768 25.357 1.00 85.25 325 VAL A O 1
ATOM 2605 N N . PRO A 1 326 ? -9.438 4.936 24.156 1.00 80.88 326 PRO A N 1
ATOM 2606 C CA . PRO A 1 326 ? -8.739 5.495 25.311 1.00 80.88 326 PRO A CA 1
ATOM 2607 C C . PRO A 1 326 ? -9.531 6.665 25.912 1.00 80.88 326 PRO A C 1
ATOM 2609 O O . PRO A 1 326 ? -9.196 7.828 25.721 1.00 80.88 326 PRO A O 1
ATOM 2612 N N . VAL A 1 327 ? -10.625 6.358 26.609 1.00 79.62 327 VAL A N 1
ATOM 2613 C CA . VAL A 1 327 ? -11.453 7.371 27.280 1.00 79.62 327 VAL A CA 1
ATOM 2614 C C . VAL A 1 327 ? -10.945 7.595 28.698 1.00 79.62 327 VAL A C 1
ATOM 2616 O O . VAL A 1 327 ? -10.971 6.680 29.533 1.00 79.62 327 VAL A O 1
ATOM 2619 N N . GLU A 1 328 ? -10.519 8.818 28.982 1.00 77.38 328 GLU A N 1
ATOM 2620 C CA . GLU A 1 328 ? -10.149 9.254 30.325 1.00 77.38 328 GLU A CA 1
ATOM 2621 C C . GLU A 1 328 ? -11.393 9.523 31.185 1.00 77.38 328 GLU A C 1
ATOM 2623 O O . GLU A 1 328 ? -12.490 9.766 30.683 1.00 77.38 328 GLU A O 1
ATOM 2628 N N . SER A 1 329 ? -11.236 9.452 32.507 1.00 66.12 329 SER A N 1
ATOM 2629 C CA . SER A 1 329 ? -12.333 9.551 33.481 1.00 66.12 329 SER A CA 1
ATOM 2630 C C . SER A 1 329 ? -13.043 10.912 33.492 1.00 66.12 329 SER A C 1
ATOM 2632 O O . SER A 1 329 ? -14.164 10.999 33.983 1.00 66.12 329 SER A O 1
ATOM 2634 N N . GLU A 1 330 ? -12.396 11.962 32.974 1.00 66.38 330 GLU A N 1
ATOM 2635 C CA . GLU A 1 330 ? -12.876 13.353 33.041 1.00 66.38 330 GLU A CA 1
ATOM 2636 C C . GLU A 1 330 ? -12.949 14.044 31.672 1.00 66.38 330 GLU A C 1
ATOM 2638 O O . GLU A 1 330 ? -13.673 15.027 31.521 1.00 66.38 330 GLU A O 1
ATOM 2643 N N . ASN A 1 331 ? -12.287 13.488 30.652 1.00 74.56 331 ASN A N 1
ATOM 2644 C CA . ASN A 1 331 ? -12.271 14.032 29.298 1.00 74.56 331 ASN A CA 1
ATOM 2645 C C . ASN A 1 331 ? -13.105 13.151 28.360 1.00 74.56 331 ASN A C 1
ATOM 2647 O O . ASN A 1 331 ? -12.719 12.015 28.067 1.00 74.56 331 ASN A O 1
ATOM 2651 N N . PRO A 1 332 ? -14.254 13.647 27.864 1.00 83.00 332 PRO A N 1
ATOM 2652 C CA . PRO A 1 332 ? -15.015 12.945 26.846 1.00 83.00 332 PRO A CA 1
ATOM 2653 C C . PRO A 1 332 ? -14.190 12.753 25.576 1.00 83.00 332 PRO A C 1
ATOM 2655 O O . PRO A 1 332 ? -13.564 13.696 25.096 1.00 83.00 332 PRO A O 1
ATOM 2658 N N . LEU A 1 333 ? -14.266 11.567 24.980 1.00 85.94 333 LEU A N 1
ATOM 2659 C CA . LEU A 1 333 ? -13.632 11.306 23.694 1.00 85.94 333 LEU A CA 1
ATOM 2660 C C . LEU A 1 333 ? -14.649 11.447 22.563 1.00 85.94 333 LEU A C 1
ATOM 2662 O O . LEU A 1 333 ? -15.734 10.871 22.623 1.00 85.94 333 LEU A O 1
ATOM 2666 N N . HIS A 1 334 ? -14.279 12.164 21.509 1.00 84.12 334 HIS A N 1
ATOM 2667 C CA . HIS A 1 334 ? -15.054 12.219 20.276 1.00 84.12 334 HIS A CA 1
ATOM 2668 C C . HIS A 1 334 ? -14.526 11.177 19.287 1.00 84.12 334 HIS A C 1
ATOM 2670 O O . HIS A 1 334 ? -13.350 11.192 18.933 1.00 84.12 334 HIS A O 1
ATOM 2676 N N . VAL A 1 335 ? -15.398 10.273 18.843 1.00 85.19 335 VAL A N 1
ATOM 2677 C CA . VAL A 1 335 ? -15.093 9.250 17.835 1.00 85.19 335 VAL A CA 1
ATOM 2678 C C . VAL A 1 335 ? -16.049 9.378 16.655 1.00 85.19 335 VAL A C 1
ATOM 2680 O O . VAL A 1 335 ? -17.214 9.732 16.826 1.00 85.19 335 VAL A O 1
ATOM 2683 N N . GLN A 1 336 ? -15.557 9.095 15.452 1.00 83.88 336 GLN A N 1
ATOM 2684 C CA . GLN A 1 336 ? -16.370 9.034 14.239 1.00 83.88 336 GLN A CA 1
ATOM 2685 C C . GLN A 1 336 ? -16.704 7.572 13.951 1.00 83.88 336 GLN A C 1
ATOM 2687 O O . GLN A 1 336 ? -15.796 6.768 13.731 1.00 83.88 336 GLN A O 1
ATOM 2692 N N . LEU A 1 337 ? -17.992 7.232 13.975 1.00 81.69 337 LEU A N 1
ATOM 2693 C CA . LEU A 1 337 ? -18.494 5.896 13.646 1.00 81.69 337 LEU A CA 1
ATOM 2694 C C . LEU A 1 337 ? -19.312 5.947 12.357 1.00 81.69 337 LEU A C 1
ATOM 2696 O O . LEU A 1 337 ? -19.815 6.998 11.973 1.00 81.69 337 LEU A O 1
ATOM 2700 N N . GLU A 1 338 ? -19.416 4.821 11.665 1.00 80.94 338 GLU A N 1
ATOM 2701 C CA . GLU A 1 338 ? -20.280 4.709 10.486 1.00 80.94 338 GLU A CA 1
ATOM 2702 C C . GLU A 1 338 ? -21.758 4.690 10.920 1.00 80.94 338 GLU A C 1
ATOM 2704 O O . GLU A 1 338 ? -22.071 4.386 12.068 1.00 80.94 338 GLU A O 1
ATOM 2709 N N . LYS A 1 339 ? -22.704 5.021 10.036 1.00 81.12 339 LYS A N 1
ATOM 2710 C CA . LYS A 1 339 ? -24.107 4.653 10.284 1.00 81.12 339 LYS A CA 1
ATOM 2711 C C . LYS A 1 339 ? -24.235 3.126 10.273 1.00 81.12 339 LYS A C 1
ATOM 2713 O O . LYS A 1 339 ? -23.661 2.460 9.412 1.00 81.12 339 LYS A O 1
ATOM 2718 N N . GLY A 1 340 ? -25.011 2.572 11.200 1.00 75.50 340 GLY A N 1
ATOM 2719 C CA . GLY A 1 340 ? -25.210 1.128 11.327 1.00 75.50 340 GLY A CA 1
ATOM 2720 C C . GLY A 1 340 ? -25.181 0.624 12.765 1.00 75.50 340 GLY A C 1
ATOM 2721 O O . GLY A 1 340 ? -25.336 1.384 13.720 1.00 75.50 340 GLY A O 1
ATOM 2722 N N . THR A 1 341 ? -25.043 -0.692 12.926 1.00 80.00 341 THR A N 1
ATOM 2723 C CA . THR A 1 341 ? -25.010 -1.341 14.241 1.00 80.00 341 THR A CA 1
ATOM 2724 C C . THR A 1 341 ? -23.578 -1.473 14.746 1.00 80.00 341 THR A C 1
ATOM 2726 O O . THR A 1 341 ? -22.761 -2.151 14.132 1.00 80.00 341 THR A O 1
ATOM 2729 N N . HIS A 1 342 ? -23.309 -0.891 15.909 1.00 83.75 342 HIS A N 1
ATOM 2730 C CA . HIS A 1 342 ? -22.021 -0.937 16.589 1.00 83.75 342 HIS A CA 1
ATOM 2731 C C . HIS A 1 342 ? -22.114 -1.740 17.876 1.00 83.75 342 HIS A C 1
ATOM 2733 O O . HIS A 1 342 ? -23.097 -1.649 18.619 1.00 83.75 342 HIS A O 1
ATOM 2739 N N . ARG A 1 343 ? -21.061 -2.499 18.179 1.00 84.00 343 ARG A N 1
ATOM 2740 C CA . ARG A 1 343 ? -20.938 -3.211 19.453 1.00 84.00 343 ARG A CA 1
ATOM 2741 C C . ARG A 1 343 ? -20.132 -2.365 20.421 1.00 84.00 343 ARG A C 1
ATOM 2743 O O . ARG A 1 343 ? -18.943 -2.147 20.205 1.00 84.00 343 ARG A O 1
ATOM 2750 N N . ILE A 1 344 ? -20.756 -1.961 21.524 1.00 88.00 344 ILE A N 1
ATOM 2751 C CA . ILE A 1 344 ? -20.076 -1.256 22.610 1.00 88.00 344 ILE A CA 1
ATOM 2752 C C . ILE A 1 344 ? -19.967 -2.202 23.795 1.00 88.00 344 ILE A C 1
ATOM 2754 O O . ILE A 1 344 ? -20.977 -2.643 24.342 1.00 88.00 344 ILE A O 1
ATOM 2758 N N . ALA A 1 345 ? -18.741 -2.509 24.201 1.00 89.69 345 ALA A N 1
ATOM 2759 C CA . ALA A 1 345 ? -18.465 -3.294 25.392 1.00 89.69 345 ALA A CA 1
ATOM 2760 C C . ALA A 1 345 ? -17.618 -2.487 26.367 1.00 89.69 345 ALA A C 1
ATOM 2762 O O . ALA A 1 345 ? -16.757 -1.705 25.978 1.00 89.69 345 ALA A O 1
ATOM 2763 N N . ILE A 1 346 ? -17.857 -2.690 27.651 1.00 92.44 346 ILE A N 1
ATOM 2764 C CA . ILE A 1 346 ? -17.049 -2.115 28.713 1.00 92.44 346 ILE A CA 1
ATOM 2765 C C . ILE A 1 346 ? -16.727 -3.196 29.726 1.00 92.44 346 ILE A C 1
ATOM 2767 O O . ILE A 1 346 ? -17.579 -4.030 30.051 1.00 92.44 346 ILE A O 1
ATOM 2771 N N . SER A 1 347 ? -15.505 -3.175 30.228 1.00 94.06 347 SER A N 1
ATOM 2772 C CA . SER A 1 347 ? -15.103 -4.030 31.327 1.00 94.06 347 SER A CA 1
ATOM 2773 C C . SER A 1 347 ? -14.229 -3.302 32.330 1.00 94.06 347 SER A C 1
ATOM 2775 O O . SER A 1 347 ? -13.623 -2.280 32.014 1.00 94.06 347 SER A O 1
ATOM 2777 N N . PHE A 1 348 ? -14.212 -3.807 33.560 1.00 95.25 348 PHE A N 1
ATOM 2778 C CA . PHE A 1 348 ? -13.317 -3.348 34.614 1.00 95.25 348 PHE A CA 1
ATOM 2779 C C . PHE A 1 348 ? -13.087 -4.445 35.655 1.00 95.25 348 PHE A C 1
ATOM 2781 O O . PHE A 1 348 ? -13.835 -5.423 35.739 1.00 95.25 348 PHE A O 1
ATOM 2788 N N . ARG A 1 349 ? -12.066 -4.258 36.487 1.00 95.44 349 ARG A N 1
ATOM 2789 C CA . ARG A 1 349 ? -11.805 -5.049 37.694 1.00 95.44 349 ARG A CA 1
ATOM 2790 C C . ARG A 1 349 ? -11.918 -4.155 38.919 1.00 95.44 349 ARG A C 1
ATOM 2792 O O . ARG A 1 349 ? -11.672 -2.953 38.846 1.00 95.44 349 ARG A O 1
ATOM 2799 N N . ARG A 1 350 ? -12.277 -4.725 40.067 1.00 95.19 350 ARG A N 1
ATOM 2800 C CA . ARG A 1 350 ? -12.245 -3.976 41.331 1.00 95.19 350 ARG A CA 1
ATOM 2801 C C . ARG A 1 350 ? -10.800 -3.831 41.797 1.00 95.19 350 ARG A C 1
ATOM 2803 O O . ARG A 1 350 ? -10.117 -4.833 41.981 1.00 95.19 350 ARG A O 1
ATOM 2810 N N . GLY A 1 351 ? -10.343 -2.599 41.975 1.00 95.31 351 GLY A N 1
ATOM 2811 C CA . GLY A 1 351 ? -9.097 -2.283 42.663 1.00 95.31 351 GLY A CA 1
ATOM 2812 C C . GLY A 1 351 ? -9.370 -1.961 44.128 1.00 95.31 351 GLY A C 1
ATOM 2813 O O . GLY A 1 351 ? -10.363 -1.306 44.448 1.00 95.31 351 GLY A O 1
ATOM 2814 N N . TYR A 1 352 ? -8.480 -2.409 45.002 1.00 95.31 352 TYR A N 1
ATOM 2815 C CA . TYR A 1 352 ? -8.514 -2.177 46.442 1.00 95.31 352 TYR A CA 1
ATOM 2816 C C . TYR A 1 352 ? -7.350 -1.271 46.780 1.00 95.31 352 TYR A C 1
ATOM 2818 O O . TYR A 1 352 ? -6.209 -1.587 46.438 1.00 95.31 352 TYR A O 1
ATOM 2826 N N . PHE A 1 353 ? -7.637 -0.145 47.413 1.00 94.81 353 PHE A N 1
ATOM 2827 C CA . PHE A 1 353 ? -6.667 0.911 47.631 1.00 94.81 353 PHE A CA 1
ATOM 2828 C C . PHE A 1 353 ? -6.591 1.316 49.100 1.00 94.81 353 PHE A C 1
ATOM 2830 O O . PHE A 1 353 ? -7.559 1.158 49.857 1.00 94.81 353 PHE A O 1
ATOM 2837 N N . GLN A 1 354 ? -5.420 1.818 49.479 1.00 91.94 354 GLN A N 1
ATOM 2838 C CA . GLN A 1 354 ? -5.131 2.352 50.801 1.00 91.94 354 GLN A CA 1
ATOM 2839 C C . GLN A 1 354 ? -5.154 3.884 50.752 1.00 91.94 354 GLN A C 1
ATOM 2841 O O . GLN A 1 354 ? -4.356 4.495 50.050 1.00 91.94 354 GLN A O 1
ATOM 2846 N N . ASP A 1 355 ? -6.069 4.473 51.519 1.00 84.06 355 ASP A N 1
ATOM 2847 C CA . ASP A 1 355 ? -6.324 5.899 51.765 1.00 84.06 355 ASP A CA 1
ATOM 2848 C C . ASP A 1 355 ? -6.747 6.730 50.543 1.00 84.06 355 ASP A C 1
ATOM 2850 O O . ASP A 1 355 ? -7.748 7.447 50.605 1.00 84.06 355 ASP A O 1
ATOM 2854 N N . SER A 1 356 ? -6.051 6.601 49.416 1.00 82.19 356 SER A N 1
ATOM 2855 C CA . SER A 1 356 ? -6.358 7.252 48.138 1.00 82.19 356 SER A CA 1
ATOM 2856 C C . SER A 1 356 ? -6.398 6.236 46.993 1.00 82.19 356 SER A C 1
ATOM 2858 O O . SER A 1 356 ? -6.101 5.060 47.177 1.00 82.19 356 SER A O 1
ATOM 2860 N N . ARG A 1 357 ? -6.755 6.673 45.777 1.00 81.50 357 ARG A N 1
ATOM 2861 C CA . ARG A 1 357 ? -6.693 5.824 44.570 1.00 81.50 357 ARG A CA 1
ATOM 2862 C C . ARG A 1 357 ? -5.265 5.621 44.031 1.00 81.50 357 ARG A C 1
ATOM 2864 O O . ARG A 1 357 ? -5.109 4.971 43.001 1.00 81.50 357 ARG A O 1
ATOM 2871 N N . ASP A 1 358 ? -4.239 6.126 44.712 1.00 80.81 358 ASP A N 1
ATOM 2872 C CA . ASP A 1 358 ? -2.856 6.087 44.217 1.00 80.81 358 ASP A CA 1
ATOM 2873 C C . ASP A 1 358 ? -2.149 4.776 44.585 1.00 80.81 358 ASP A C 1
ATOM 2875 O O . ASP A 1 358 ? -1.350 4.248 43.811 1.00 80.81 358 ASP A O 1
ATOM 2879 N N . VAL A 1 359 ? -2.479 4.203 45.748 1.00 87.06 359 VAL A N 1
ATOM 2880 C CA . VAL A 1 359 ? -1.826 2.995 46.271 1.00 87.06 359 VAL A CA 1
ATOM 2881 C C . VAL A 1 359 ? -2.782 1.812 46.190 1.00 87.06 359 VAL A C 1
ATOM 2883 O O . VAL A 1 359 ? -3.561 1.544 47.104 1.00 87.06 359 VAL A O 1
ATOM 2886 N N . CYS A 1 360 ? -2.736 1.089 45.070 1.00 91.94 360 CYS A N 1
ATOM 2887 C CA . CYS A 1 360 ? -3.545 -0.113 44.886 1.00 91.94 360 CYS A CA 1
ATOM 2888 C C . CYS A 1 360 ? -2.849 -1.347 45.469 1.00 91.94 360 CYS A C 1
ATOM 2890 O O . CYS A 1 360 ? -1.835 -1.801 44.939 1.00 91.94 360 CYS A O 1
ATOM 2892 N N . VAL A 1 361 ? -3.426 -1.919 46.524 1.00 93.44 361 VAL A N 1
ATOM 2893 C CA . VAL A 1 361 ? -2.875 -3.075 47.247 1.00 93.44 361 VAL A CA 1
ATOM 2894 C C . VAL A 1 361 ? -3.315 -4.414 46.657 1.00 93.44 361 VAL A C 1
ATOM 2896 O O . VAL A 1 361 ? -2.618 -5.415 46.799 1.00 93.44 361 VAL A O 1
ATOM 2899 N N . PHE A 1 362 ? -4.463 -4.452 45.978 1.00 94.38 362 PHE A N 1
ATOM 2900 C CA . PHE A 1 362 ? -4.974 -5.657 45.330 1.00 94.38 362 PHE A CA 1
ATOM 2901 C C . PHE A 1 362 ? -5.867 -5.310 44.140 1.00 94.38 362 PHE A C 1
ATOM 2903 O O . PHE A 1 362 ? -6.562 -4.296 44.145 1.00 94.38 362 PHE A O 1
ATOM 2910 N N . THR A 1 363 ? -5.882 -6.176 43.129 1.00 95.19 363 THR A N 1
ATOM 2911 C CA . THR A 1 363 ? -6.822 -6.094 42.004 1.00 95.19 363 THR A CA 1
ATOM 2912 C C . THR A 1 363 ? -7.562 -7.411 41.909 1.00 95.19 363 THR A C 1
ATOM 2914 O O . THR A 1 363 ? -6.929 -8.461 41.820 1.00 95.19 363 THR A O 1
ATOM 2917 N N . SER A 1 364 ? -8.892 -7.351 41.917 1.00 93.94 364 SER A N 1
ATOM 2918 C CA . SER A 1 364 ? -9.737 -8.533 41.792 1.00 93.94 364 SER A CA 1
ATOM 2919 C C . SER A 1 364 ? -9.402 -9.305 40.520 1.00 93.94 364 SER A C 1
ATOM 2921 O O . SER A 1 364 ? -9.183 -8.727 39.451 1.00 93.94 364 SER A O 1
ATOM 2923 N N . LEU A 1 365 ? -9.416 -10.630 40.630 1.00 90.81 365 LEU A N 1
ATOM 2924 C CA . LEU A 1 365 ? -9.266 -11.527 39.487 1.00 90.81 365 LEU A CA 1
ATOM 2925 C C . LEU A 1 365 ? -10.521 -11.532 38.602 1.00 90.81 365 LEU A C 1
ATOM 2927 O O . LEU A 1 365 ? -10.447 -11.876 37.421 1.00 90.81 365 LEU A O 1
ATOM 2931 N N . LYS A 1 366 ? -11.675 -11.134 39.153 1.00 91.12 366 LYS A N 1
ATOM 2932 C CA . LYS A 1 366 ? -12.951 -11.132 38.444 1.00 91.12 366 LYS A CA 1
ATOM 2933 C C . LYS A 1 366 ? -13.093 -9.868 37.602 1.00 91.12 366 LYS A C 1
ATOM 2935 O O . LYS A 1 366 ? -13.241 -8.762 38.122 1.00 91.12 366 LYS A O 1
ATOM 2940 N N . GLU A 1 367 ? -13.111 -10.052 36.288 1.00 93.75 367 GLU A N 1
ATOM 2941 C CA . GLU A 1 367 ? -13.487 -9.002 35.348 1.00 93.75 367 GLU A CA 1
ATOM 2942 C C . GLU A 1 367 ? -15.013 -8.904 35.255 1.00 93.75 367 GLU A C 1
ATOM 2944 O O . GLU A 1 367 ? -15.721 -9.894 35.065 1.00 93.75 367 GLU A O 1
ATOM 2949 N N . ILE A 1 368 ? -15.520 -7.687 35.406 1.00 93.25 368 ILE A N 1
ATOM 2950 C CA . ILE A 1 368 ? -16.928 -7.356 35.242 1.00 93.25 368 ILE A CA 1
ATOM 2951 C C . ILE A 1 368 ? -17.075 -6.734 33.867 1.00 93.25 368 ILE A C 1
ATOM 2953 O O . ILE A 1 368 ? -16.384 -5.766 33.559 1.00 93.25 368 ILE A O 1
ATOM 2957 N N . ARG A 1 369 ? -17.977 -7.275 33.048 1.00 93.94 369 ARG A N 1
ATOM 2958 C CA . ARG A 1 369 ? -18.185 -6.839 31.668 1.00 93.94 369 ARG A CA 1
ATOM 2959 C C . ARG A 1 369 ? -19.663 -6.620 31.378 1.00 93.94 369 ARG A C 1
ATOM 2961 O O . ARG A 1 369 ? -20.506 -7.387 31.835 1.00 93.94 369 ARG A O 1
ATOM 2968 N N . LYS A 1 370 ? -19.957 -5.606 30.566 1.00 91.62 370 LYS A N 1
ATOM 2969 C CA . LYS A 1 370 ? -21.274 -5.368 29.970 1.00 91.62 370 LYS A CA 1
ATOM 2970 C C . LYS A 1 370 ? -21.115 -4.988 28.509 1.00 91.62 370 LYS A C 1
ATOM 2972 O O . LYS A 1 370 ? -20.139 -4.341 28.138 1.00 91.62 370 LYS A O 1
ATOM 2977 N N . GLU A 1 371 ? -22.075 -5.383 27.689 1.00 89.50 371 GLU A N 1
ATOM 2978 C CA . GLU A 1 371 ? -22.091 -5.058 26.270 1.00 89.50 371 GLU A CA 1
ATOM 2979 C C . GLU A 1 371 ? -23.494 -4.724 25.786 1.00 89.50 371 GLU A C 1
ATOM 2981 O O . GLU A 1 371 ? -24.481 -5.217 26.331 1.00 89.50 371 GLU A O 1
ATOM 2986 N N . ILE A 1 372 ? -23.556 -3.863 24.774 1.00 84.62 372 ILE A N 1
ATOM 2987 C CA . ILE A 1 372 ? -24.776 -3.473 24.077 1.00 84.62 372 ILE A CA 1
ATOM 2988 C C . ILE A 1 372 ? -24.505 -3.380 22.575 1.00 84.62 372 ILE A C 1
ATOM 2990 O O . ILE A 1 372 ? -23.373 -3.142 22.141 1.00 84.62 372 ILE A O 1
ATOM 2994 N N . LEU A 1 373 ? -25.569 -3.528 21.793 1.00 81.81 373 LEU A N 1
ATOM 2995 C CA . LEU A 1 373 ? -25.592 -3.158 20.385 1.00 81.81 373 LEU A CA 1
ATOM 2996 C C . LEU A 1 373 ? -26.295 -1.809 20.259 1.00 81.81 373 LEU A C 1
ATOM 2998 O O . LEU A 1 373 ? -27.345 -1.594 20.865 1.00 81.81 373 LEU A O 1
ATOM 3002 N N . VAL A 1 374 ? -25.696 -0.900 19.501 1.00 82.12 374 VAL A N 1
ATOM 3003 C CA . VAL A 1 374 ? -26.198 0.458 19.291 1.00 82.12 374 VAL A CA 1
ATOM 3004 C C . VAL A 1 374 ? -26.393 0.663 17.808 1.00 82.12 374 VAL A C 1
ATOM 3006 O O . VAL A 1 374 ? -25.468 0.459 17.034 1.00 82.12 374 VAL A O 1
ATOM 3009 N N . GLU A 1 375 ? -27.588 1.076 17.415 1.00 81.12 375 GLU A N 1
ATOM 3010 C CA . GLU A 1 375 ? -27.905 1.360 16.025 1.00 81.12 375 GLU A CA 1
ATOM 3011 C C . GLU A 1 375 ? -27.876 2.875 15.778 1.00 81.12 375 GLU A C 1
ATOM 3013 O O . GLU A 1 375 ? -28.646 3.627 16.374 1.00 81.12 375 GLU A O 1
ATOM 3018 N N . LEU A 1 376 ? -26.965 3.325 14.916 1.00 82.88 376 LEU A N 1
ATOM 3019 C CA . LEU A 1 376 ? -26.770 4.721 14.530 1.00 82.88 376 LEU A CA 1
ATOM 3020 C C . LEU A 1 376 ? -27.390 4.939 13.145 1.00 82.88 376 LEU A C 1
ATOM 3022 O O . LEU A 1 376 ? -26.743 4.705 12.129 1.00 82.88 376 LEU A O 1
ATOM 3026 N N . LYS A 1 377 ? -28.669 5.326 13.091 1.00 71.94 377 LYS A N 1
ATOM 3027 C CA . LYS A 1 377 ? -29.411 5.491 11.822 1.00 71.94 377 LYS A CA 1
ATOM 3028 C C . LYS A 1 377 ? -29.423 6.919 11.297 1.00 71.94 377 LYS A C 1
ATOM 3030 O O . LYS A 1 377 ? -29.349 7.143 10.094 1.00 71.94 377 LYS A O 1
ATOM 3035 N N . GLU A 1 378 ? -29.546 7.884 12.195 1.00 69.31 378 GLU A N 1
ATOM 3036 C CA . GLU A 1 378 ? -29.751 9.285 11.838 1.00 69.31 378 GLU A CA 1
ATOM 3037 C C . GLU A 1 378 ? -28.506 10.115 12.127 1.00 69.31 378 GLU A C 1
ATOM 3039 O O . GLU A 1 378 ? -27.744 9.800 13.043 1.00 69.31 378 GLU A O 1
ATOM 3044 N N . GLU A 1 379 ? -28.329 11.197 11.371 1.00 63.47 379 GLU A N 1
ATOM 3045 C CA . GLU A 1 379 ? -27.364 12.238 11.711 1.00 63.47 379 GLU A CA 1
ATOM 3046 C C . GLU A 1 379 ? -27.776 12.959 12.998 1.00 63.47 379 GLU A C 1
ATOM 3048 O O . GLU A 1 379 ? -28.957 13.195 13.286 1.00 63.47 379 GLU A O 1
ATOM 3053 N N . GLY A 1 380 ? -26.774 13.258 13.817 1.00 64.88 380 GLY A N 1
ATOM 3054 C CA . GLY A 1 380 ? -26.939 13.949 15.085 1.00 64.88 380 GLY A CA 1
ATOM 3055 C C . GLY A 1 380 ? -25.874 13.537 16.097 1.00 64.88 380 GLY A C 1
ATOM 3056 O O . GLY A 1 380 ? -25.246 12.488 15.945 1.00 64.88 380 GLY A O 1
ATOM 3057 N N . PRO A 1 381 ? -25.654 14.346 17.142 1.00 73.69 381 PRO A N 1
ATOM 3058 C CA . PRO A 1 381 ? -24.676 14.024 18.167 1.00 73.69 381 PRO A CA 1
ATOM 3059 C C . PRO A 1 381 ? -25.195 12.876 19.040 1.00 73.69 381 PRO A C 1
ATOM 3061 O O . PRO A 1 381 ? -26.197 13.011 19.752 1.00 73.69 381 PRO A O 1
ATOM 3064 N N . TYR A 1 382 ? -24.495 11.744 19.029 1.00 83.88 382 TYR A N 1
ATOM 3065 C CA . TYR A 1 382 ? -24.743 10.662 19.984 1.00 83.88 382 TYR A CA 1
ATOM 3066 C C . TYR A 1 382 ? -23.789 10.807 21.157 1.00 83.88 382 TYR A C 1
ATOM 3068 O O . TYR A 1 382 ? -22.615 11.121 20.997 1.00 83.88 382 TYR A O 1
ATOM 3076 N N . THR A 1 383 ? -24.288 10.561 22.361 1.00 86.75 383 THR A N 1
ATOM 3077 C CA . THR A 1 383 ? -23.474 10.481 23.568 1.00 86.75 383 THR A CA 1
ATOM 3078 C C . THR A 1 383 ? -23.615 9.099 24.178 1.00 86.75 383 THR A C 1
ATOM 3080 O O . THR A 1 383 ? -24.702 8.712 24.608 1.00 86.75 383 THR A O 1
ATOM 3083 N N . VAL A 1 384 ? -22.510 8.367 24.249 1.00 87.44 384 VAL A N 1
ATOM 3084 C CA . VAL A 1 384 ? -22.405 7.102 24.975 1.00 87.44 384 VAL A CA 1
ATOM 3085 C C . VAL A 1 384 ? -21.909 7.424 26.377 1.00 87.44 384 VAL A C 1
ATOM 3087 O O . VAL A 1 384 ? -20.781 7.866 26.559 1.00 87.44 384 VAL A O 1
ATOM 3090 N N . ILE A 1 385 ? -22.760 7.224 27.376 1.00 87.94 385 ILE A N 1
ATOM 3091 C CA . ILE A 1 385 ? -22.440 7.446 28.784 1.00 87.94 385 ILE A CA 1
ATOM 3092 C C . ILE A 1 385 ? -22.200 6.091 29.435 1.00 87.94 385 ILE A C 1
ATOM 3094 O O . ILE A 1 385 ? -23.117 5.272 29.540 1.00 87.94 385 ILE A O 1
ATOM 3098 N N . THR A 1 386 ? -20.981 5.881 29.915 1.00 89.12 386 THR A N 1
ATOM 3099 C CA . THR A 1 386 ? -20.591 4.677 30.640 1.00 89.12 386 THR A CA 1
ATOM 3100 C C . THR A 1 386 ? -20.397 5.017 32.114 1.00 89.12 386 THR A C 1
ATOM 3102 O O . THR A 1 386 ? -19.469 5.746 32.462 1.00 89.12 386 THR A O 1
ATOM 3105 N N . ARG A 1 387 ? -21.268 4.507 32.989 1.00 91.19 387 ARG A N 1
ATOM 3106 C CA . ARG A 1 387 ? -21.123 4.638 34.445 1.00 91.19 387 ARG A CA 1
ATOM 3107 C C . ARG A 1 387 ? -20.635 3.326 35.029 1.00 91.19 387 ARG A C 1
ATOM 3109 O O . ARG A 1 387 ? -21.254 2.291 34.790 1.00 91.19 387 ARG A O 1
ATOM 3116 N N . ILE A 1 388 ? -19.565 3.392 35.804 1.00 93.31 388 ILE A N 1
ATOM 3117 C CA . ILE A 1 388 ? -18.942 2.243 36.453 1.00 93.31 388 ILE A CA 1
ATOM 3118 C C . ILE A 1 388 ? -19.019 2.454 37.960 1.00 93.31 388 ILE A C 1
ATOM 3120 O O . ILE A 1 388 ? -18.522 3.458 38.467 1.00 93.31 388 ILE A O 1
ATOM 3124 N N . ASP A 1 389 ? -19.630 1.514 38.669 1.00 93.31 389 ASP A N 1
ATOM 3125 C CA . ASP A 1 389 ? -19.718 1.501 40.124 1.00 93.31 389 ASP A CA 1
ATOM 3126 C C . ASP A 1 389 ? -18.944 0.291 40.654 1.00 93.31 389 ASP A C 1
ATOM 3128 O O . ASP A 1 389 ? -19.292 -0.862 40.395 1.00 93.31 389 ASP A O 1
ATOM 3132 N N . ALA A 1 390 ? -17.862 0.555 41.386 1.00 91.62 390 ALA A N 1
ATOM 3133 C CA . ALA A 1 390 ? -17.033 -0.504 41.948 1.00 91.62 390 ALA A CA 1
ATOM 3134 C C . ALA A 1 390 ? -17.687 -1.230 43.133 1.00 91.62 390 ALA A C 1
ATOM 3136 O O . ALA A 1 390 ? -17.155 -2.248 43.576 1.00 91.62 390 ALA A O 1
ATOM 3137 N N . SER A 1 391 ? -18.827 -0.755 43.641 1.00 89.94 391 SER A N 1
ATOM 3138 C CA . SER A 1 391 ? -19.577 -1.430 44.702 1.00 89.94 391 SER A CA 1
ATOM 3139 C C . SER A 1 391 ? -20.145 -2.780 44.273 1.00 89.94 391 SER A C 1
ATOM 3141 O O . SER A 1 391 ? -20.150 -3.162 43.100 1.00 89.94 391 SER A O 1
ATOM 3143 N N . PHE A 1 392 ? -20.595 -3.555 45.257 1.00 88.56 392 PHE A N 1
ATOM 3144 C CA . PHE A 1 392 ? -21.121 -4.909 45.072 1.00 88.56 392 PHE A CA 1
ATOM 3145 C C . PHE A 1 392 ? -22.618 -4.917 44.709 1.00 88.56 392 PHE A C 1
ATOM 3147 O O . PHE A 1 392 ? -23.347 -5.850 45.034 1.00 88.56 392 PHE A O 1
ATOM 3154 N N . VAL A 1 393 ? -23.083 -3.874 44.015 1.00 87.12 393 VAL A N 1
ATOM 3155 C CA . VAL A 1 393 ? -24.450 -3.780 43.487 1.00 87.12 393 VAL A CA 1
ATOM 3156 C C . VAL A 1 393 ? -24.693 -4.778 42.350 1.00 87.12 393 VAL A C 1
ATOM 3158 O O . VAL A 1 393 ? -23.763 -5.231 41.682 1.00 87.12 393 VAL A O 1
ATOM 3161 N N . LYS A 1 394 ? -25.970 -5.097 42.104 1.00 85.88 394 LYS A N 1
ATOM 3162 C CA . LYS A 1 394 ? -26.396 -6.080 41.093 1.00 85.88 394 LYS A CA 1
ATOM 3163 C C . LYS A 1 394 ? -26.005 -5.696 39.659 1.00 85.88 394 LYS A C 1
ATOM 3165 O O . LYS A 1 394 ? -25.692 -6.584 38.873 1.00 85.88 394 LYS A O 1
ATOM 3170 N N . ASP A 1 395 ? -26.023 -4.404 39.323 1.00 85.81 395 ASP A N 1
ATOM 3171 C CA . ASP A 1 395 ? -25.660 -3.891 37.994 1.00 85.81 395 ASP A CA 1
ATOM 3172 C C . ASP A 1 395 ? -24.563 -2.813 38.105 1.00 85.81 395 ASP A C 1
ATOM 3174 O O . ASP A 1 395 ? -24.854 -1.617 38.131 1.00 85.81 395 ASP A O 1
ATOM 3178 N N . PRO A 1 396 ? -23.290 -3.224 38.233 1.00 89.38 396 PRO A N 1
ATOM 3179 C CA . PRO A 1 396 ? -22.159 -2.321 38.475 1.00 89.38 396 PRO A CA 1
ATOM 3180 C C . PRO A 1 396 ? -21.750 -1.498 37.245 1.00 89.38 396 PRO A C 1
ATOM 3182 O O . PRO A 1 396 ? -20.889 -0.628 37.343 1.00 89.38 396 PRO A O 1
ATOM 3185 N N . ILE A 1 397 ? -22.334 -1.762 36.073 1.00 91.25 397 ILE A N 1
ATOM 3186 C CA . ILE A 1 397 ? -22.051 -1.017 34.847 1.00 91.25 397 ILE A CA 1
ATOM 3187 C C . ILE A 1 397 ? -23.366 -0.545 34.238 1.00 91.25 397 ILE A C 1
ATOM 3189 O O . ILE A 1 397 ? -24.199 -1.344 33.825 1.00 91.25 397 ILE A O 1
ATOM 3193 N N . THR A 1 398 ? -23.531 0.761 34.071 1.00 90.44 398 THR A N 1
ATOM 3194 C CA . THR A 1 398 ? -24.625 1.325 33.272 1.00 90.44 398 THR A CA 1
ATOM 3195 C C . THR A 1 398 ? -24.077 1.863 31.958 1.00 90.44 398 THR A C 1
ATOM 3197 O O . THR A 1 398 ? -23.233 2.757 31.955 1.00 90.44 398 THR A O 1
ATOM 3200 N N . LEU A 1 399 ? -24.589 1.349 30.842 1.00 86.00 399 LEU A N 1
ATOM 3201 C CA . LEU A 1 399 ? -24.346 1.882 29.505 1.00 86.00 399 LEU A CA 1
ATOM 3202 C C . LEU A 1 399 ? -25.624 2.566 29.025 1.00 86.00 399 LEU A C 1
ATOM 3204 O O . LEU A 1 399 ? -26.676 1.933 28.979 1.00 86.00 399 LEU A O 1
ATOM 3208 N N . ALA A 1 400 ? -25.542 3.850 28.689 1.00 85.31 400 ALA A N 1
ATOM 3209 C CA . ALA A 1 400 ? -26.666 4.607 28.155 1.00 85.31 400 ALA A CA 1
ATOM 3210 C C . ALA A 1 400 ? -26.239 5.354 26.896 1.00 85.31 400 ALA A C 1
ATOM 3212 O O . ALA A 1 400 ? -25.236 6.061 26.908 1.00 85.31 400 ALA A O 1
ATOM 3213 N N . VAL A 1 401 ? -27.030 5.241 25.835 1.00 83.25 401 VAL A N 1
ATOM 3214 C CA . VAL A 1 401 ? -26.841 6.021 24.611 1.00 83.25 401 VAL A CA 1
ATOM 3215 C C . VAL A 1 401 ? -27.920 7.087 24.568 1.00 83.25 401 VAL A C 1
ATOM 3217 O O . VAL A 1 401 ? -29.104 6.786 24.706 1.00 83.25 401 VAL A O 1
ATOM 3220 N N . ARG A 1 402 ? -27.512 8.345 24.429 1.00 82.94 402 ARG A N 1
ATOM 3221 C CA . ARG A 1 402 ? -28.418 9.485 24.295 1.00 82.94 402 ARG A CA 1
ATOM 3222 C C . ARG A 1 402 ? -28.183 10.155 22.959 1.00 82.94 402 ARG A C 1
ATOM 3224 O O . ARG A 1 402 ? -27.039 10.382 22.583 1.00 82.94 402 ARG A O 1
ATOM 3231 N N . ARG A 1 403 ? -29.264 10.535 22.292 1.00 75.12 403 ARG A N 1
ATOM 3232 C CA . ARG A 1 403 ? -29.210 11.486 21.189 1.00 75.12 403 ARG A CA 1
ATOM 3233 C C . ARG A 1 403 ? -29.330 12.889 21.774 1.00 75.12 403 ARG A C 1
ATOM 3235 O O . ARG A 1 403 ? -30.275 13.163 22.513 1.00 75.12 403 ARG A O 1
ATOM 3242 N N . GLY A 1 404 ? -28.350 13.746 21.512 1.00 60.06 404 GLY A N 1
ATOM 3243 C CA . GLY A 1 404 ? -28.429 15.152 21.884 1.00 60.06 404 GLY A CA 1
ATOM 3244 C C . GLY A 1 404 ? -29.396 15.869 20.949 1.00 60.06 404 GLY A C 1
ATOM 3245 O O . GLY A 1 404 ? -29.188 15.875 19.742 1.00 60.06 404 GLY A O 1
ATOM 3246 N N . VAL A 1 405 ? -30.450 16.469 21.498 1.00 48.62 405 VAL A N 1
ATOM 3247 C CA . VAL A 1 405 ? -31.122 17.589 20.834 1.00 48.62 405 VAL A CA 1
ATOM 3248 C C . VAL A 1 405 ? -30.336 18.814 21.281 1.00 48.62 405 VAL A C 1
ATOM 3250 O O . VAL A 1 405 ? -30.450 19.215 22.441 1.00 48.62 405 VAL A O 1
ATOM 3253 N N . GLU A 1 406 ? -29.472 19.358 20.426 1.00 42.09 406 GLU A N 1
ATOM 3254 C CA . GLU A 1 406 ? -28.864 20.658 20.706 1.00 42.09 406 GLU A CA 1
ATOM 3255 C C . GLU A 1 406 ? -29.984 21.700 20.722 1.00 42.09 406 GLU A C 1
ATOM 3257 O O . GLU A 1 406 ? -30.478 22.139 19.691 1.00 42.09 406 GLU A O 1
ATOM 3262 N N . ARG A 1 407 ? -30.434 22.087 21.918 1.00 37.31 407 ARG A N 1
ATOM 3263 C CA . ARG A 1 407 ? -30.968 23.434 22.093 1.00 37.31 407 ARG A CA 1
ATOM 3264 C C . ARG A 1 407 ? -29.748 24.324 22.226 1.00 37.31 407 ARG A C 1
ATOM 3266 O O . ARG A 1 407 ? -29.183 24.409 23.316 1.00 37.31 407 ARG A O 1
ATOM 3273 N N . GLU A 1 408 ? -29.323 24.930 21.122 1.00 33.22 408 GLU A N 1
ATOM 3274 C CA . GLU A 1 408 ? -28.403 26.060 21.170 1.00 33.22 408 GLU A CA 1
ATOM 3275 C C . GLU A 1 408 ? -28.944 27.061 22.199 1.00 33.22 408 GLU A C 1
ATOM 3277 O O . GLU A 1 408 ? -29.992 27.683 22.014 1.00 33.22 408 GLU A O 1
ATOM 3282 N N . ARG A 1 409 ? -28.256 27.203 23.334 1.00 34.81 409 ARG A N 1
ATOM 3283 C CA . ARG A 1 409 ? -28.382 28.430 24.113 1.00 34.81 409 ARG A CA 1
ATOM 3284 C C . ARG A 1 409 ? -27.661 29.481 23.287 1.00 34.81 409 ARG A C 1
ATOM 3286 O O . ARG A 1 409 ? -26.435 29.522 23.314 1.00 34.81 409 ARG A O 1
ATOM 3293 N N . MET A 1 410 ? -28.419 30.288 22.547 1.00 28.28 410 MET A N 1
ATOM 3294 C CA . MET A 1 410 ? -27.901 31.524 21.972 1.00 28.28 410 MET A CA 1
ATOM 3295 C C . MET A 1 410 ? -27.260 32.317 23.112 1.00 28.28 410 MET A C 1
ATOM 3297 O O . MET A 1 410 ? -27.946 32.809 24.009 1.00 28.28 410 MET A O 1
ATOM 3301 N N . VAL A 1 411 ? -25.932 32.378 23.121 1.00 35.81 411 VAL A N 1
ATOM 3302 C CA . VAL A 1 411 ? -25.207 33.322 23.959 1.00 35.81 411 VAL A CA 1
ATOM 3303 C C . VAL A 1 411 ? -25.398 34.673 23.281 1.00 35.81 411 VAL A C 1
ATOM 3305 O O . VAL A 1 411 ? -24.726 34.974 22.298 1.00 35.81 411 VAL A O 1
ATOM 3308 N N . LEU A 1 412 ? -26.358 35.462 23.767 1.00 35.78 412 LEU A N 1
ATOM 3309 C CA . LEU A 1 412 ? -26.426 36.888 23.464 1.00 35.78 412 LEU A CA 1
ATOM 3310 C C . LEU A 1 412 ? -25.137 37.513 24.011 1.00 35.78 412 LEU A C 1
ATOM 3312 O O . LEU A 1 412 ? -24.970 37.636 25.222 1.00 35.78 412 LEU A O 1
ATOM 3316 N N . ARG A 1 413 ? -24.193 37.836 23.124 1.00 31.84 413 ARG A N 1
ATOM 3317 C CA . ARG A 1 413 ? -23.106 38.758 23.454 1.00 31.84 413 ARG A CA 1
ATOM 3318 C C . ARG A 1 413 ? -23.695 40.165 23.426 1.00 31.84 413 ARG A C 1
ATOM 3320 O O . ARG A 1 413 ? -24.229 40.566 22.396 1.00 31.84 413 ARG A O 1
ATOM 3327 N N . GLU A 1 414 ? -23.612 40.886 24.540 1.00 30.94 414 GLU A N 1
ATOM 3328 C CA . GLU A 1 414 ? -23.822 42.335 24.542 1.00 30.94 414 GLU A CA 1
ATOM 3329 C C . GLU A 1 414 ? -22.815 42.977 23.583 1.00 30.94 414 GLU A C 1
ATOM 3331 O O . GLU A 1 414 ? -21.609 42.743 23.677 1.00 30.94 414 GLU A O 1
ATOM 3336 N N . ILE A 1 415 ? -23.327 43.758 22.636 1.00 34.69 415 ILE A N 1
ATOM 3337 C CA . ILE A 1 415 ? -22.524 44.694 21.858 1.00 34.69 415 ILE A CA 1
ATOM 3338 C C . ILE A 1 415 ? -22.405 45.936 22.739 1.00 34.69 415 ILE A C 1
ATOM 3340 O O . ILE A 1 415 ? -23.406 46.601 22.995 1.00 34.69 415 ILE A O 1
ATOM 3344 N N . MET A 1 416 ? -21.205 46.223 23.240 1.00 32.84 416 MET A N 1
ATOM 3345 C CA . MET A 1 416 ? -20.916 47.541 23.798 1.00 32.84 416 MET A CA 1
ATOM 3346 C C . MET A 1 416 ? -20.765 48.511 22.626 1.00 32.84 416 MET A C 1
ATOM 3348 O O . MET A 1 416 ? -19.813 48.403 21.856 1.00 32.84 416 MET A O 1
ATOM 3352 N N . GLU A 1 417 ? -21.720 49.427 22.469 1.00 33.47 417 GLU A N 1
ATOM 3353 C CA . GLU A 1 417 ? -21.516 50.627 21.661 1.00 33.47 417 GLU A CA 1
ATOM 3354 C C . GLU A 1 417 ? -20.485 51.505 22.379 1.00 33.47 417 GLU A C 1
ATOM 3356 O O . GLU A 1 417 ? -20.747 52.042 23.455 1.00 33.47 417 GLU A O 1
ATOM 3361 N N . GLU A 1 418 ? -19.289 51.626 21.802 1.00 37.31 418 GLU A N 1
ATOM 3362 C CA . GLU A 1 418 ? -18.366 52.703 22.147 1.00 37.31 418 GLU A CA 1
ATOM 3363 C C . GLU A 1 418 ? -18.993 54.021 21.679 1.00 37.31 418 GLU A C 1
ATOM 3365 O O . GLU A 1 418 ? -18.997 54.349 20.492 1.00 37.31 418 GLU A O 1
ATOM 3370 N N . THR A 1 419 ? -19.551 54.784 22.616 1.00 34.22 419 THR A N 1
ATOM 3371 C CA . THR A 1 419 ? -19.814 56.206 22.408 1.00 34.22 419 THR A CA 1
ATOM 3372 C C . THR A 1 419 ? -18.479 56.906 22.174 1.00 34.22 419 THR A C 1
ATOM 3374 O O . THR A 1 419 ? -17.679 57.042 23.100 1.00 34.22 419 THR A O 1
ATOM 3377 N N . LEU A 1 420 ? -18.244 57.331 20.930 1.00 35.91 420 LEU A N 1
ATOM 3378 C CA . LEU A 1 420 ? -17.238 58.332 20.589 1.00 35.91 420 LEU A CA 1
ATOM 3379 C C . LEU A 1 420 ? -17.545 59.611 21.378 1.00 35.91 420 LEU A C 1
ATOM 3381 O O . LEU A 1 420 ? -18.541 60.286 21.119 1.00 35.91 420 LEU A O 1
ATOM 3385 N N . ASP A 1 421 ? -16.694 59.917 22.354 1.00 37.06 421 ASP A N 1
ATOM 3386 C CA . ASP A 1 421 ? -16.605 61.244 22.955 1.00 37.06 421 ASP A CA 1
ATOM 3387 C C . ASP A 1 421 ? -16.028 62.194 21.892 1.00 37.06 421 ASP A C 1
ATOM 3389 O O . ASP A 1 421 ? -14.826 62.204 21.623 1.00 37.06 421 ASP A O 1
ATOM 3393 N N . ASP A 1 422 ? -16.901 62.980 21.260 1.00 36.66 422 ASP A N 1
ATOM 3394 C CA . ASP A 1 422 ? -16.519 64.138 20.454 1.00 36.66 422 ASP A CA 1
ATOM 3395 C C . ASP A 1 422 ? -16.029 65.259 21.389 1.00 36.66 422 ASP A C 1
ATOM 3397 O O . ASP A 1 422 ? -16.770 66.175 21.758 1.00 36.66 422 ASP A O 1
ATOM 3401 N N . THR A 1 423 ? -14.753 65.229 21.774 1.00 36.56 423 THR A N 1
ATOM 3402 C CA . THR A 1 423 ? -14.074 66.425 22.283 1.00 36.56 423 THR A CA 1
ATOM 3403 C C . THR A 1 423 ? -13.659 67.311 21.112 1.00 36.56 423 THR A C 1
ATOM 3405 O O . THR A 1 423 ? -12.604 67.162 20.501 1.00 36.56 423 THR A O 1
ATOM 3408 N N . VAL A 1 424 ? -14.519 68.283 20.810 1.00 37.59 424 VAL A N 1
ATOM 3409 C CA . VAL A 1 424 ? -14.205 69.428 19.951 1.00 37.59 424 VAL A CA 1
ATOM 3410 C C . VAL A 1 424 ? -13.235 70.350 20.700 1.00 37.59 424 VAL A C 1
ATOM 3412 O O . VAL A 1 424 ? -13.635 71.096 21.594 1.00 37.59 424 VAL A O 1
ATOM 3415 N N . GLU A 1 425 ? -11.955 70.330 20.327 1.00 32.75 425 GLU A N 1
ATOM 3416 C CA . GLU A 1 425 ? -11.006 71.383 20.699 1.00 32.75 425 GLU A CA 1
ATOM 3417 C C . GLU A 1 425 ? -11.295 72.651 19.878 1.00 32.75 425 GLU A C 1
ATOM 3419 O O . GLU A 1 425 ? -11.023 72.725 18.679 1.00 32.75 425 GLU A O 1
ATOM 3424 N N . LEU A 1 426 ? -11.852 73.677 20.526 1.00 33.19 426 LEU A N 1
ATOM 3425 C CA . LEU A 1 426 ? -11.894 75.040 19.996 1.00 33.19 426 LEU A CA 1
ATOM 3426 C C . LEU A 1 426 ? -10.655 75.800 20.480 1.00 33.19 426 LEU A C 1
ATOM 3428 O O . LEU A 1 426 ? -10.551 76.160 21.653 1.00 33.19 426 LEU A O 1
ATOM 3432 N N . PHE A 1 427 ? -9.735 76.066 19.553 1.00 31.19 427 PHE A N 1
ATOM 3433 C CA . PHE A 1 427 ? -8.650 77.029 19.732 1.00 31.19 427 PHE A CA 1
ATOM 3434 C C . PHE A 1 427 ? -9.207 78.431 20.016 1.00 31.19 427 PHE A C 1
ATOM 3436 O O . PHE A 1 427 ? -10.177 78.869 19.388 1.00 31.19 427 PHE A O 1
ATOM 3443 N N . ARG A 1 428 ? -8.541 79.151 20.920 1.00 34.28 428 ARG A N 1
ATOM 3444 C CA . ARG A 1 428 ? -8.603 80.610 21.023 1.00 34.28 428 ARG A CA 1
ATOM 3445 C C . ARG A 1 428 ? -7.229 81.196 20.768 1.00 34.28 428 ARG A C 1
ATOM 3447 O O . ARG A 1 428 ? -6.258 80.608 21.294 1.00 34.28 428 ARG A O 1
#

Secondary structure (DSSP, 8-state):
-HHHHHHHHHHHHHHHHHH----EE-TT-EEEEEEE--TT-SS--TT-EEEES--GGGT--TT-EEEEEEEETTEEEEEEEEEEEEE-SS-EEEEEEEESS---TT-EEEE-----SSGGGHHHHHHHHHHHHTTS-TT---EEEEEEEE-TTS-EEHHHHHHHHHHHHHHHT-TT-EE--SSPS---S--HHHHHHHHHHHHHTT-SEEEEEEEEEETTEEEEEEEEEETTTEEEEEEEEEE-SSHHHHHH-EEE---------EEEEEEEEEEE-B---HHHHHHHHHHHHTT-HHHHHHHHHS---EEEEEEEEEEETTEEE---SSSPEEEEEESEEEEEEEEEEEEEESSSTT-EEEEEEEEEEEEEEEEE-SSS-EEEEEEEE-SS-S--EEEEEEE-------------------------